Protein AF-A0A2I0ND14-F1 (afdb_monomer_lite)

Foldseek 3Di:
DVVCVVCVVVVCVVPVCPPVVVVVVVQVPDVVVVVVVVCVVCVVVVVVVCVVVFFPDKDALQPDKFKAKAFPDCPLVCVLLVVLVFHDPLVRVVLSVCLRVVLLDLPSVLVCLLDPVQVVLSVLSVGDPVSSVSSSPDDPVSSVSNSVCSVPGHMDMAMDRLQDPVCCVVRVVNRVVSSLVRCPLACLNDQAQFFPVDRVDGDMDTHGDPPDDLVSLLVVVVVVVVVVCVVCPPHPDDDADEFPSVLSNVLVVVLVVCLVPVLVVLLVVLLVVQCVVVVDPVSRCLLSVLLVQLLCVLVVVCVVVPHDQDSLNSCLSSVSSVLLSVLLNQLVVQLLVVVLLPDDNVVSNVVSCVPCVVVSVVVLVVQLVVLCVLCPPPPVNSNVSSNSSSVSSVSSSCCSNPVSSVVSSVDDRPPVSVVSNDPPVVVVVVVCPPVVVVVVVVVVCCVPVVVVVVVVVVVVVVVVVVVVVVDDDKDASLVVDPCPDSHNVSQVVSLVGHQGRDKDKDKDFQVDQLSLLQLVNLVVVVVVLVVVVPDPQFSHKDWLQQLQLSLQCNVVSNPPVSSHQDPFDADPVRHTDDDPDPVVSRVRSSVVSVVSLVSPVDCVSCVAAPPRSRMGIMMTRTSGSIPVSVVVD

Sequence (633 aa):
MRAVLQNRDTLAEYFGAGDALEKIVKLADSREKVSSLYHIYKRATDELKQWSKRVRKVNSAASVDYVFSEYSDTSLLGGFLSSKKIKSKESLDFANYLLEKSLITREAGQEFLRSGDMQRAALLFGMPQDEIARMQSFDNNALEQFFSLLQKSPKQIKVSNLLDAQRLATNPPLELFLFQERMKSWSFYEKTLYSPVNEKVTMISVEMVPQILIAEKELLIGYVQKAVEQIFSGSATKFHISGDPVITALMGQYMLRDLKFLFPIVVLVMALFLYAAFRHWRGIALPMLTVVITVVWTLGTVALLGYSITFVATILPVLMVAVGSAYGIHIIHHYYEDRALGMDKLDALKKTVHEIGGAVIMAGLTTIVGFGSLAANEVIPLKEFGIFTAVGISYALIVSLIFIPALLRTGKLPKKIAAMQVDKEEYFEEAHGLLGRILEKVGHWTVHKHKYFFALLAVVLGLSIWGTTLMKVEVNPIDMFKQSTPIQDADGFIRENFAGTSTFDLILDTGTQNGVVNPDFLQRVDKLQTRLEKDPVIGKIMSPVDFIKKMHQSMHYGDGAYYRIPEKVFDDQGNEQVFSDVSEKNRALSSIILGYISMFDRDDLRMVIDQNKQLIKMGIILKTGSTIATSEL

pLDDT: mean 82.55, std 13.83, range [36.88, 97.88]

Structure (mmCIF, N/CA/C/O backbone):
data_AF-A0A2I0ND14-F1
#
_entry.id   AF-A0A2I0ND14-F1
#
loop_
_atom_site.group_PDB
_atom_site.id
_atom_site.type_symbol
_atom_site.label_atom_id
_atom_site.label_alt_id
_atom_site.label_comp_id
_atom_site.label_asym_id
_atom_site.label_entity_id
_atom_site.label_seq_id
_atom_site.pdbx_PDB_ins_code
_atom_site.Cartn_x
_atom_site.Cartn_y
_atom_site.Cartn_z
_atom_site.occupancy
_atom_site.B_iso_or_equiv
_atom_site.auth_seq_id
_atom_site.auth_comp_id
_atom_site.auth_asym_id
_atom_site.auth_atom_id
_atom_site.pdbx_PDB_model_num
ATOM 1 N N . MET A 1 1 ? 38.324 5.485 15.980 1.00 36.88 1 MET A N 1
ATOM 2 C CA . MET A 1 1 ? 39.155 4.259 15.935 1.00 36.88 1 MET A CA 1
ATOM 3 C C . MET A 1 1 ? 39.062 3.446 17.230 1.00 36.88 1 MET A C 1
ATOM 5 O O . MET A 1 1 ? 38.456 2.389 17.168 1.00 36.88 1 MET A O 1
ATOM 9 N N . ARG A 1 2 ? 39.506 3.932 18.410 1.00 38.62 2 ARG A N 1
ATOM 10 C CA . ARG A 1 2 ? 39.337 3.206 19.702 1.00 38.62 2 ARG A CA 1
ATOM 11 C C . ARG A 1 2 ? 37.889 2.785 20.016 1.00 38.62 2 ARG A C 1
ATOM 13 O O . ARG A 1 2 ? 37.675 1.641 20.379 1.00 38.62 2 ARG A O 1
ATOM 20 N N . ALA A 1 3 ? 36.907 3.660 19.789 1.00 45.91 3 ALA A N 1
ATOM 21 C CA . ALA A 1 3 ? 35.488 3.352 20.033 1.00 45.91 3 ALA A CA 1
ATOM 22 C C . ALA A 1 3 ? 34.881 2.309 19.065 1.00 45.91 3 ALA A C 1
ATOM 24 O O . ALA A 1 3 ? 33.952 1.599 19.431 1.00 45.91 3 ALA A O 1
ATOM 25 N N . VAL A 1 4 ? 35.409 2.211 17.837 1.00 42.81 4 VAL A N 1
ATOM 26 C CA . VAL A 1 4 ? 34.991 1.209 16.834 1.00 42.81 4 VAL A CA 1
ATOM 27 C C . VAL A 1 4 ? 35.633 -0.143 17.153 1.00 42.81 4 VAL A C 1
ATOM 29 O O . VAL A 1 4 ? 34.977 -1.173 17.081 1.00 42.81 4 VAL A O 1
ATOM 32 N N . LEU A 1 5 ? 36.903 -0.130 17.576 1.00 46.34 5 LEU A N 1
ATOM 33 C CA . LEU A 1 5 ? 37.639 -1.325 17.993 1.00 46.34 5 LEU A CA 1
ATOM 34 C C . LEU A 1 5 ? 37.105 -1.926 19.304 1.00 46.34 5 LEU A C 1
ATOM 36 O O . LEU A 1 5 ? 37.144 -3.139 19.458 1.00 46.34 5 LEU A O 1
ATOM 40 N N . GLN A 1 6 ? 36.571 -1.106 20.217 1.00 48.81 6 GLN A N 1
ATOM 41 C CA . GLN A 1 6 ? 35.950 -1.571 21.467 1.00 48.81 6 GLN A CA 1
ATOM 42 C C . GLN A 1 6 ? 34.613 -2.304 21.276 1.00 48.81 6 GLN A C 1
ATOM 44 O O . GLN A 1 6 ? 34.219 -3.038 22.170 1.00 48.81 6 GLN A O 1
ATOM 49 N N . ASN A 1 7 ? 33.934 -2.135 20.136 1.00 47.31 7 ASN A N 1
ATOM 50 C CA . ASN A 1 7 ? 32.641 -2.774 19.843 1.00 47.31 7 ASN A CA 1
ATOM 51 C C . ASN A 1 7 ? 32.726 -3.724 18.636 1.00 47.31 7 ASN A C 1
ATOM 53 O O . ASN A 1 7 ? 31.744 -3.935 17.927 1.00 47.31 7 ASN A O 1
ATOM 57 N N . ARG A 1 8 ? 33.921 -4.262 18.360 1.00 44.91 8 ARG A N 1
ATOM 58 C CA . ARG A 1 8 ? 34.187 -5.136 17.208 1.00 44.91 8 ARG A CA 1
ATOM 59 C C . ARG A 1 8 ? 33.289 -6.375 17.199 1.00 44.91 8 ARG A C 1
ATOM 61 O O . ARG A 1 8 ? 32.790 -6.742 16.139 1.00 44.91 8 ARG A O 1
ATOM 68 N N . ASP A 1 9 ? 33.067 -6.971 18.363 1.00 46.25 9 ASP A N 1
ATOM 69 C CA . ASP A 1 9 ? 32.282 -8.199 18.498 1.00 46.25 9 ASP A CA 1
ATOM 70 C C . ASP A 1 9 ? 30.784 -7.921 18.307 1.00 46.25 9 ASP A C 1
ATOM 72 O O . ASP A 1 9 ? 30.112 -8.630 17.565 1.00 46.25 9 ASP A O 1
ATOM 76 N N . THR A 1 10 ? 30.295 -6.788 18.822 1.00 44.94 10 THR A N 1
ATOM 77 C CA . THR A 1 10 ? 28.933 -6.289 18.573 1.00 44.94 10 THR A CA 1
ATOM 78 C C . THR A 1 10 ? 28.713 -5.993 17.087 1.00 44.94 10 THR A C 1
ATOM 80 O O . THR A 1 10 ? 27.677 -6.300 16.512 1.00 44.94 10 THR A O 1
ATOM 83 N N . LEU A 1 11 ? 29.710 -5.421 16.413 1.00 43.84 11 LEU A N 1
ATOM 84 C CA . LEU A 1 11 ? 29.639 -5.136 14.981 1.00 43.84 11 LEU A CA 1
ATOM 85 C C . LEU A 1 11 ? 29.630 -6.410 14.116 1.00 43.84 11 LEU A C 1
ATOM 87 O O . LEU A 1 11 ? 28.959 -6.437 13.083 1.00 43.84 11 LEU A O 1
ATOM 91 N N . ALA A 1 12 ? 30.346 -7.460 14.527 1.00 47.12 12 ALA A N 1
ATOM 92 C CA . ALA A 1 12 ? 30.338 -8.756 13.851 1.00 47.12 12 ALA A CA 1
ATOM 93 C C . ALA A 1 12 ? 28.980 -9.470 13.991 1.00 47.12 12 ALA A C 1
ATOM 95 O O . ALA A 1 12 ? 28.497 -10.065 13.028 1.00 47.12 12 ALA A O 1
ATOM 96 N N . GLU A 1 13 ? 28.345 -9.338 15.156 1.00 44.47 13 GLU A N 1
ATOM 97 C CA . GLU A 1 13 ? 27.040 -9.922 15.479 1.00 44.47 13 GLU A CA 1
ATOM 98 C C . GLU A 1 13 ? 25.878 -9.238 14.728 1.00 44.47 13 GLU A C 1
ATOM 100 O O . GLU A 1 13 ? 24.963 -9.906 14.251 1.00 44.47 13 GLU A O 1
ATOM 105 N N . TYR A 1 14 ? 25.936 -7.913 14.530 1.00 41.53 14 TYR A N 1
ATOM 106 C CA . TYR A 1 14 ? 24.861 -7.151 13.872 1.00 41.53 14 TYR A CA 1
ATOM 107 C C . TYR A 1 14 ? 24.892 -7.180 12.335 1.00 41.53 14 TYR A C 1
ATOM 109 O O . TYR A 1 14 ? 23.830 -7.184 11.704 1.00 41.53 14 TYR A O 1
ATOM 117 N N . PHE A 1 15 ? 26.080 -7.172 11.719 1.00 43.69 15 PHE A N 1
ATOM 118 C CA . PHE A 1 15 ? 26.225 -7.079 10.258 1.00 43.69 15 PHE A CA 1
ATOM 119 C C . PHE A 1 15 ? 26.474 -8.422 9.559 1.00 43.69 15 PHE A C 1
ATOM 121 O O . PHE A 1 15 ? 26.437 -8.463 8.331 1.00 43.69 15 PHE A O 1
ATOM 128 N N . GLY A 1 16 ? 26.734 -9.510 10.297 1.00 42.41 16 GLY A N 1
ATOM 129 C CA . GLY A 1 16 ? 26.885 -10.858 9.729 1.00 42.41 16 GLY A CA 1
ATOM 130 C C . GLY A 1 16 ? 27.985 -11.001 8.664 1.00 42.41 16 GLY A C 1
ATOM 131 O O . GLY A 1 16 ? 27.965 -11.947 7.883 1.00 42.41 16 GLY A O 1
ATOM 132 N N . ALA A 1 17 ? 28.933 -10.061 8.593 1.00 46.84 17 ALA A N 1
ATOM 133 C CA . ALA A 1 17 ? 29.942 -9.995 7.539 1.00 46.84 17 ALA A CA 1
ATOM 134 C C . ALA A 1 17 ? 31.301 -9.578 8.120 1.00 46.84 17 ALA A C 1
ATOM 136 O O . ALA A 1 17 ? 31.672 -8.402 8.094 1.00 46.84 17 ALA A O 1
ATOM 137 N N . GLY A 1 18 ? 32.066 -10.552 8.628 1.00 47.28 18 GLY A N 1
ATOM 138 C CA . GLY A 1 18 ? 33.440 -10.335 9.108 1.00 47.28 18 GLY A CA 1
ATOM 139 C C . GLY A 1 18 ? 34.339 -9.636 8.074 1.00 47.28 18 GLY A C 1
ATOM 140 O O . GLY A 1 18 ? 35.131 -8.764 8.429 1.00 47.28 18 GLY A O 1
ATOM 141 N N . ASP A 1 19 ? 34.110 -9.906 6.787 1.00 47.44 19 ASP A N 1
ATOM 142 C CA . ASP A 1 19 ? 34.822 -9.308 5.648 1.00 47.44 19 ASP A CA 1
ATOM 143 C C . ASP A 1 19 ? 34.582 -7.797 5.473 1.00 47.44 19 ASP A C 1
ATOM 145 O O . ASP A 1 19 ? 35.465 -7.062 5.015 1.00 47.44 19 ASP A O 1
ATOM 149 N N . ALA A 1 20 ? 33.388 -7.304 5.819 1.00 45.31 20 ALA A N 1
ATOM 150 C CA . ALA A 1 20 ? 33.064 -5.883 5.713 1.00 45.31 20 ALA A CA 1
ATOM 151 C C . ALA A 1 20 ? 33.786 -5.084 6.803 1.00 45.31 20 ALA A C 1
ATOM 153 O O . ALA A 1 20 ? 34.339 -4.018 6.523 1.00 45.31 20 ALA A O 1
ATOM 154 N N . LEU A 1 21 ? 33.858 -5.631 8.023 1.00 50.12 21 LEU A N 1
ATOM 155 C CA . LEU A 1 21 ? 34.601 -5.020 9.123 1.00 50.12 21 LEU A CA 1
ATOM 156 C C . LEU A 1 21 ? 36.099 -4.965 8.837 1.00 50.12 21 LEU A C 1
ATOM 158 O O . LEU A 1 21 ? 36.737 -3.949 9.100 1.00 50.12 21 LEU A O 1
ATOM 162 N N . GLU A 1 22 ? 36.660 -6.029 8.267 1.00 52.78 22 GLU A N 1
ATOM 163 C CA . GLU A 1 22 ? 38.084 -6.087 7.950 1.00 52.78 22 GLU A CA 1
ATOM 164 C C . GLU A 1 22 ? 38.468 -5.076 6.854 1.00 52.78 22 GLU A C 1
ATOM 166 O O . GLU A 1 22 ? 39.501 -4.406 6.945 1.00 52.78 22 GLU A O 1
ATOM 171 N N . LYS A 1 23 ? 37.591 -4.872 5.859 1.00 51.31 23 LYS A N 1
ATOM 172 C CA . LYS A 1 23 ? 37.736 -3.810 4.849 1.00 51.31 23 LYS A CA 1
ATOM 173 C C . LYS A 1 23 ? 37.590 -2.406 5.441 1.00 51.31 23 LYS A C 1
ATOM 175 O O . LYS A 1 23 ? 38.353 -1.521 5.059 1.00 51.31 23 LYS A O 1
ATOM 180 N N . ILE A 1 24 ? 36.666 -2.193 6.381 1.00 50.59 24 ILE A N 1
ATOM 181 C CA . ILE A 1 24 ? 36.488 -0.910 7.089 1.00 50.59 24 ILE A CA 1
ATOM 182 C C . ILE A 1 24 ? 37.719 -0.579 7.944 1.00 50.59 24 ILE A C 1
ATOM 184 O O . ILE A 1 24 ? 38.163 0.568 7.957 1.00 50.59 24 ILE A O 1
ATOM 188 N N . VAL A 1 25 ? 38.311 -1.578 8.605 1.00 52.03 25 VAL A N 1
ATOM 189 C CA . VAL A 1 25 ? 39.553 -1.425 9.378 1.00 52.03 25 VAL A CA 1
ATOM 190 C C . VAL A 1 25 ? 40.739 -1.108 8.460 1.00 52.03 25 VAL A C 1
ATOM 192 O O . VAL A 1 25 ? 41.495 -0.192 8.766 1.00 52.03 25 VAL A O 1
ATOM 195 N N . LYS A 1 26 ? 40.858 -1.766 7.298 1.00 54.16 26 LYS A N 1
ATOM 196 C CA . LYS A 1 26 ? 41.887 -1.445 6.284 1.00 54.16 26 LYS A CA 1
ATOM 197 C C . LYS A 1 26 ? 41.708 -0.057 5.649 1.00 54.16 26 LYS A C 1
ATOM 199 O O . LYS A 1 26 ? 42.686 0.582 5.281 1.00 54.16 26 LYS A O 1
ATOM 204 N N . LEU A 1 27 ? 40.473 0.437 5.527 1.00 46.28 27 LEU A N 1
ATOM 205 C CA . LEU A 1 27 ? 40.169 1.781 5.009 1.00 46.28 27 LEU A CA 1
ATOM 206 C C . LEU A 1 27 ? 40.428 2.904 6.033 1.00 46.28 27 LEU A C 1
ATOM 208 O O . LEU A 1 27 ? 40.512 4.075 5.647 1.00 46.28 27 LEU A O 1
ATOM 212 N N . ALA A 1 28 ? 40.573 2.562 7.317 1.00 48.94 28 ALA A N 1
ATOM 213 C CA . ALA A 1 28 ? 40.763 3.506 8.416 1.00 48.94 28 ALA A CA 1
ATOM 214 C C . ALA A 1 28 ? 42.196 4.070 8.544 1.00 48.94 28 ALA A C 1
ATOM 216 O O . ALA A 1 28 ? 42.424 4.930 9.392 1.00 48.94 28 ALA A O 1
ATOM 217 N N . ASP A 1 29 ? 43.143 3.660 7.693 1.00 51.72 29 ASP A N 1
ATOM 218 C CA . ASP A 1 29 ? 44.523 4.182 7.706 1.00 51.72 29 ASP A CA 1
ATOM 219 C C . ASP A 1 29 ? 44.668 5.604 7.130 1.00 51.72 29 ASP A C 1
ATOM 221 O O . ASP A 1 29 ? 45.694 6.256 7.317 1.00 51.72 29 ASP A O 1
ATOM 225 N N . SER A 1 30 ? 43.635 6.150 6.476 1.00 53.66 30 SER A N 1
ATOM 226 C CA . SER A 1 30 ? 43.637 7.547 6.010 1.00 53.66 30 SER A CA 1
ATOM 227 C C . SER A 1 30 ? 42.753 8.437 6.895 1.00 53.66 30 SER A C 1
ATOM 229 O O . SER A 1 30 ? 41.536 8.248 6.964 1.00 53.66 30 SER A O 1
ATOM 231 N N . ARG A 1 31 ? 43.351 9.434 7.570 1.00 45.72 31 ARG A N 1
ATOM 232 C CA . ARG A 1 31 ? 42.664 10.338 8.524 1.00 45.72 31 ARG A CA 1
ATOM 233 C C . ARG A 1 31 ? 41.402 11.012 7.956 1.00 45.72 31 ARG A C 1
ATOM 235 O O . ARG A 1 31 ? 40.433 11.188 8.691 1.00 45.72 31 ARG A O 1
ATOM 242 N N . GLU A 1 32 ? 41.381 11.341 6.665 1.00 46.31 32 GLU A N 1
ATOM 243 C CA . GLU A 1 32 ? 40.236 11.972 5.983 1.00 46.31 32 GLU A CA 1
ATOM 244 C C . GLU A 1 32 ? 39.029 11.032 5.809 1.00 46.31 32 GLU A C 1
ATOM 246 O O . GLU A 1 32 ? 37.881 11.438 6.013 1.00 46.31 32 GLU A O 1
ATOM 251 N N . LYS A 1 33 ? 39.268 9.746 5.510 1.00 45.88 33 LYS A N 1
ATOM 252 C CA . LYS A 1 33 ? 38.192 8.744 5.389 1.00 45.88 33 LYS A CA 1
ATOM 253 C C . LYS A 1 33 ? 37.633 8.323 6.746 1.00 45.88 33 LYS A C 1
ATOM 255 O O . LYS A 1 33 ? 36.471 7.950 6.840 1.00 45.88 33 LYS A O 1
ATOM 260 N N . VAL A 1 34 ? 38.424 8.429 7.816 1.00 44.91 34 VAL A N 1
ATOM 261 C CA . VAL A 1 34 ? 37.979 8.126 9.187 1.00 44.91 34 VAL A CA 1
ATOM 262 C C . VAL A 1 34 ? 36.977 9.156 9.701 1.00 44.91 34 VAL A C 1
ATOM 264 O O . VAL A 1 34 ? 36.035 8.774 10.384 1.00 44.91 34 VAL A O 1
ATOM 267 N N . SER A 1 35 ? 37.143 10.438 9.363 1.00 40.97 35 SER A N 1
ATOM 268 C CA . SER A 1 35 ? 36.180 11.490 9.721 1.00 40.97 35 SER A CA 1
ATOM 269 C C . SER A 1 35 ? 34.831 11.270 9.032 1.00 40.97 35 SER A C 1
ATOM 271 O O . SER A 1 35 ? 33.790 11.249 9.686 1.00 40.97 35 SER A O 1
ATOM 273 N N . SER A 1 36 ? 34.846 11.001 7.725 1.00 44.06 36 SER A N 1
ATOM 274 C CA . SER A 1 36 ? 33.634 10.720 6.948 1.00 44.06 36 SER A CA 1
ATOM 275 C C . SER A 1 36 ? 32.964 9.412 7.377 1.00 44.06 36 SER A C 1
ATOM 277 O O . SER A 1 36 ? 31.756 9.405 7.598 1.00 44.06 36 SER A O 1
ATOM 279 N N . LEU A 1 37 ? 33.724 8.338 7.620 1.00 44.38 37 LEU A N 1
ATOM 280 C CA . LEU A 1 37 ? 33.196 7.093 8.194 1.00 44.38 37 LEU A CA 1
ATOM 281 C C . LEU A 1 37 ? 32.677 7.278 9.622 1.00 44.38 37 LEU A C 1
ATOM 283 O O . LEU A 1 37 ? 31.678 6.665 9.967 1.00 44.38 37 LEU A O 1
ATOM 287 N N . TYR A 1 38 ? 33.303 8.121 10.448 1.00 46.31 38 TYR A N 1
ATOM 288 C CA . TYR A 1 38 ? 32.818 8.441 11.792 1.00 46.31 38 TYR A CA 1
ATOM 289 C C . TYR A 1 38 ? 31.543 9.280 11.749 1.00 46.31 38 TYR A C 1
ATOM 291 O O . TYR A 1 38 ? 30.652 9.035 12.549 1.00 46.31 38 TYR A O 1
ATOM 299 N N . HIS A 1 39 ? 31.411 10.222 10.815 1.00 46.94 39 HIS A N 1
ATOM 300 C CA . HIS A 1 39 ? 30.175 10.977 10.619 1.00 46.94 39 HIS A CA 1
ATOM 301 C C . HIS A 1 39 ? 29.055 10.104 10.055 1.00 46.94 39 HIS A C 1
ATOM 303 O O . HIS A 1 39 ? 27.936 10.212 10.537 1.00 46.94 39 HIS A O 1
ATOM 309 N N . ILE A 1 40 ? 29.346 9.195 9.119 1.00 46.78 40 ILE A N 1
ATOM 310 C CA . ILE A 1 40 ? 28.386 8.193 8.628 1.00 46.78 40 ILE A CA 1
ATOM 311 C C . ILE A 1 40 ? 28.005 7.226 9.755 1.00 46.78 40 ILE A C 1
ATOM 313 O O . ILE A 1 40 ? 26.827 6.967 9.955 1.00 46.78 40 ILE A O 1
ATOM 317 N N . TYR A 1 41 ? 28.976 6.747 10.538 1.00 43.94 41 TYR A N 1
ATOM 318 C CA . TYR A 1 41 ? 28.760 5.875 11.696 1.00 43.94 41 TYR A CA 1
ATOM 319 C C . TYR A 1 41 ? 27.943 6.569 12.778 1.00 43.94 41 TYR A C 1
ATOM 321 O O . TYR A 1 41 ? 26.977 5.991 13.251 1.00 43.94 41 TYR A O 1
ATOM 329 N N . LYS A 1 42 ? 28.307 7.794 13.168 1.00 41.03 42 LYS A N 1
ATOM 330 C CA . LYS A 1 42 ? 27.622 8.586 14.193 1.00 41.03 42 LYS A CA 1
ATOM 331 C C . LYS A 1 42 ? 26.222 8.959 13.731 1.00 41.03 42 LYS A C 1
ATOM 333 O O . LYS A 1 42 ? 25.292 8.820 14.503 1.00 41.03 42 LYS A O 1
ATOM 338 N N . ARG A 1 43 ? 26.049 9.328 12.460 1.00 45.34 43 ARG A N 1
ATOM 339 C CA . ARG A 1 43 ? 24.733 9.556 11.860 1.00 45.34 43 ARG A CA 1
ATOM 340 C C . ARG A 1 43 ? 23.901 8.278 11.864 1.00 45.34 43 ARG A C 1
ATOM 342 O O . ARG A 1 43 ? 22.801 8.311 12.381 1.00 45.34 43 ARG A O 1
ATOM 349 N N . ALA A 1 44 ? 24.453 7.145 11.436 1.00 45.56 44 ALA A N 1
ATOM 350 C CA . ALA A 1 44 ? 23.764 5.859 11.474 1.00 45.56 44 ALA A CA 1
ATOM 351 C C . ALA A 1 44 ? 23.456 5.392 12.907 1.00 45.56 44 ALA A C 1
ATOM 353 O O . ALA A 1 44 ? 22.382 4.861 13.137 1.00 45.56 44 ALA A O 1
ATOM 354 N N . THR A 1 45 ? 24.348 5.598 13.885 1.00 42.56 45 THR A N 1
ATOM 355 C CA . THR A 1 45 ? 24.148 5.184 15.290 1.00 42.56 45 THR A CA 1
ATOM 356 C C . THR A 1 45 ? 23.230 6.121 16.074 1.00 42.56 45 THR A C 1
ATOM 358 O O . THR A 1 45 ? 22.420 5.644 16.868 1.00 42.56 45 THR A O 1
ATOM 361 N N . ASP A 1 46 ? 23.306 7.429 15.837 1.00 43.97 46 ASP A N 1
ATOM 362 C CA . ASP A 1 46 ? 22.382 8.413 16.407 1.00 43.97 46 ASP A CA 1
ATOM 363 C C . ASP A 1 46 ? 20.997 8.306 15.740 1.00 43.97 46 ASP A C 1
ATOM 365 O O . ASP A 1 46 ? 19.989 8.407 16.438 1.00 43.97 46 ASP A O 1
ATOM 369 N N . GLU A 1 47 ? 20.923 7.994 14.437 1.00 45.00 47 GLU A N 1
ATOM 370 C CA . GLU A 1 47 ? 19.678 7.602 13.761 1.00 45.00 47 GLU A CA 1
ATOM 371 C C . GLU A 1 47 ? 19.156 6.276 14.344 1.00 45.00 47 GLU A C 1
ATOM 373 O O . GLU A 1 47 ? 17.994 6.240 14.735 1.00 45.00 47 GLU A O 1
ATOM 378 N N . LEU A 1 48 ? 20.004 5.241 14.530 1.00 40.88 48 LEU A N 1
ATOM 379 C CA . LEU A 1 48 ? 19.708 3.941 15.191 1.00 40.88 48 LEU A CA 1
ATOM 380 C C . LEU A 1 48 ? 19.140 4.062 16.611 1.00 40.88 48 LEU A C 1
ATOM 382 O O . LEU A 1 48 ? 18.267 3.282 16.988 1.00 40.88 48 LEU A O 1
ATOM 386 N N . LYS A 1 49 ? 19.543 5.072 17.382 1.00 42.53 49 LYS A N 1
ATOM 387 C CA . LYS A 1 49 ? 18.963 5.344 18.707 1.00 42.53 49 LYS A CA 1
ATOM 388 C C . LYS A 1 49 ? 17.627 6.096 18.665 1.00 42.53 49 LYS A C 1
ATOM 390 O O . LYS A 1 49 ? 16.961 6.186 19.692 1.00 42.53 49 LYS A O 1
ATOM 395 N N . GLN A 1 50 ? 17.213 6.627 17.513 1.00 48.00 50 GLN A N 1
ATOM 396 C CA . GLN A 1 50 ? 15.988 7.421 17.352 1.00 48.00 50 GLN A CA 1
ATOM 397 C C . GLN A 1 50 ? 14.842 6.687 16.627 1.00 48.00 50 GLN A C 1
ATOM 399 O O . GLN A 1 50 ? 13.800 7.293 16.400 1.00 48.00 50 GLN A O 1
ATOM 404 N N . TRP A 1 51 ? 14.959 5.395 16.291 1.00 51.62 51 TRP A N 1
ATOM 405 C CA . TRP A 1 51 ? 13.937 4.679 15.494 1.00 51.62 51 TRP A CA 1
ATOM 406 C C . TRP A 1 51 ? 12.609 4.439 16.199 1.00 51.62 51 TRP A C 1
ATOM 408 O O . TRP A 1 51 ? 11.584 4.384 15.523 1.00 51.62 51 TRP A O 1
ATOM 418 N N . SER A 1 52 ? 12.585 4.385 17.534 1.00 48.88 52 SER A N 1
ATOM 419 C CA . SER A 1 52 ? 11.317 4.411 18.276 1.00 48.88 52 SER A CA 1
ATOM 420 C C . SER A 1 52 ? 10.498 5.665 17.961 1.00 48.88 52 SER A C 1
ATOM 422 O O . SER A 1 52 ? 9.281 5.619 18.037 1.00 48.88 52 SER A O 1
ATOM 424 N N . LYS A 1 53 ? 11.145 6.759 17.526 1.00 52.50 53 LYS A N 1
ATOM 425 C CA . LYS A 1 53 ? 10.478 7.987 17.071 1.00 52.50 53 LYS A CA 1
ATOM 426 C C . LYS A 1 53 ? 9.941 7.902 15.640 1.00 52.50 53 LYS A C 1
ATOM 428 O O . LYS A 1 53 ? 9.265 8.828 15.217 1.00 52.50 53 LYS A O 1
ATOM 433 N N . ARG A 1 54 ? 10.281 6.855 14.875 1.00 63.34 54 ARG A N 1
ATOM 434 C CA . ARG A 1 54 ? 9.831 6.625 13.484 1.00 63.34 54 ARG A CA 1
ATOM 435 C C . ARG A 1 54 ? 8.674 5.637 13.397 1.00 63.34 54 ARG A C 1
ATOM 437 O O . ARG A 1 54 ? 7.963 5.623 12.396 1.00 63.34 54 ARG A O 1
ATOM 444 N N . VAL A 1 55 ? 8.469 4.841 14.441 1.00 59.16 55 VAL A N 1
ATOM 445 C CA . VAL A 1 55 ? 7.192 4.175 14.690 1.00 59.16 55 VAL A CA 1
ATOM 446 C C . VAL A 1 55 ? 6.288 5.207 15.347 1.00 59.16 55 VAL A C 1
ATOM 448 O O . VAL A 1 55 ? 6.564 5.668 16.449 1.00 59.16 55 VAL A O 1
ATOM 451 N N . ARG A 1 56 ? 5.230 5.608 14.645 1.00 64.56 56 ARG A N 1
ATOM 452 C CA . ARG A 1 56 ? 4.230 6.525 15.189 1.00 64.56 56 ARG A CA 1
ATOM 453 C C . ARG A 1 56 ? 3.405 5.821 16.256 1.00 64.56 56 ARG A C 1
ATOM 455 O O . ARG A 1 56 ? 3.148 6.392 17.309 1.00 64.56 56 ARG A O 1
ATOM 462 N N . LYS A 1 57 ? 2.982 4.589 15.964 1.00 67.50 57 LYS A N 1
ATOM 463 C CA . LYS A 1 57 ? 2.099 3.821 16.837 1.00 67.50 57 LYS A CA 1
ATOM 464 C C . LYS A 1 57 ? 2.207 2.329 16.557 1.00 67.50 57 LYS A C 1
ATOM 466 O O . LYS A 1 57 ? 2.416 1.917 15.422 1.00 67.50 57 LYS A O 1
ATOM 471 N N . VAL A 1 58 ? 2.011 1.516 17.587 1.00 68.56 58 VAL A N 1
ATOM 472 C CA . VAL A 1 58 ? 1.747 0.083 17.436 1.00 68.56 58 VAL A CA 1
ATOM 473 C C . VAL A 1 58 ? 0.325 -0.152 17.918 1.00 68.56 58 VAL A C 1
ATOM 475 O O . VAL A 1 58 ? 0.042 0.013 19.099 1.00 68.56 58 VAL A O 1
ATOM 478 N N . ASN A 1 59 ? -0.566 -0.493 16.993 1.00 70.12 59 ASN A N 1
ATOM 479 C CA . ASN A 1 59 ? -1.932 -0.889 17.290 1.00 70.12 59 ASN A CA 1
ATOM 480 C C . ASN A 1 59 ? -1.965 -2.409 17.445 1.00 70.12 59 ASN A C 1
ATOM 482 O O . ASN A 1 59 ? -1.728 -3.160 16.498 1.00 70.12 59 ASN A O 1
ATOM 486 N N . SER A 1 60 ? -2.252 -2.852 18.658 1.00 72.44 60 SER A N 1
ATOM 487 C CA . SER A 1 60 ? -2.415 -4.252 19.022 1.00 72.44 60 SER A CA 1
ATOM 488 C C . SER A 1 60 ? -3.581 -4.387 19.989 1.00 72.44 60 SER A C 1
ATOM 490 O O . SER A 1 60 ? -4.012 -3.409 20.596 1.00 72.44 60 SER A O 1
ATOM 492 N N . ALA A 1 61 ? -4.031 -5.613 20.219 1.00 68.44 61 ALA A N 1
ATOM 493 C CA . ALA A 1 61 ? -5.002 -5.900 21.266 1.00 68.44 61 ALA A CA 1
ATOM 494 C C . ALA A 1 61 ? -4.612 -5.355 22.660 1.00 68.44 61 ALA A C 1
ATOM 496 O O . ALA A 1 61 ? -5.485 -5.030 23.456 1.00 68.44 61 ALA A O 1
ATOM 497 N N . ALA A 1 62 ? -3.316 -5.208 22.952 1.00 65.69 62 ALA A N 1
ATOM 498 C CA . ALA A 1 62 ? -2.834 -4.682 24.229 1.00 65.69 62 ALA A CA 1
ATOM 499 C C . ALA A 1 62 ? -2.874 -3.147 24.335 1.00 65.69 62 ALA A C 1
ATOM 501 O O . ALA A 1 62 ? -2.717 -2.600 25.424 1.00 65.69 62 ALA A O 1
ATOM 502 N N . SER A 1 63 ? -3.053 -2.445 23.214 1.00 67.25 63 SER A N 1
ATOM 503 C CA . SER A 1 63 ? -2.997 -0.982 23.139 1.00 67.25 63 SER A CA 1
ATOM 504 C C . SER A 1 63 ? -4.335 -0.341 22.773 1.00 67.25 63 SER A C 1
ATOM 506 O O . SER A 1 63 ? -4.381 0.872 22.594 1.00 67.25 63 SER A O 1
ATOM 508 N N . VAL A 1 64 ? -5.391 -1.140 22.611 1.00 76.44 64 VAL A N 1
ATOM 509 C CA . VAL A 1 64 ? -6.726 -0.678 22.216 1.00 76.44 64 VAL A CA 1
ATOM 510 C C . VAL A 1 64 ? -7.608 -0.544 23.449 1.00 76.44 64 VAL A C 1
ATOM 512 O O . VAL A 1 64 ? -7.574 -1.395 24.342 1.00 76.44 64 VAL A O 1
ATOM 515 N N . ASP A 1 65 ? -8.390 0.529 23.486 1.00 81.25 65 ASP A N 1
ATOM 516 C CA . ASP A 1 65 ? -9.326 0.782 24.572 1.00 81.25 65 ASP A CA 1
ATOM 517 C C . ASP A 1 65 ? -10.571 -0.100 24.474 1.00 81.25 65 ASP A C 1
ATOM 519 O O . ASP A 1 65 ? -11.055 -0.456 23.394 1.00 81.25 65 ASP A O 1
ATOM 523 N N . TYR A 1 66 ? -11.109 -0.405 25.645 1.00 86.69 66 TYR A N 1
ATOM 524 C CA . TYR A 1 66 ? -12.357 -1.099 25.861 1.00 86.69 66 TYR A CA 1
ATOM 525 C C . TYR A 1 66 ? -13.189 -0.337 26.891 1.00 86.69 66 TYR A C 1
ATOM 527 O O . TYR A 1 66 ? -12.681 0.111 27.922 1.00 86.69 66 TYR A O 1
ATOM 535 N N . VAL A 1 67 ? -14.477 -0.187 26.596 1.00 87.50 67 VAL A N 1
ATOM 536 C CA . VAL A 1 67 ? -15.429 0.539 27.438 1.00 87.50 67 VAL A CA 1
ATOM 537 C C . VAL A 1 67 ? -16.398 -0.455 28.047 1.00 87.50 67 VAL A C 1
ATOM 539 O O . VAL A 1 67 ? -17.077 -1.178 27.316 1.00 87.50 67 VAL A O 1
ATOM 542 N N . PHE A 1 68 ? -16.503 -0.447 29.370 1.00 87.38 68 PHE A N 1
ATOM 543 C CA . PHE A 1 68 ? -17.398 -1.322 30.116 1.00 87.38 68 PHE A CA 1
ATOM 544 C C . PHE A 1 68 ? -17.994 -0.621 31.331 1.00 87.38 68 PHE A C 1
ATOM 546 O O . PHE A 1 68 ? -17.534 0.435 31.768 1.00 87.38 68 PHE A O 1
ATOM 553 N N . SER A 1 69 ? -19.049 -1.223 31.865 1.00 89.44 69 SER A N 1
ATOM 554 C CA . SER A 1 69 ? -19.714 -0.776 33.081 1.00 89.44 69 SER A CA 1
ATOM 555 C C . SER A 1 69 ? -19.254 -1.614 34.271 1.00 89.44 69 SER A C 1
ATOM 557 O O . SER A 1 69 ? -19.096 -2.827 34.158 1.00 89.44 69 SER A O 1
ATOM 559 N N . GLU A 1 70 ? -19.096 -0.977 35.425 1.00 89.81 70 GLU A N 1
ATOM 560 C CA . GLU A 1 70 ? -18.840 -1.649 36.701 1.00 89.81 70 GLU A CA 1
ATOM 561 C C . GLU A 1 70 ? -19.648 -0.993 37.829 1.00 89.81 70 GLU A C 1
ATOM 563 O O . GLU A 1 70 ? -20.148 0.128 37.692 1.00 89.81 70 GLU A O 1
ATOM 568 N N . TYR A 1 71 ? -19.785 -1.689 38.955 1.00 90.81 71 TYR A N 1
ATOM 569 C CA . TYR A 1 71 ? -20.415 -1.134 40.146 1.00 90.81 71 TYR A CA 1
ATOM 570 C C . TYR A 1 71 ? -19.456 -0.181 40.863 1.00 90.81 71 TYR A C 1
ATOM 572 O O . TYR A 1 71 ? -18.346 -0.563 41.226 1.00 90.81 71 TYR A O 1
ATOM 580 N N . SER A 1 72 ? -19.896 1.058 41.093 1.00 90.06 72 SER A N 1
ATOM 581 C CA . SER A 1 72 ? -19.121 2.052 41.848 1.00 90.06 72 SER A CA 1
ATOM 582 C C . SER A 1 72 ? -19.244 1.845 43.358 1.00 90.06 72 SER A C 1
ATOM 584 O O . SER A 1 72 ? -18.335 2.197 44.105 1.00 90.06 72 SER A O 1
ATOM 586 N N . ASP A 1 73 ? -20.363 1.268 43.805 1.00 88.50 73 ASP A N 1
ATOM 587 C CA . ASP A 1 73 ? -20.572 0.835 45.184 1.00 88.50 73 ASP A CA 1
ATOM 588 C C . ASP A 1 73 ? -21.219 -0.556 45.217 1.00 88.50 73 ASP A C 1
ATOM 590 O O . ASP A 1 73 ? -22.341 -0.774 44.751 1.00 88.50 73 ASP A O 1
ATOM 594 N N . THR A 1 74 ? -20.494 -1.510 45.796 1.00 86.56 74 THR A N 1
ATOM 595 C CA . THR A 1 74 ? -20.911 -2.906 45.934 1.00 86.56 74 THR A CA 1
ATOM 596 C C . THR A 1 74 ? -21.547 -3.216 47.291 1.00 86.56 74 THR A C 1
ATOM 598 O O . THR A 1 74 ? -21.869 -4.374 47.548 1.00 86.56 74 THR A O 1
ATOM 601 N N . SER A 1 75 ? -21.744 -2.230 48.172 1.00 87.81 75 SER A N 1
ATOM 602 C CA . SER A 1 75 ? -22.266 -2.417 49.536 1.00 87.81 75 SER A CA 1
ATOM 603 C C . SER A 1 75 ? -23.631 -3.122 49.567 1.00 87.81 75 SER A C 1
ATOM 605 O O . SER A 1 75 ? -23.813 -4.102 50.294 1.00 87.81 75 SER A O 1
ATOM 607 N N . LEU A 1 76 ? -24.567 -2.686 48.716 1.00 86.62 76 LEU A N 1
ATOM 608 C CA . LEU A 1 76 ? -25.910 -3.263 48.588 1.00 86.62 76 LEU A CA 1
ATOM 609 C C . LEU A 1 76 ? -25.874 -4.727 48.122 1.00 86.62 76 LEU A C 1
ATOM 611 O O . LEU A 1 76 ? -26.543 -5.586 48.702 1.00 86.62 76 LEU A O 1
ATOM 615 N N . LEU A 1 77 ? -25.058 -5.020 47.104 1.00 87.88 77 LEU A N 1
ATOM 616 C CA . LEU A 1 77 ? -24.881 -6.376 46.576 1.00 87.88 77 LEU A CA 1
ATOM 617 C C . LEU A 1 77 ? -24.200 -7.280 47.605 1.00 87.88 77 LEU A C 1
ATOM 619 O O . LEU A 1 77 ? -24.665 -8.391 47.855 1.00 87.88 77 LEU A O 1
ATOM 623 N N . GLY A 1 78 ? -23.149 -6.783 48.257 1.00 87.94 78 GLY A N 1
ATOM 624 C CA . GLY A 1 78 ? -22.412 -7.503 49.291 1.00 87.94 78 GLY A CA 1
ATOM 625 C C . GLY A 1 78 ? -23.275 -7.847 50.501 1.00 87.94 78 GLY A C 1
ATOM 626 O O . GLY A 1 78 ? -23.175 -8.960 51.019 1.00 87.94 78 GLY A O 1
ATOM 627 N N . GLY A 1 79 ? -24.171 -6.944 50.912 1.00 89.00 79 GLY A N 1
ATOM 628 C CA . GLY A 1 79 ? -25.137 -7.199 51.981 1.00 89.00 79 GLY A CA 1
ATOM 629 C C . GLY A 1 79 ? -26.091 -8.351 51.649 1.00 89.00 79 GLY A C 1
ATOM 630 O O . GLY A 1 79 ? -26.265 -9.270 52.454 1.00 89.00 79 GLY A O 1
ATOM 631 N N . PHE A 1 80 ? -26.658 -8.353 50.438 1.00 90.94 80 PHE A N 1
ATOM 632 C CA . PHE A 1 80 ? -27.540 -9.429 49.984 1.00 90.94 80 PHE A CA 1
ATOM 633 C C . PHE A 1 80 ? -26.805 -10.764 49.839 1.00 90.94 80 PHE A C 1
ATOM 635 O O . PHE A 1 80 ? -27.259 -11.771 50.388 1.00 90.94 80 PHE A O 1
ATOM 642 N N . LEU A 1 81 ? -25.653 -10.784 49.164 1.00 89.75 81 LEU A N 1
ATOM 643 C CA . LEU A 1 81 ? -24.847 -11.996 49.002 1.00 89.75 81 LEU A CA 1
ATOM 644 C C . LEU A 1 81 ? -24.444 -12.570 50.368 1.00 89.75 81 LEU A C 1
ATOM 646 O O . LEU A 1 81 ? -24.638 -13.762 50.621 1.00 89.75 81 LEU A O 1
ATOM 650 N N . SER A 1 82 ? -24.039 -11.714 51.312 1.00 88.88 82 SER A N 1
ATOM 651 C CA . SER A 1 82 ? -23.718 -12.125 52.684 1.00 88.88 82 SER A CA 1
ATOM 652 C C . SER A 1 82 ? -24.909 -12.770 53.396 1.00 88.88 82 SER A C 1
ATOM 654 O O . SER A 1 82 ? -24.729 -13.771 54.097 1.00 88.88 82 SER A O 1
ATOM 656 N N . SER A 1 83 ? -26.131 -12.261 53.182 1.00 90.25 83 SER A N 1
ATOM 657 C CA . SER A 1 83 ? -27.366 -12.856 53.722 1.00 90.25 83 SER A CA 1
ATOM 658 C C . SER A 1 83 ? -27.634 -14.267 53.178 1.00 90.25 83 SER A C 1
ATOM 660 O O . SER A 1 83 ? -28.187 -15.116 53.877 1.00 90.25 83 SER A O 1
ATOM 662 N N . LYS A 1 84 ? -27.166 -14.553 51.957 1.00 90.56 84 LYS A N 1
ATOM 663 C CA . LYS A 1 84 ? -27.204 -15.874 51.311 1.00 90.56 84 LYS A CA 1
ATOM 664 C C . LYS A 1 84 ? -25.955 -16.717 51.589 1.00 90.56 84 LYS A C 1
ATOM 666 O O . LYS A 1 84 ? -25.781 -17.774 50.988 1.00 90.56 84 LYS A O 1
ATOM 671 N N . LYS A 1 85 ? -25.115 -16.293 52.543 1.00 89.00 85 LYS A N 1
ATOM 672 C CA . LYS A 1 85 ? -23.834 -16.924 52.898 1.00 89.00 85 LYS A CA 1
ATOM 673 C C . LYS A 1 85 ? -22.840 -16.964 51.725 1.00 89.00 85 LYS A C 1
ATOM 675 O O . LYS A 1 85 ? -22.091 -17.925 51.613 1.00 89.00 85 LYS A O 1
ATOM 680 N N . ILE A 1 86 ? -22.838 -15.950 50.868 1.00 88.31 86 ILE A N 1
ATOM 681 C CA . ILE A 1 86 ? -21.848 -15.738 49.806 1.00 88.31 86 ILE A CA 1
ATOM 682 C C . ILE A 1 86 ? -21.020 -14.519 50.229 1.00 88.31 86 ILE A C 1
ATOM 684 O O . ILE A 1 86 ? -21.561 -13.418 50.318 1.00 88.31 86 ILE A O 1
ATOM 688 N N . LYS A 1 87 ? -19.755 -14.716 50.611 1.00 82.50 87 LYS A N 1
ATOM 689 C CA . LYS A 1 87 ? -18.936 -13.685 51.283 1.00 82.50 87 LYS A CA 1
ATOM 690 C C . LYS A 1 87 ? -17.619 -13.385 50.568 1.00 82.50 87 LYS A C 1
ATOM 692 O O . LYS A 1 87 ? -16.904 -12.486 51.008 1.00 82.50 87 LYS A O 1
ATOM 697 N N . SER A 1 88 ? -17.282 -14.130 49.517 1.00 79.25 88 SER A N 1
ATOM 698 C CA . SER A 1 88 ? -16.033 -13.936 48.782 1.00 79.25 88 SER A CA 1
ATOM 699 C C . SER A 1 88 ? -16.016 -12.595 48.037 1.00 79.25 88 SER A C 1
ATOM 701 O O . SER A 1 88 ? -17.036 -12.133 47.516 1.00 79.25 88 SER A O 1
ATOM 703 N N . LYS A 1 89 ? -14.839 -11.961 47.977 1.00 85.88 89 LYS A N 1
ATOM 704 C CA . LYS A 1 89 ? -14.625 -10.759 47.155 1.00 85.88 89 LYS A CA 1
ATOM 705 C C . LYS A 1 89 ? -14.831 -11.098 45.674 1.00 85.88 89 LYS A C 1
ATOM 707 O O . LYS A 1 89 ? -15.411 -10.322 44.925 1.00 85.88 89 LYS A O 1
ATOM 712 N N . GLU A 1 90 ? -14.441 -12.307 45.307 1.00 88.06 90 GLU A N 1
ATOM 713 C CA . GLU A 1 90 ? -14.570 -12.935 44.000 1.00 88.06 90 GLU A CA 1
ATOM 714 C C . GLU A 1 90 ? -16.031 -12.953 43.515 1.00 88.06 90 GLU A C 1
ATOM 716 O O . GLU A 1 90 ? -16.291 -12.729 42.335 1.00 88.06 90 GLU A O 1
ATOM 721 N N . SER A 1 91 ? -17.004 -13.117 44.421 1.00 84.62 91 SER A N 1
ATOM 722 C CA . SER A 1 91 ? -18.435 -13.030 44.081 1.00 84.62 91 SER A CA 1
ATOM 723 C C . SER A 1 91 ? -18.890 -11.617 43.712 1.00 84.62 91 SER A C 1
ATOM 725 O O . SER A 1 91 ? -19.805 -11.451 42.905 1.00 84.62 91 SER A O 1
ATOM 727 N N . LEU A 1 92 ? -18.271 -10.588 44.297 1.00 84.75 92 LEU A N 1
ATOM 728 C CA . LEU A 1 92 ? -18.536 -9.194 43.934 1.00 84.75 92 LEU A CA 1
ATOM 729 C C . LEU A 1 92 ? -17.867 -8.838 42.605 1.00 84.75 92 LEU A C 1
ATOM 731 O O . LEU A 1 92 ? -18.490 -8.185 41.769 1.00 84.75 92 LEU A O 1
ATOM 735 N N . ASP A 1 93 ? -16.651 -9.330 42.367 1.00 87.75 93 ASP A N 1
ATOM 736 C CA . ASP A 1 93 ? -15.971 -9.177 41.077 1.00 87.75 93 ASP A CA 1
ATOM 737 C C . ASP A 1 93 ? -16.748 -9.890 39.951 1.00 87.75 93 ASP A C 1
ATOM 739 O O . ASP A 1 93 ? -16.885 -9.354 38.850 1.00 87.75 93 ASP A O 1
ATOM 743 N N . PHE A 1 94 ? -17.368 -11.038 40.243 1.00 90.00 94 PHE A N 1
ATOM 744 C CA . PHE A 1 94 ? -18.276 -11.719 39.318 1.00 90.00 94 PHE A CA 1
ATOM 745 C C . PHE A 1 94 ? -19.542 -10.900 39.001 1.00 90.00 94 PHE A C 1
ATOM 747 O O . PHE A 1 94 ? -20.040 -10.942 37.876 1.00 90.00 94 PHE A O 1
ATOM 754 N N . ALA A 1 95 ? -20.050 -10.093 39.939 1.00 88.94 95 ALA A N 1
ATOM 755 C CA . ALA A 1 95 ? -21.173 -9.195 39.659 1.00 88.94 95 ALA A CA 1
ATOM 756 C C . ALA A 1 95 ? -20.802 -8.111 38.628 1.00 88.94 95 ALA A C 1
ATOM 758 O O . ALA A 1 95 ? -21.627 -7.782 37.774 1.00 88.94 95 ALA A O 1
ATOM 759 N N . ASN A 1 96 ? -19.559 -7.608 38.642 1.00 90.06 96 ASN A N 1
ATOM 760 C CA . ASN A 1 96 ? -19.070 -6.705 37.593 1.00 90.06 96 ASN A CA 1
ATOM 761 C C . ASN A 1 96 ? -19.063 -7.387 36.219 1.00 90.06 96 ASN A C 1
ATOM 763 O O . ASN A 1 96 ? -19.441 -6.761 35.235 1.00 90.06 96 ASN A O 1
ATOM 767 N N . TYR A 1 97 ? -18.716 -8.675 36.147 1.00 90.50 97 TYR A N 1
ATOM 768 C CA . TYR A 1 97 ? -18.800 -9.439 34.899 1.00 90.50 97 TYR A CA 1
ATOM 769 C C . TYR A 1 97 ? -20.240 -9.573 34.382 1.00 90.50 97 TYR A C 1
ATOM 771 O O . TYR A 1 97 ? -20.478 -9.388 33.189 1.00 90.50 97 TYR A O 1
ATOM 779 N N . LEU A 1 98 ? -21.217 -9.823 35.265 1.00 89.88 98 LEU A N 1
ATOM 780 C CA . LEU A 1 98 ? -22.636 -9.842 34.880 1.00 89.88 98 LEU A CA 1
ATOM 781 C C . LEU A 1 98 ? -23.093 -8.489 34.320 1.00 89.88 98 LEU A C 1
ATOM 783 O O . LEU A 1 98 ? -23.822 -8.451 33.330 1.00 89.88 98 LEU A O 1
ATOM 787 N N . LEU A 1 99 ? -22.650 -7.385 34.930 1.00 89.88 99 LEU A N 1
ATOM 788 C CA . LEU A 1 99 ? -22.931 -6.032 34.452 1.00 89.88 99 LEU A CA 1
ATOM 789 C C . LEU A 1 99 ? -22.267 -5.750 33.099 1.00 89.88 99 LEU A C 1
ATOM 791 O O . LEU A 1 99 ? -22.936 -5.271 32.188 1.00 89.88 99 LEU A O 1
ATOM 795 N N . GLU A 1 100 ? -20.992 -6.105 32.940 1.00 88.94 100 GLU A N 1
ATOM 796 C CA . GLU A 1 100 ? -20.249 -5.968 31.683 1.00 88.94 100 GLU A CA 1
ATOM 797 C C . GLU A 1 100 ? -20.901 -6.763 30.536 1.00 88.94 100 GLU A C 1
ATOM 799 O O . GLU A 1 100 ? -20.892 -6.320 29.388 1.00 88.94 100 GLU A O 1
ATOM 804 N N . LYS A 1 101 ? -21.512 -7.915 30.841 1.00 87.94 101 LYS A N 1
ATOM 805 C CA . LYS A 1 101 ? -22.261 -8.747 29.886 1.00 87.94 101 LYS A CA 1
ATOM 806 C C . LYS A 1 101 ? -23.726 -8.351 29.701 1.00 87.94 101 LYS A C 1
ATOM 808 O O . LYS A 1 101 ? -24.439 -9.035 28.971 1.00 87.94 101 LYS A O 1
ATOM 813 N N . SER A 1 102 ? -24.186 -7.283 30.353 1.00 86.12 102 SER A N 1
ATOM 814 C CA . SER A 1 102 ? -25.592 -6.853 30.346 1.00 86.12 102 SER A CA 1
ATOM 815 C C . SER A 1 102 ? -26.573 -7.929 30.827 1.00 86.12 102 SER A C 1
ATOM 817 O O . SER A 1 102 ? -27.754 -7.916 30.487 1.00 86.12 102 SER A O 1
ATOM 819 N N . LEU A 1 103 ? -26.113 -8.836 31.691 1.00 86.81 103 LEU A N 1
ATOM 820 C CA . LEU A 1 103 ? -26.895 -9.926 32.285 1.00 86.81 103 LEU A CA 1
ATOM 821 C C . LEU A 1 103 ? -27.571 -9.501 33.597 1.00 86.81 103 LEU A C 1
ATOM 823 O O . LEU A 1 103 ? -27.756 -10.299 34.513 1.00 86.81 103 LEU A O 1
ATOM 827 N N . ILE A 1 104 ? -27.926 -8.219 33.703 1.00 85.12 104 ILE A N 1
ATOM 828 C CA . ILE A 1 104 ? -28.545 -7.616 34.894 1.00 85.12 104 ILE A CA 1
ATOM 829 C C . ILE A 1 104 ? -30.078 -7.632 34.843 1.00 85.12 104 ILE A C 1
ATOM 831 O O . ILE A 1 104 ? -30.740 -7.213 35.794 1.00 85.12 104 ILE A O 1
ATOM 835 N N . THR A 1 105 ? -30.662 -8.091 33.734 1.00 83.31 105 THR A N 1
ATOM 836 C CA . THR A 1 105 ? -32.100 -8.349 33.621 1.00 83.31 105 THR A CA 1
ATOM 837 C C . THR A 1 105 ? -32.415 -9.760 34.099 1.00 83.31 105 THR A C 1
ATOM 839 O O . THR A 1 105 ? -31.600 -10.676 33.983 1.00 83.31 105 THR A O 1
ATOM 842 N N . ARG A 1 106 ? -33.621 -9.950 34.644 1.00 82.25 106 ARG A N 1
ATOM 843 C CA . ARG A 1 106 ? -34.044 -11.247 35.181 1.00 82.25 106 ARG A CA 1
ATOM 844 C C . ARG A 1 106 ? -34.018 -12.340 34.115 1.00 82.25 106 ARG A C 1
ATOM 846 O O . ARG A 1 106 ? -33.559 -13.433 34.402 1.00 82.25 106 ARG A O 1
ATOM 853 N N . GLU A 1 107 ? -34.502 -12.058 32.914 1.00 83.44 107 GLU A N 1
ATOM 854 C CA . GLU A 1 107 ? -34.625 -13.051 31.840 1.00 83.44 107 GLU A CA 1
ATOM 855 C C . GLU A 1 107 ? -33.252 -13.568 31.393 1.00 83.44 107 GLU A C 1
ATOM 857 O O . GLU A 1 107 ? -32.963 -14.753 31.557 1.00 83.44 107 GLU A O 1
ATOM 862 N N . ALA A 1 108 ? -32.372 -12.670 30.939 1.00 81.62 108 ALA A N 1
ATOM 863 C CA . ALA A 1 108 ? -31.037 -13.035 30.464 1.00 81.62 108 ALA A CA 1
ATOM 864 C C . ALA A 1 108 ? -30.137 -13.549 31.599 1.00 81.62 108 ALA A C 1
ATOM 866 O O . ALA A 1 108 ? -29.400 -14.524 31.447 1.00 81.62 108 ALA A O 1
ATOM 867 N N . GLY A 1 109 ? -30.221 -12.921 32.773 1.00 83.88 109 GLY A N 1
ATOM 868 C CA . GLY A 1 109 ? -29.424 -13.308 33.925 1.00 83.88 109 GLY A CA 1
ATOM 869 C C . GLY A 1 109 ? -29.814 -14.674 34.491 1.00 83.88 109 GLY A C 1
ATOM 870 O O . GLY A 1 109 ? -28.933 -15.440 34.869 1.00 83.88 109 GLY A O 1
ATOM 871 N N . GLN A 1 110 ? -31.104 -15.028 34.546 1.00 85.25 110 GLN A N 1
ATOM 872 C CA . GLN A 1 110 ? -31.530 -16.346 35.039 1.00 85.25 110 GLN A CA 1
ATOM 873 C C . GLN A 1 110 ? -31.091 -17.486 34.122 1.00 85.25 110 GLN A C 1
ATOM 875 O O . GLN A 1 110 ? -30.684 -18.537 34.621 1.00 85.25 110 GLN A O 1
ATOM 880 N N . GLU A 1 111 ? -31.180 -17.289 32.807 1.00 86.62 111 GLU A N 1
ATOM 881 C CA . GLU A 1 111 ? -30.701 -18.261 31.824 1.00 86.62 111 GLU A CA 1
ATOM 882 C C . GLU A 1 111 ? -29.197 -18.496 31.993 1.00 86.62 111 GLU A C 1
ATOM 884 O O . GLU A 1 111 ? -28.759 -19.638 32.153 1.00 86.62 111 GLU A O 1
ATOM 889 N N . PHE A 1 112 ? -28.419 -17.415 32.091 1.00 88.25 112 PHE A N 1
ATOM 890 C CA . PHE A 1 112 ? -26.984 -17.510 32.317 1.00 88.25 112 PHE A CA 1
ATOM 891 C C . PHE A 1 112 ? -26.643 -18.167 33.657 1.00 88.25 112 PHE A C 1
ATOM 893 O O . PHE A 1 112 ? -25.828 -19.086 33.685 1.00 88.25 112 PHE A O 1
ATOM 900 N N . LEU A 1 113 ? -27.283 -17.769 34.762 1.00 86.31 113 LEU A N 1
ATOM 901 C CA . LEU A 1 113 ? -27.003 -18.330 36.090 1.00 86.31 113 LEU A CA 1
ATOM 902 C C . LEU A 1 113 ? -27.241 -19.845 36.168 1.00 86.31 113 LEU A C 1
ATOM 904 O O . LEU A 1 113 ? -26.627 -20.513 36.995 1.00 86.31 113 LEU A O 1
ATOM 908 N N . ARG A 1 114 ? -28.109 -20.393 35.311 1.00 85.50 114 ARG A N 1
ATOM 909 C CA . ARG A 1 114 ? -28.385 -21.836 35.218 1.00 85.50 114 ARG A CA 1
ATOM 910 C C . ARG A 1 114 ? -27.517 -22.564 34.183 1.00 85.50 114 ARG A C 1
ATOM 912 O O . ARG A 1 114 ? -27.588 -23.787 34.098 1.00 85.50 114 ARG A O 1
ATOM 919 N N . SER A 1 115 ? -26.716 -21.840 33.405 1.00 86.69 115 SER A N 1
ATOM 920 C CA . SER A 1 115 ? -25.854 -22.396 32.360 1.00 86.69 115 SER A CA 1
ATOM 921 C C . SER A 1 115 ? -24.548 -22.981 32.918 1.00 86.69 115 SER A C 1
ATOM 923 O O . SER A 1 115 ? -24.061 -22.586 33.981 1.00 86.69 115 SER A O 1
ATOM 925 N N . GLY A 1 116 ? -23.928 -23.893 32.160 1.00 84.81 116 GLY A N 1
ATOM 926 C CA . GLY A 1 116 ? -22.565 -24.360 32.445 1.00 84.81 116 GLY A CA 1
ATOM 927 C C . GLY A 1 116 ? -21.504 -23.261 32.285 1.00 84.81 116 GLY A C 1
ATOM 928 O O . GLY A 1 116 ? -20.447 -23.325 32.917 1.00 84.81 116 GLY A O 1
ATOM 929 N N . ASP A 1 117 ? -21.802 -22.221 31.503 1.00 85.19 117 ASP A N 1
ATOM 930 C CA . ASP A 1 117 ? -20.904 -21.087 31.280 1.00 85.19 117 ASP A CA 1
ATOM 931 C C . ASP A 1 117 ? -20.750 -20.224 32.534 1.00 85.19 117 ASP A C 1
ATOM 933 O O . ASP A 1 117 ? -19.645 -19.762 32.825 1.00 85.19 117 ASP A O 1
ATOM 937 N N . MET A 1 118 ? -21.807 -20.087 33.344 1.00 88.19 118 MET A N 1
ATOM 938 C CA . MET A 1 118 ? -21.716 -19.418 34.644 1.00 88.19 118 MET A CA 1
ATOM 939 C C . MET A 1 118 ? -20.747 -20.130 35.578 1.00 88.19 118 MET A C 1
ATOM 941 O O . MET A 1 118 ? -19.883 -19.481 36.165 1.00 88.19 118 MET A O 1
ATOM 945 N N . GLN A 1 119 ? -20.839 -21.458 35.685 1.00 89.88 119 GLN A N 1
ATOM 946 C CA . GLN A 1 119 ? -19.947 -22.223 36.553 1.00 89.88 119 GLN A CA 1
ATOM 947 C C . GLN A 1 119 ? -18.491 -22.079 36.099 1.00 89.88 119 GLN A C 1
ATOM 949 O O . GLN A 1 119 ? -17.601 -21.873 36.924 1.00 89.88 119 GLN A O 1
ATOM 954 N N . ARG A 1 120 ? -18.248 -22.130 34.784 1.00 89.31 120 ARG A N 1
ATOM 955 C CA . ARG A 1 120 ? -16.920 -21.915 34.205 1.00 89.31 120 ARG A CA 1
ATOM 956 C C . ARG A 1 120 ? -16.383 -20.516 34.511 1.00 89.31 120 ARG A C 1
ATOM 958 O O . ARG A 1 120 ? -15.242 -20.401 34.952 1.00 89.31 120 ARG A O 1
ATOM 965 N N . ALA A 1 121 ? -17.184 -19.474 34.295 1.00 89.06 121 ALA A N 1
ATOM 966 C CA . ALA A 1 121 ? -16.786 -18.096 34.561 1.00 89.06 121 ALA A CA 1
ATOM 967 C C . ALA A 1 121 ? -16.510 -17.881 36.057 1.00 89.06 121 ALA A C 1
ATOM 969 O O . ALA A 1 121 ? -15.424 -17.441 36.418 1.00 89.06 121 ALA A O 1
ATOM 970 N N . ALA A 1 122 ? -17.427 -18.280 36.938 1.00 89.56 122 ALA A N 1
ATOM 971 C CA . ALA A 1 122 ? -17.282 -18.128 38.384 1.00 89.56 122 ALA A CA 1
ATOM 972 C C . ALA A 1 122 ? -16.021 -18.825 38.936 1.00 89.56 122 ALA A C 1
ATOM 974 O O . ALA A 1 122 ? -15.314 -18.258 39.770 1.00 89.56 122 ALA A O 1
ATOM 975 N N . LEU A 1 123 ? -15.682 -20.014 38.421 1.00 91.00 123 LEU A N 1
ATOM 976 C CA . LEU A 1 123 ? -14.437 -20.707 38.772 1.00 91.00 123 LEU A CA 1
ATOM 977 C C . LEU A 1 123 ? -13.185 -19.925 38.349 1.00 91.00 123 LEU A C 1
ATOM 979 O O . LEU A 1 123 ? -12.214 -19.891 39.100 1.00 91.00 123 LEU A O 1
ATOM 983 N N . LEU A 1 124 ? -13.199 -19.274 37.182 1.00 90.56 124 LEU A N 1
ATOM 984 C CA . LEU A 1 124 ? -12.088 -18.426 36.727 1.00 90.56 124 LEU A CA 1
ATOM 985 C C . LEU A 1 124 ? -11.932 -17.166 37.588 1.00 90.56 124 LEU A C 1
ATOM 987 O O . LEU A 1 124 ? -10.807 -16.722 37.822 1.00 90.56 124 LEU A O 1
ATOM 991 N N . PHE A 1 125 ? -13.042 -16.628 38.101 1.00 90.62 125 PHE A N 1
ATOM 992 C CA . PHE A 1 125 ? -13.041 -15.558 39.103 1.00 90.62 125 PHE A CA 1
ATOM 993 C C . PHE A 1 125 ? -12.550 -16.022 40.484 1.00 90.62 125 PHE A C 1
ATOM 995 O O . PHE A 1 125 ? -12.322 -15.184 41.348 1.00 90.62 125 PHE A O 1
ATOM 1002 N N . GLY A 1 126 ? -12.344 -17.327 40.696 1.00 90.12 126 GLY A N 1
ATOM 1003 C CA . GLY A 1 126 ? -11.884 -17.884 41.969 1.00 90.12 126 GLY A CA 1
ATOM 1004 C C . GLY A 1 126 ? -12.999 -18.099 42.994 1.00 90.12 126 GLY A C 1
ATOM 1005 O O . GLY A 1 126 ? -12.705 -18.298 44.172 1.00 90.12 126 GLY A O 1
ATOM 1006 N N . MET A 1 127 ? -14.270 -18.074 42.577 1.00 91.94 127 MET A N 1
ATOM 1007 C CA . MET A 1 127 ? -15.390 -18.290 43.493 1.00 91.94 127 MET A CA 1
ATOM 1008 C C . MET A 1 127 ? -15.369 -19.714 44.085 1.00 91.94 127 MET A C 1
ATOM 1010 O O . MET A 1 127 ? -15.211 -20.690 43.339 1.00 91.94 127 MET A O 1
ATOM 1014 N N . PRO A 1 128 ? -15.587 -19.872 45.406 1.00 91.50 128 PRO A N 1
ATOM 1015 C CA . PRO A 1 128 ? -15.731 -21.182 46.035 1.00 91.50 128 PRO A CA 1
ATOM 1016 C C . PRO A 1 128 ? -16.897 -21.982 45.439 1.00 91.50 128 PRO A C 1
ATOM 1018 O O . PRO A 1 128 ? -17.980 -21.443 45.207 1.00 91.50 128 PRO A O 1
ATOM 1021 N N . GLN A 1 129 ? -16.716 -23.292 45.235 1.00 90.81 129 GLN A N 1
ATOM 1022 C CA . GLN A 1 129 ? -17.760 -24.130 44.626 1.00 90.81 129 GLN A CA 1
ATOM 1023 C C . GLN A 1 129 ? -19.069 -24.163 45.427 1.00 90.81 129 GLN A C 1
ATOM 1025 O O . GLN A 1 129 ? -20.142 -24.263 44.832 1.00 90.81 129 GLN A O 1
ATOM 1030 N N . ASP A 1 130 ? -19.013 -24.055 46.758 1.00 91.25 130 ASP A N 1
ATOM 1031 C CA . ASP A 1 130 ? -20.216 -24.008 47.589 1.00 91.25 130 ASP A CA 1
ATOM 1032 C C . ASP A 1 130 ? -20.989 -22.692 47.417 1.00 91.25 130 ASP A C 1
ATOM 1034 O O . ASP A 1 130 ? -22.220 -22.700 47.452 1.00 91.25 130 ASP A O 1
ATOM 1038 N N . GLU A 1 131 ? -20.297 -21.574 47.182 1.00 90.75 131 GLU A N 1
ATOM 1039 C CA . GLU A 1 131 ? -20.921 -20.287 46.859 1.00 90.75 131 GLU A CA 1
ATOM 1040 C C . GLU A 1 131 ? -21.542 -20.294 45.457 1.00 90.75 131 GLU A C 1
ATOM 1042 O O . GLU A 1 131 ? -22.675 -19.834 45.299 1.00 90.75 131 GLU A O 1
ATOM 1047 N N . ILE A 1 132 ? -20.871 -20.901 44.469 1.00 90.44 132 ILE A N 1
ATOM 1048 C CA . ILE A 1 132 ? -21.432 -21.112 43.123 1.00 90.44 132 ILE A CA 1
ATOM 1049 C C . ILE A 1 132 ? -22.735 -21.919 43.217 1.00 90.44 132 ILE A C 1
ATOM 1051 O O . ILE A 1 132 ? -23.767 -21.490 42.699 1.00 90.44 132 ILE A O 1
ATOM 1055 N N . ALA A 1 133 ? -22.727 -23.040 43.946 1.00 90.06 133 ALA A N 1
ATOM 1056 C CA . ALA A 1 133 ? -23.911 -23.879 44.133 1.00 90.06 133 ALA A CA 1
ATOM 1057 C C . ALA A 1 133 ? -25.056 -23.137 44.851 1.00 90.06 133 ALA A C 1
ATOM 1059 O O . ALA A 1 133 ? -26.230 -23.302 44.504 1.00 90.06 133 ALA A O 1
ATOM 1060 N N . ARG A 1 134 ? -24.744 -22.280 45.835 1.00 90.56 134 ARG A N 1
ATOM 1061 C CA . ARG A 1 134 ? -25.745 -21.420 46.496 1.00 90.56 134 ARG A CA 1
ATOM 1062 C C . ARG A 1 134 ? -26.356 -20.415 45.528 1.00 90.56 134 ARG A C 1
ATOM 1064 O O . ARG A 1 134 ? -27.564 -20.217 45.562 1.00 90.56 134 ARG A O 1
ATOM 1071 N N . MET A 1 135 ? -25.550 -19.817 44.656 1.00 87.81 135 MET A N 1
ATOM 1072 C CA . MET A 1 135 ? -26.028 -18.848 43.670 1.00 87.81 135 MET A CA 1
ATOM 1073 C C . MET A 1 135 ? -26.910 -19.511 42.600 1.00 87.81 135 MET A C 1
ATOM 1075 O O . MET A 1 135 ? -27.958 -18.976 42.247 1.00 87.81 135 MET A O 1
ATOM 1079 N N . GLN A 1 136 ? -26.549 -20.717 42.150 1.00 88.62 136 GLN A N 1
ATOM 1080 C CA . GLN A 1 136 ? -27.355 -21.513 41.213 1.00 88.62 136 GLN A CA 1
ATOM 1081 C C . GLN A 1 136 ? -28.675 -22.021 41.819 1.00 88.62 136 GLN A C 1
ATOM 1083 O O . GLN A 1 136 ? -29.640 -22.254 41.092 1.00 88.62 136 GLN A O 1
ATOM 1088 N N . SER A 1 137 ? -28.738 -22.175 43.145 1.00 89.50 137 SER A N 1
ATOM 1089 C CA . SER A 1 137 ? -29.935 -22.623 43.873 1.00 89.50 137 SER A CA 1
ATOM 1090 C C . SER A 1 137 ? -30.827 -21.481 44.372 1.00 89.50 137 SER A C 1
ATOM 1092 O O . SER A 1 137 ? -31.744 -21.725 45.158 1.00 89.50 137 SER A O 1
ATOM 1094 N N . PHE A 1 138 ? -30.606 -20.239 43.919 1.00 91.25 138 PHE A N 1
ATOM 1095 C CA . PHE A 1 138 ? -31.523 -19.139 44.216 1.00 91.25 138 PHE A CA 1
ATOM 1096 C C . PHE A 1 138 ? -32.943 -19.461 43.726 1.00 91.25 138 PHE A C 1
ATOM 1098 O O . PHE A 1 138 ? -33.172 -19.789 42.559 1.00 91.25 138 PHE A O 1
ATOM 1105 N N . ASP A 1 139 ? -33.910 -19.337 44.634 1.00 90.06 139 ASP A N 1
ATOM 1106 C CA . ASP A 1 139 ? -35.327 -19.424 44.303 1.00 90.06 139 ASP A CA 1
ATOM 1107 C C . ASP A 1 139 ? -35.791 -18.179 43.524 1.00 90.06 139 ASP A C 1
ATOM 1109 O O . ASP A 1 139 ? -35.072 -17.186 43.384 1.00 90.06 139 ASP A O 1
ATOM 1113 N N . ASN A 1 140 ? -37.014 -18.217 42.989 1.00 88.88 140 ASN A N 1
ATOM 1114 C CA . ASN A 1 140 ? -37.537 -17.121 42.167 1.00 88.88 140 ASN A CA 1
ATOM 1115 C C . ASN A 1 140 ? -37.553 -15.772 42.904 1.00 88.88 140 ASN A C 1
ATOM 1117 O O . ASN A 1 140 ? -37.316 -14.746 42.272 1.00 88.88 140 ASN A O 1
ATOM 1121 N N . ASN A 1 141 ? -37.792 -15.774 44.219 1.00 90.38 141 ASN A N 1
ATOM 1122 C CA . ASN A 1 141 ? -37.811 -14.562 45.037 1.00 90.38 141 ASN A CA 1
ATOM 1123 C C . ASN A 1 141 ? -36.392 -14.011 45.263 1.00 90.38 141 ASN A C 1
ATOM 1125 O O . ASN A 1 141 ? -36.151 -12.819 45.093 1.00 90.38 141 ASN A O 1
ATOM 1129 N N . ALA A 1 142 ? -35.422 -14.873 45.583 1.00 89.38 142 ALA A N 1
ATOM 1130 C CA . ALA A 1 142 ? -34.023 -14.480 45.708 1.00 89.38 142 ALA A CA 1
ATOM 1131 C C . ALA A 1 142 ? -33.461 -13.964 44.380 1.00 89.38 142 ALA A C 1
ATOM 1133 O O . ALA A 1 142 ? -32.740 -12.972 44.390 1.00 89.38 142 ALA A O 1
ATOM 1134 N N . LEU A 1 143 ? -33.816 -14.582 43.249 1.00 89.12 143 LEU A N 1
ATOM 1135 C CA . LEU A 1 143 ? -33.429 -14.091 41.925 1.00 89.12 143 LEU A CA 1
ATOM 1136 C C . LEU A 1 143 ? -34.030 -12.709 41.650 1.00 89.12 143 LEU A C 1
ATOM 1138 O O . LEU A 1 143 ? -33.325 -11.820 41.187 1.00 89.12 143 LEU A O 1
ATOM 1142 N N . GLU A 1 144 ? -35.309 -12.499 41.961 1.00 89.75 144 GLU A N 1
ATOM 1143 C CA . GLU A 1 144 ? -35.973 -11.207 41.767 1.00 89.75 144 GLU A CA 1
ATOM 1144 C C . GLU A 1 144 ? -35.334 -10.094 42.608 1.00 89.75 144 GLU A C 1
ATOM 1146 O O . GLU A 1 144 ? -35.029 -9.018 42.092 1.00 89.75 144 GLU A O 1
ATOM 1151 N N . GLN A 1 145 ? -35.034 -10.382 43.876 1.00 91.00 145 GLN A N 1
ATOM 1152 C CA . GLN A 1 145 ? -34.296 -9.465 44.743 1.00 91.00 145 GLN A CA 1
ATOM 1153 C C . GLN A 1 145 ? -32.880 -9.208 44.219 1.00 91.00 145 GLN A C 1
ATOM 1155 O O . GLN A 1 145 ? -32.452 -8.057 44.163 1.00 91.00 145 GLN A O 1
ATOM 1160 N N . PHE A 1 146 ? -32.168 -10.255 43.795 1.00 91.19 146 PHE A N 1
ATOM 1161 C CA . PHE A 1 146 ? -30.807 -10.148 43.279 1.00 91.19 146 PHE A CA 1
ATOM 1162 C C . PHE A 1 146 ? -30.739 -9.255 42.036 1.00 91.19 146 PHE A C 1
ATOM 1164 O O . PHE A 1 146 ? -29.973 -8.294 42.020 1.00 91.19 146 PHE A O 1
ATOM 1171 N N . PHE A 1 147 ? -31.587 -9.493 41.032 1.00 90.56 147 PHE A N 1
ATOM 1172 C CA . PHE A 1 147 ? -31.621 -8.665 39.823 1.00 90.56 147 PHE A CA 1
ATOM 1173 C C . PHE A 1 147 ? -32.135 -7.248 40.095 1.00 90.56 147 PHE A C 1
ATOM 1175 O O . PHE A 1 147 ? -31.591 -6.293 39.541 1.00 90.56 147 PHE A O 1
ATOM 1182 N N . SER A 1 148 ? -33.101 -7.068 41.006 1.00 90.31 148 SER A N 1
ATOM 1183 C CA . SER A 1 148 ? -33.500 -5.719 41.429 1.00 90.31 148 SER A CA 1
ATOM 1184 C C . SER A 1 148 ? -32.339 -4.955 42.068 1.00 90.31 148 SER A C 1
ATOM 1186 O O . SER A 1 148 ? -32.254 -3.740 41.883 1.00 90.31 148 SER A O 1
ATOM 1188 N N . LEU A 1 149 ? -31.472 -5.624 42.832 1.00 91.38 149 LEU A N 1
ATOM 1189 C CA . LEU A 1 149 ? -30.297 -4.997 43.434 1.00 91.38 149 LEU A CA 1
ATOM 1190 C C . LEU A 1 149 ? -29.229 -4.704 42.384 1.00 91.38 149 LEU A C 1
ATOM 1192 O O . LEU A 1 149 ? -28.746 -3.579 42.337 1.00 91.38 149 LEU A O 1
ATOM 1196 N N . LEU A 1 150 ? -28.938 -5.646 41.480 1.00 89.06 150 LEU A N 1
ATOM 1197 C CA . LEU A 1 150 ? -28.024 -5.416 40.354 1.00 89.06 150 LEU A CA 1
ATOM 1198 C C . LEU A 1 150 ? -28.432 -4.192 39.520 1.00 89.06 150 LEU A C 1
ATOM 1200 O O . LEU A 1 150 ? -27.572 -3.466 39.022 1.00 89.06 150 LEU A O 1
ATOM 1204 N N . GLN A 1 151 ? -29.732 -3.935 39.374 1.00 87.06 151 GLN A N 1
ATOM 1205 C CA . GLN A 1 151 ? -30.230 -2.767 38.653 1.00 87.06 151 GLN A CA 1
ATOM 1206 C C . GLN A 1 151 ? -30.104 -1.462 39.445 1.00 87.06 151 GLN A C 1
ATOM 1208 O O . GLN A 1 151 ? -29.705 -0.462 38.849 1.00 87.06 151 GLN A O 1
ATOM 1213 N N . LYS A 1 152 ? -30.420 -1.472 40.747 1.00 87.50 152 LYS A N 1
ATOM 1214 C CA . LYS A 1 152 ? -30.441 -0.278 41.616 1.00 87.50 152 LYS A CA 1
ATOM 1215 C C . LYS A 1 152 ? -29.075 0.119 42.168 1.00 87.50 152 LYS A C 1
ATOM 1217 O O . LYS A 1 152 ? -28.904 1.264 42.576 1.00 87.50 152 LYS A O 1
ATOM 1222 N N . SER A 1 153 ? -28.133 -0.818 42.234 1.00 89.62 153 SER A N 1
ATOM 1223 C CA . SER A 1 153 ? -26.792 -0.548 42.737 1.00 89.62 153 SER A CA 1
ATOM 1224 C C . SER A 1 153 ? -26.107 0.547 41.915 1.00 89.62 153 SER A C 1
ATOM 1226 O O . SER A 1 153 ? -26.241 0.533 40.689 1.00 89.62 153 SER A O 1
ATOM 1228 N N . PRO A 1 154 ? -25.371 1.475 42.558 1.00 88.81 154 PRO A N 1
ATOM 1229 C CA . PRO A 1 154 ? -24.627 2.523 41.865 1.00 88.81 154 PRO A CA 1
ATOM 1230 C C . PRO A 1 154 ? -23.601 1.951 40.879 1.00 88.81 154 PRO A C 1
ATOM 1232 O O . PRO A 1 154 ? -22.848 1.031 41.213 1.00 88.81 154 PRO A O 1
ATOM 1235 N N . LYS A 1 155 ? -23.573 2.499 39.661 1.00 90.62 155 LYS A N 1
ATOM 1236 C CA . LYS A 1 155 ? -22.733 2.041 38.543 1.00 90.62 155 LYS A CA 1
ATOM 1237 C C . LYS A 1 155 ? -21.944 3.202 37.963 1.00 90.62 155 LYS A C 1
ATOM 1239 O O . LYS A 1 155 ? -22.400 4.342 37.988 1.00 90.62 155 LYS A O 1
ATOM 1244 N N . GLN A 1 156 ? -20.814 2.883 37.353 1.00 88.81 156 GLN A N 1
ATOM 1245 C CA . GLN A 1 156 ? -19.994 3.820 36.599 1.00 88.81 156 GLN A CA 1
ATOM 1246 C C . GLN A 1 156 ? -19.495 3.191 35.299 1.00 88.81 156 GLN A C 1
ATOM 1248 O O . GLN A 1 156 ? -19.453 1.967 35.160 1.00 88.81 156 GLN A O 1
ATOM 1253 N N . ILE A 1 157 ? -19.115 4.041 34.346 1.00 89.50 157 ILE A N 1
ATOM 1254 C CA . ILE A 1 157 ? -18.458 3.622 33.106 1.00 89.50 157 ILE A CA 1
ATOM 1255 C C . ILE A 1 157 ? -16.957 3.775 33.274 1.00 89.50 157 ILE A C 1
ATOM 1257 O O . ILE A 1 157 ? -16.481 4.808 33.745 1.00 89.50 157 ILE A O 1
ATOM 1261 N N . LYS A 1 158 ? -16.217 2.748 32.866 1.00 87.12 158 LYS A N 1
ATOM 1262 C CA . LYS A 1 158 ? -14.764 2.784 32.781 1.00 87.12 158 LYS A CA 1
ATOM 1263 C C . LYS A 1 158 ? -14.300 2.547 31.356 1.00 87.12 158 LYS A C 1
ATOM 1265 O O . LYS A 1 158 ? -14.845 1.724 30.623 1.00 87.12 158 LYS A O 1
ATOM 1270 N N . VAL A 1 159 ? -13.237 3.261 31.011 1.00 86.31 159 VAL A N 1
ATOM 1271 C CA . VAL A 1 159 ? -12.435 3.030 29.816 1.00 86.31 159 VAL A CA 1
ATOM 1272 C C . VAL A 1 159 ? -11.091 2.490 30.289 1.00 86.31 159 VAL A C 1
ATOM 1274 O O . VAL A 1 159 ? -10.431 3.108 31.124 1.00 86.31 159 VAL A O 1
ATOM 1277 N N . SER A 1 160 ? -10.703 1.311 29.812 1.00 84.81 160 SER A N 1
ATOM 1278 C CA . SER A 1 160 ? -9.401 0.709 30.116 1.00 84.81 160 SER A CA 1
ATOM 1279 C C . SER A 1 160 ? -8.812 0.038 28.886 1.00 84.81 160 SER A C 1
ATOM 1281 O O . SER A 1 160 ? -9.473 -0.087 27.860 1.00 84.81 160 SER A O 1
ATOM 1283 N N . ASN A 1 161 ? -7.590 -0.481 29.007 1.00 84.62 161 ASN A N 1
ATOM 1284 C CA . ASN A 1 161 ? -7.063 -1.401 28.005 1.00 84.62 161 ASN A CA 1
ATOM 1285 C C . ASN A 1 161 ? -7.975 -2.619 27.849 1.00 84.62 161 ASN A C 1
ATOM 1287 O O . ASN A 1 161 ? -8.494 -3.144 28.839 1.00 84.62 161 ASN A O 1
ATOM 1291 N N . LEU A 1 162 ? -8.095 -3.089 26.610 1.00 86.31 162 LEU A N 1
ATOM 1292 C CA . LEU A 1 162 ? -8.756 -4.342 26.269 1.00 86.31 162 LEU A CA 1
ATOM 1293 C C . LEU A 1 162 ? -8.078 -5.549 26.942 1.00 86.31 162 LEU A C 1
ATOM 1295 O O . LEU A 1 162 ? -8.775 -6.453 27.400 1.00 86.31 162 LEU A O 1
ATOM 1299 N N . LEU A 1 163 ? -6.744 -5.515 27.048 1.00 87.38 163 LEU A N 1
ATOM 1300 C CA . LEU A 1 163 ? -5.924 -6.457 27.813 1.00 87.38 163 LEU A CA 1
ATOM 1301 C C . LEU A 1 163 ? -5.332 -5.767 29.052 1.00 87.38 163 LEU A C 1
ATOM 1303 O O . LEU A 1 163 ? -4.551 -4.818 28.942 1.00 87.38 163 LEU A O 1
ATOM 1307 N N . ASP A 1 164 ? -5.664 -6.263 30.237 1.00 87.44 164 ASP A N 1
ATOM 1308 C CA . ASP A 1 164 ? -5.133 -5.784 31.510 1.00 87.44 164 ASP A CA 1
ATOM 1309 C C . ASP A 1 164 ? -3.796 -6.476 31.823 1.00 87.44 164 ASP A C 1
ATOM 1311 O O . ASP A 1 164 ? -3.743 -7.643 32.212 1.00 87.44 164 ASP A O 1
ATOM 1315 N N . ALA A 1 165 ? -2.688 -5.747 31.668 1.00 85.88 165 ALA A N 1
ATOM 1316 C CA . ALA A 1 165 ? -1.345 -6.283 31.893 1.00 85.88 165 ALA A CA 1
ATOM 1317 C C . ALA A 1 165 ? -1.104 -6.738 33.346 1.00 85.88 165 ALA A C 1
ATOM 1319 O O . ALA A 1 165 ? -0.357 -7.690 33.579 1.00 85.88 165 ALA A O 1
ATOM 1320 N N . GLN A 1 166 ? -1.733 -6.083 34.327 1.00 87.88 166 GLN A N 1
ATOM 1321 C CA . GLN A 1 166 ? -1.580 -6.446 35.733 1.00 87.88 166 GLN A CA 1
ATOM 1322 C C . GLN A 1 166 ? -2.368 -7.721 36.044 1.00 87.88 166 GLN A C 1
ATOM 1324 O O . GLN A 1 166 ? -1.848 -8.616 36.722 1.00 87.88 166 GLN A O 1
ATOM 1329 N N . ARG A 1 167 ? -3.593 -7.844 35.515 1.00 89.12 167 ARG A N 1
ATOM 1330 C CA . ARG A 1 167 ? -4.374 -9.081 35.641 1.00 89.12 167 ARG A CA 1
ATOM 1331 C C . ARG A 1 167 ? -3.722 -10.231 34.879 1.00 89.12 167 ARG A C 1
ATOM 1333 O O . ARG A 1 167 ? -3.653 -11.329 35.417 1.00 89.12 167 ARG A O 1
ATOM 1340 N N . LEU A 1 168 ? -3.145 -9.980 33.704 1.00 90.25 168 LEU A N 1
ATOM 1341 C CA . LEU A 1 168 ? -2.412 -10.993 32.943 1.00 90.25 168 LEU A CA 1
ATOM 1342 C C . LEU A 1 168 ? -1.232 -11.569 33.738 1.00 90.25 168 LEU A C 1
ATOM 1344 O O . LEU A 1 168 ? -0.981 -12.767 33.670 1.00 90.25 168 LEU A O 1
ATOM 1348 N N . ALA A 1 169 ? -0.528 -10.736 34.509 1.00 90.38 169 ALA A N 1
ATOM 1349 C CA . ALA A 1 169 ? 0.588 -11.177 35.344 1.00 90.38 169 ALA A CA 1
ATOM 1350 C C . ALA A 1 169 ? 0.150 -11.945 36.606 1.00 90.38 169 ALA A C 1
ATOM 1352 O O . ALA A 1 169 ? 0.903 -12.779 37.104 1.00 90.38 169 ALA A O 1
ATOM 1353 N N . THR A 1 170 ? -1.040 -11.658 37.143 1.00 91.12 170 THR A N 1
ATOM 1354 C CA . THR A 1 170 ? -1.502 -12.184 38.443 1.00 91.12 170 THR A CA 1
ATOM 1355 C C . THR A 1 170 ? -2.488 -13.346 38.320 1.00 91.12 170 THR A C 1
ATOM 1357 O O . THR A 1 170 ? -2.402 -14.299 39.090 1.00 91.12 170 THR A O 1
ATOM 1360 N N . ASN A 1 171 ? -3.396 -13.307 37.343 1.00 89.94 171 ASN A N 1
ATOM 1361 C CA . ASN A 1 171 ? -4.353 -14.366 37.024 1.00 89.94 171 ASN A CA 1
ATOM 1362 C C . ASN A 1 171 ? -4.521 -14.504 35.492 1.00 89.94 171 ASN A C 1
ATOM 1364 O O . ASN A 1 171 ? -5.538 -14.076 34.931 1.00 89.94 171 ASN A O 1
ATOM 1368 N N . PRO A 1 172 ? -3.531 -15.106 34.799 1.00 92.31 172 PRO A N 1
ATOM 1369 C CA . PRO A 1 172 ? -3.561 -15.250 33.346 1.00 92.31 172 PRO A CA 1
ATOM 1370 C C . PRO A 1 172 ? -4.807 -15.970 32.801 1.00 92.31 172 PRO A C 1
ATOM 1372 O O . PRO A 1 172 ? -5.361 -15.489 31.815 1.00 92.31 172 PRO A O 1
ATOM 1375 N N . PRO A 1 173 ? -5.297 -17.084 33.393 1.00 93.38 173 PRO A N 1
ATOM 1376 C CA . PRO A 1 173 ? -6.487 -17.769 32.882 1.00 93.38 173 PRO A CA 1
ATOM 1377 C C . PRO A 1 173 ? -7.739 -16.885 32.853 1.00 93.38 173 PRO A C 1
ATOM 1379 O O . PRO A 1 173 ? -8.467 -16.900 31.861 1.00 93.38 173 PRO A O 1
ATOM 1382 N N . LEU A 1 174 ? -7.974 -16.102 33.913 1.00 90.62 174 LEU A N 1
ATOM 1383 C CA . LEU A 1 174 ? -9.100 -15.170 33.972 1.00 90.62 174 LEU A CA 1
ATOM 1384 C C . LEU A 1 174 ? -8.938 -14.039 32.958 1.00 90.62 174 LEU A C 1
ATOM 1386 O O . LEU A 1 174 ? -9.885 -13.729 32.240 1.00 90.62 174 LEU A O 1
ATOM 1390 N N . GLU A 1 175 ? -7.749 -13.438 32.879 1.00 92.44 175 GLU A N 1
ATOM 1391 C CA . GLU A 1 175 ? -7.523 -12.335 31.945 1.00 92.44 175 GLU A CA 1
ATOM 1392 C C . GLU A 1 175 ? -7.661 -12.782 30.491 1.00 92.44 175 GLU A C 1
ATOM 1394 O O . GLU A 1 175 ? -8.298 -12.092 29.708 1.00 92.44 175 GLU A O 1
ATOM 1399 N N . LEU A 1 176 ? -7.144 -13.958 30.125 1.00 90.31 176 LEU A N 1
ATOM 1400 C CA . LEU A 1 176 ? -7.299 -14.494 28.770 1.00 90.31 176 LEU A CA 1
ATOM 1401 C C . LEU A 1 176 ? -8.765 -14.790 28.430 1.00 90.31 176 LEU A C 1
ATOM 1403 O O . LEU A 1 176 ? -9.183 -14.550 27.298 1.00 90.31 176 LEU A O 1
ATOM 1407 N N . PHE A 1 177 ? -9.549 -15.275 29.398 1.00 90.69 177 PHE A N 1
ATOM 1408 C CA . PHE A 1 177 ? -10.989 -15.464 29.230 1.00 90.69 177 PHE A CA 1
ATOM 1409 C C . PHE A 1 177 ? -11.710 -14.128 29.014 1.00 90.69 177 PHE A C 1
ATOM 1411 O O . PHE A 1 177 ? -12.408 -13.967 28.016 1.00 90.69 177 PHE A O 1
ATOM 1418 N N . LEU A 1 178 ? -11.498 -13.146 29.897 1.00 90.06 178 LEU A N 1
ATOM 1419 C CA . LEU A 1 178 ? -12.104 -11.818 29.767 1.00 90.06 178 LEU A CA 1
ATOM 1420 C C . LEU A 1 178 ? -11.684 -11.136 28.466 1.00 90.06 178 LEU A C 1
ATOM 1422 O O . LEU A 1 178 ? -12.521 -10.584 27.762 1.00 90.06 178 LEU A O 1
ATOM 1426 N N . PHE A 1 179 ? -10.409 -11.226 28.102 1.00 89.94 179 PHE A N 1
ATOM 1427 C CA . PHE A 1 179 ? -9.886 -10.685 26.859 1.00 89.94 179 PHE A CA 1
ATOM 1428 C C . PHE A 1 179 ? -10.603 -11.267 25.630 1.00 89.94 179 PHE A C 1
ATOM 1430 O O . PHE A 1 179 ? -11.050 -10.509 24.770 1.00 89.94 179 PHE A O 1
ATOM 1437 N N . GLN A 1 180 ? -10.789 -12.591 25.561 1.00 88.31 180 GLN A N 1
ATOM 1438 C CA . GLN A 1 180 ? -11.556 -13.228 24.480 1.00 88.31 180 GLN A CA 1
ATOM 1439 C C . GLN A 1 180 ? -13.012 -12.749 24.451 1.00 88.31 180 GLN A C 1
ATOM 1441 O O . GLN A 1 180 ? -13.534 -12.408 23.389 1.00 88.31 180 GLN A O 1
ATOM 1446 N N . GLU A 1 181 ? -13.650 -12.672 25.616 1.00 88.44 181 GLU A N 1
ATOM 1447 C CA . GLU A 1 181 ? -15.032 -12.216 25.753 1.00 88.44 181 GLU A CA 1
ATOM 1448 C C . GLU A 1 181 ? -15.221 -10.750 25.330 1.00 88.44 181 GLU A C 1
ATOM 1450 O O . GLU A 1 181 ? -16.253 -10.405 24.749 1.00 88.44 181 GLU A O 1
ATOM 1455 N N . ARG A 1 182 ? -14.232 -9.891 25.593 1.00 89.88 182 ARG A N 1
ATOM 1456 C CA . ARG A 1 182 ? -14.227 -8.468 25.217 1.00 89.88 182 ARG A CA 1
ATOM 1457 C C . ARG A 1 182 ? -13.909 -8.257 23.743 1.00 89.88 182 ARG A C 1
ATOM 1459 O O . ARG A 1 182 ? -14.550 -7.448 23.084 1.00 89.88 182 ARG A O 1
ATOM 1466 N N . MET A 1 183 ? -12.977 -9.033 23.194 1.00 87.62 183 MET A N 1
ATOM 1467 C CA . MET A 1 183 ? -12.672 -9.039 21.759 1.00 87.62 183 MET A CA 1
ATOM 1468 C C . MET A 1 183 ? -13.909 -9.368 20.912 1.00 87.62 183 MET A C 1
ATOM 1470 O O . MET A 1 183 ? -14.088 -8.807 19.833 1.00 87.62 183 MET A O 1
ATOM 1474 N N . LYS A 1 184 ? -14.787 -10.246 21.412 1.00 88.12 184 LYS A N 1
ATOM 1475 C CA . LYS A 1 184 ? -16.036 -10.634 20.740 1.00 88.12 184 LYS A CA 1
ATOM 1476 C C . LYS A 1 184 ? -17.220 -9.707 21.040 1.00 88.12 184 LYS A C 1
ATOM 1478 O O . LYS A 1 184 ? -18.227 -9.783 20.344 1.00 88.12 184 LYS A O 1
ATOM 1483 N N . SER A 1 185 ? -17.129 -8.826 22.041 1.00 86.88 185 SER A N 1
ATOM 1484 C CA . SER A 1 185 ? -18.265 -7.994 22.475 1.00 86.88 185 SER A CA 1
ATOM 1485 C C . SER A 1 185 ? -18.518 -6.766 21.597 1.00 86.88 185 SER A C 1
ATOM 1487 O O . SER A 1 185 ? -19.527 -6.073 21.767 1.00 86.88 185 SER A O 1
ATOM 1489 N N . TRP A 1 186 ? -17.614 -6.468 20.661 1.00 88.31 186 TRP A N 1
ATOM 1490 C CA . TRP A 1 186 ? -17.766 -5.352 19.739 1.00 88.31 186 TRP A CA 1
ATOM 1491 C C . TRP A 1 186 ? -17.247 -5.709 18.345 1.00 88.31 186 TRP A C 1
ATOM 1493 O O . TRP A 1 186 ? -16.068 -6.015 18.158 1.00 88.31 186 TRP A O 1
ATOM 1503 N N . SER A 1 187 ? -18.126 -5.607 17.342 1.00 86.50 187 SER A N 1
ATOM 1504 C CA . SER A 1 187 ? -17.803 -5.883 15.934 1.00 86.50 187 SER A CA 1
ATOM 1505 C C . SER A 1 187 ? -16.661 -5.018 15.399 1.00 86.50 187 SER A C 1
ATOM 1507 O O . SER A 1 187 ? -16.009 -5.390 14.428 1.00 86.50 187 SER A O 1
ATOM 1509 N N . PHE A 1 188 ? -16.339 -3.895 16.048 1.00 86.44 188 PHE A N 1
ATOM 1510 C CA . PHE A 1 188 ? -15.196 -3.043 15.719 1.00 86.44 188 PHE A CA 1
ATOM 1511 C C . PHE A 1 188 ? -13.838 -3.769 15.772 1.00 86.44 188 PHE A C 1
ATOM 1513 O O . PHE A 1 188 ? -12.944 -3.434 14.991 1.00 86.44 188 PHE A O 1
ATOM 1520 N N . TYR A 1 189 ? -13.689 -4.813 16.591 1.00 87.38 189 TYR A N 1
ATOM 1521 C CA . TYR A 1 189 ? -12.459 -5.618 16.662 1.00 87.38 189 TYR A CA 1
ATOM 1522 C C . TYR A 1 189 ? -12.406 -6.760 15.632 1.00 87.38 189 TYR A C 1
ATOM 1524 O O . TYR A 1 189 ? -11.335 -7.291 15.325 1.00 87.38 189 TYR A O 1
ATOM 1532 N N . GLU A 1 190 ? -13.557 -7.144 15.080 1.00 88.38 190 GLU A N 1
ATOM 1533 C CA . GLU A 1 190 ? -13.670 -8.222 14.098 1.00 88.38 190 GLU A CA 1
ATOM 1534 C C . GLU A 1 190 ? -12.963 -7.844 12.790 1.00 88.38 190 GLU A C 1
ATOM 1536 O O . GLU A 1 190 ? -13.121 -6.732 12.291 1.00 88.38 190 GLU A O 1
ATOM 1541 N N . LYS A 1 191 ? -12.162 -8.744 12.214 1.00 87.94 191 LYS A N 1
ATOM 1542 C CA . LYS A 1 191 ? -11.363 -8.508 10.996 1.00 87.94 191 LYS A CA 1
ATOM 1543 C C . LYS A 1 191 ? -10.331 -7.372 11.101 1.00 87.94 191 LYS A C 1
ATOM 1545 O O . LYS A 1 191 ? -9.701 -7.042 10.098 1.00 87.94 191 LYS A O 1
ATOM 1550 N N . THR A 1 192 ? -10.112 -6.803 12.287 1.00 85.62 192 THR A N 1
ATOM 1551 C CA . THR A 1 192 ? -9.073 -5.789 12.559 1.00 85.62 192 THR A CA 1
ATOM 1552 C C . THR A 1 192 ? -8.074 -6.267 13.603 1.00 85.62 192 THR A C 1
ATOM 1554 O O . THR A 1 192 ? -6.876 -6.115 13.406 1.00 85.62 192 THR A O 1
ATOM 1557 N N . LEU A 1 193 ? -8.542 -6.882 14.690 1.00 86.00 193 LEU A N 1
ATOM 1558 C CA . LEU A 1 193 ? -7.682 -7.474 15.719 1.00 86.00 193 LEU A CA 1
ATOM 1559 C C . LEU A 1 193 ? -7.696 -9.005 15.677 1.00 86.00 193 LEU A C 1
ATOM 1561 O O . LEU A 1 193 ? -6.691 -9.631 16.020 1.00 86.00 193 LEU A O 1
ATOM 1565 N N . TYR A 1 194 ? -8.802 -9.612 15.235 1.00 88.75 194 TYR A N 1
ATOM 1566 C CA . TYR A 1 194 ? -8.942 -11.065 15.099 1.00 88.75 194 TYR A CA 1
ATOM 1567 C C . TYR A 1 194 ? -9.735 -11.466 13.8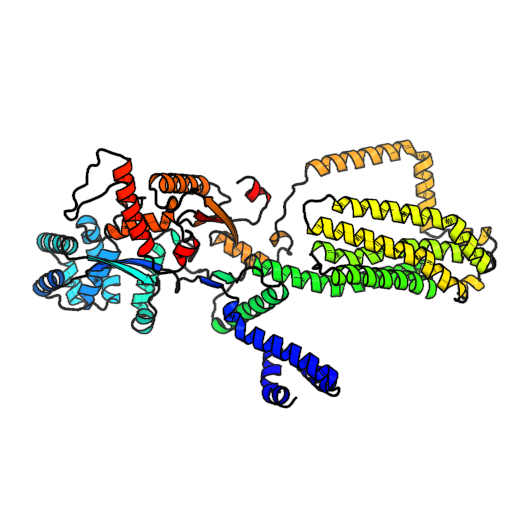54 1.00 88.75 194 TYR A C 1
ATOM 1569 O O . TYR A 1 194 ? -10.544 -10.689 13.345 1.00 88.75 194 TYR A O 1
ATOM 1577 N N . SER A 1 195 ? -9.514 -12.694 13.389 1.00 89.69 195 SER A N 1
ATOM 1578 C CA . SER A 1 195 ? -10.281 -13.291 12.294 1.00 89.69 195 SER A CA 1
ATOM 1579 C C . SER A 1 195 ? -11.497 -14.055 12.836 1.00 89.69 195 SER A C 1
ATOM 1581 O O . SER A 1 195 ? -11.314 -14.957 13.656 1.00 89.69 195 SER A O 1
ATOM 1583 N N . PRO A 1 196 ? -12.728 -13.769 12.366 1.00 83.56 196 PRO A N 1
ATOM 1584 C CA . PRO A 1 196 ? -13.904 -14.574 12.706 1.00 83.56 196 PRO A CA 1
ATOM 1585 C C . PRO A 1 196 ? -13.881 -15.952 12.023 1.00 83.56 196 PRO A C 1
ATOM 1587 O O . PRO A 1 196 ? -14.532 -16.882 12.484 1.00 83.56 196 PRO A O 1
ATOM 1590 N N . VAL A 1 197 ? -13.123 -16.099 10.927 1.00 81.44 197 VAL A N 1
ATOM 1591 C CA . VAL A 1 197 ? -12.966 -17.368 10.195 1.00 81.44 197 VAL A CA 1
ATOM 1592 C C . VAL A 1 197 ? -12.075 -18.327 10.981 1.00 81.44 197 VAL A C 1
ATOM 1594 O O . VAL A 1 197 ? -12.309 -19.533 11.016 1.00 81.44 197 VAL A O 1
ATOM 1597 N N . ASN A 1 198 ? -11.037 -17.783 11.617 1.00 73.19 198 ASN A N 1
ATOM 1598 C CA . ASN A 1 198 ? -10.063 -18.543 12.374 1.00 73.19 198 ASN A CA 1
ATOM 1599 C C . ASN A 1 198 ? -9.678 -17.770 13.638 1.00 73.19 198 ASN A C 1
ATOM 1601 O O . ASN A 1 198 ? -8.755 -16.955 13.624 1.00 73.19 198 ASN A O 1
ATOM 1605 N N . GLU A 1 199 ? -10.344 -18.082 14.754 1.00 76.50 199 GLU A N 1
ATOM 1606 C CA . GLU A 1 199 ? -10.128 -17.443 16.067 1.00 76.50 199 GLU A CA 1
ATOM 1607 C C . GLU A 1 199 ? -8.706 -17.645 16.644 1.00 76.50 199 GLU A C 1
ATOM 1609 O O . GLU A 1 199 ? -8.415 -17.237 17.766 1.00 76.50 199 GLU A O 1
ATOM 1614 N N . LYS A 1 200 ? -7.800 -18.286 15.895 1.00 84.38 200 LYS A N 1
ATOM 1615 C CA . LYS A 1 200 ? -6.387 -18.493 16.245 1.00 84.38 200 LYS A CA 1
ATOM 1616 C C . LYS A 1 200 ? -5.444 -17.478 15.596 1.00 84.38 200 LYS A C 1
ATOM 1618 O O . LYS A 1 200 ? -4.232 -17.603 15.754 1.00 84.38 200 LYS A O 1
ATOM 1623 N N . VAL A 1 201 ? -5.969 -16.514 14.841 1.00 88.44 201 VAL A N 1
ATOM 1624 C CA . VAL A 1 201 ? -5.170 -15.530 14.100 1.00 88.44 201 VAL A CA 1
ATOM 1625 C C . VAL A 1 201 ? -5.457 -14.126 14.623 1.00 88.44 201 VAL A C 1
ATOM 1627 O O . VAL A 1 201 ? -6.612 -13.739 14.805 1.00 88.44 201 VAL A O 1
ATOM 1630 N N . THR A 1 202 ? -4.395 -13.349 14.832 1.00 87.62 202 THR A N 1
ATOM 1631 C CA . THR A 1 202 ? -4.460 -11.947 15.260 1.00 87.62 202 THR A CA 1
ATOM 1632 C C . THR A 1 202 ? -3.590 -11.070 14.365 1.00 87.62 202 THR A C 1
ATOM 1634 O O . THR A 1 202 ? -2.643 -11.560 13.746 1.00 87.62 202 THR A O 1
ATOM 1637 N N . MET A 1 203 ? -3.926 -9.783 14.283 1.00 85.56 203 MET A N 1
ATOM 1638 C CA . MET A 1 203 ? -3.181 -8.790 13.517 1.00 85.56 203 MET A CA 1
ATOM 1639 C C . MET A 1 203 ? -2.621 -7.714 14.447 1.00 85.56 203 MET A C 1
ATOM 1641 O O . MET A 1 203 ? -3.309 -7.206 15.332 1.00 85.56 203 MET A O 1
ATOM 1645 N N . ILE A 1 204 ? -1.358 -7.357 14.216 1.00 84.75 204 ILE A N 1
ATOM 1646 C CA . ILE A 1 204 ? -0.693 -6.215 14.844 1.00 84.75 204 ILE A CA 1
ATOM 1647 C C . ILE A 1 204 ? -0.394 -5.217 13.732 1.00 84.75 204 ILE A C 1
ATOM 1649 O O . ILE A 1 204 ? 0.306 -5.544 12.776 1.00 84.75 204 ILE A O 1
ATOM 1653 N N . SER A 1 205 ? -0.915 -4.001 13.859 1.00 81.12 205 SER A N 1
ATOM 1654 C CA . SER A 1 205 ? -0.678 -2.930 12.895 1.00 81.12 205 SER A CA 1
ATOM 1655 C C . SER A 1 205 ? 0.394 -1.991 13.432 1.00 81.12 205 SER A C 1
ATOM 1657 O O . SER A 1 205 ? 0.219 -1.368 14.478 1.00 81.12 205 SER A O 1
ATOM 1659 N N . VAL A 1 206 ? 1.494 -1.846 12.699 1.00 79.75 206 VAL A N 1
ATOM 1660 C CA . VAL A 1 206 ? 2.567 -0.904 13.029 1.00 79.75 206 VAL A CA 1
ATOM 1661 C C . VAL A 1 206 ? 2.454 0.298 12.111 1.00 79.75 206 VAL A C 1
ATOM 1663 O O . VAL A 1 206 ? 2.639 0.199 10.901 1.00 79.75 206 VAL A O 1
ATOM 1666 N N . GLU A 1 207 ? 2.156 1.446 12.697 1.00 76.69 207 GLU A N 1
ATOM 1667 C CA . GLU A 1 207 ? 2.059 2.696 11.976 1.00 76.69 207 GLU A CA 1
ATOM 1668 C C . GLU A 1 207 ? 3.377 3.455 12.043 1.00 76.69 207 GLU A C 1
ATOM 1670 O O . GLU A 1 207 ? 3.937 3.703 13.114 1.00 76.69 207 GLU A O 1
ATOM 1675 N N . MET A 1 208 ? 3.872 3.849 10.878 1.00 74.56 208 MET A N 1
ATOM 1676 C CA . MET A 1 208 ? 5.106 4.609 10.753 1.00 74.56 208 MET A CA 1
ATOM 1677 C C . MET A 1 208 ? 4.815 6.107 10.712 1.00 74.56 208 MET A C 1
ATOM 1679 O O . MET A 1 208 ? 3.740 6.545 10.302 1.00 74.56 208 MET A O 1
ATOM 1683 N N . VAL A 1 209 ? 5.807 6.906 11.088 1.00 72.50 209 VAL A N 1
ATOM 1684 C CA . VAL A 1 209 ? 5.773 8.350 10.856 1.00 72.50 209 VAL A CA 1
ATOM 1685 C C . VAL A 1 209 ? 5.710 8.610 9.343 1.00 72.50 209 VAL A C 1
ATOM 1687 O O . VAL A 1 209 ? 6.395 7.927 8.571 1.00 72.50 209 VAL A O 1
ATOM 1690 N N . PRO A 1 210 ? 4.882 9.568 8.892 1.00 68.31 210 PRO A N 1
ATOM 1691 C CA . PRO A 1 210 ? 4.795 9.910 7.479 1.00 68.31 210 PRO A CA 1
ATOM 1692 C C . PRO A 1 210 ? 6.143 10.401 6.925 1.00 68.31 210 PRO A C 1
ATOM 1694 O O . PRO A 1 210 ? 6.978 10.926 7.655 1.00 68.31 210 PRO A O 1
ATOM 1697 N N . GLN A 1 211 ? 6.330 10.259 5.608 1.00 67.38 211 GLN A N 1
ATOM 1698 C CA . GLN A 1 211 ? 7.463 10.822 4.849 1.00 67.38 211 GLN A CA 1
ATOM 1699 C C . GLN A 1 211 ? 8.868 10.295 5.210 1.00 67.38 211 GLN A C 1
ATOM 1701 O O . GLN A 1 211 ? 9.864 10.955 4.927 1.00 67.38 211 GLN A O 1
ATOM 1706 N N . ILE A 1 212 ? 8.983 9.089 5.770 1.00 70.38 212 ILE A N 1
ATOM 1707 C CA . ILE A 1 212 ? 10.294 8.436 5.918 1.00 70.38 212 ILE A CA 1
ATOM 1708 C C . ILE A 1 212 ? 10.857 7.964 4.567 1.00 70.38 212 ILE A C 1
ATOM 1710 O O . ILE A 1 212 ? 10.112 7.535 3.676 1.00 70.38 212 ILE A O 1
ATOM 1714 N N . LEU A 1 213 ? 12.183 8.020 4.420 1.00 69.94 213 LEU A N 1
ATOM 1715 C CA . LEU A 1 213 ? 12.882 7.633 3.190 1.00 69.94 213 LEU A CA 1
ATOM 1716 C C . LEU A 1 213 ? 12.751 6.123 2.929 1.00 69.94 213 LEU A C 1
ATOM 1718 O O . LEU A 1 213 ? 12.617 5.325 3.854 1.00 69.94 213 LEU A O 1
ATOM 1722 N N . ILE A 1 214 ? 12.857 5.695 1.666 1.00 70.00 214 ILE A N 1
ATOM 1723 C CA . ILE A 1 214 ? 12.760 4.267 1.290 1.00 70.00 214 ILE A CA 1
ATOM 1724 C C . ILE A 1 214 ? 13.817 3.421 2.014 1.00 70.00 214 ILE A C 1
ATOM 1726 O O . ILE A 1 214 ? 13.486 2.383 2.580 1.00 70.00 214 ILE A O 1
ATOM 1730 N N . ALA A 1 215 ? 15.064 3.898 2.061 1.00 67.75 215 ALA A N 1
ATOM 1731 C CA . ALA A 1 215 ? 16.142 3.229 2.791 1.00 67.75 215 ALA A CA 1
ATOM 1732 C C . ALA A 1 215 ? 15.826 3.092 4.289 1.00 67.75 215 ALA A C 1
ATOM 1734 O O . ALA A 1 215 ? 16.250 2.143 4.943 1.00 67.75 215 ALA A O 1
ATOM 1735 N N . GLU A 1 216 ? 15.054 4.032 4.837 1.00 72.38 216 GLU A N 1
ATOM 1736 C CA . GLU A 1 216 ? 14.653 3.977 6.232 1.00 72.38 216 GLU A CA 1
ATOM 1737 C C . GLU A 1 216 ? 13.531 2.967 6.456 1.00 72.38 216 GLU A C 1
ATOM 1739 O O . GLU A 1 216 ? 13.591 2.193 7.409 1.00 72.38 216 GLU A O 1
ATOM 1744 N N . LYS A 1 217 ? 12.551 2.914 5.546 1.00 75.19 217 LYS A N 1
ATOM 1745 C CA . LYS A 1 217 ? 11.512 1.874 5.545 1.00 75.19 217 LYS A CA 1
ATOM 1746 C C . LYS A 1 217 ? 12.146 0.486 5.543 1.00 75.19 217 LYS A C 1
ATOM 1748 O O . LYS A 1 217 ? 11.807 -0.334 6.387 1.00 75.19 217 LYS A O 1
ATOM 1753 N N . GLU A 1 218 ? 13.099 0.253 4.643 1.00 77.12 218 GLU A N 1
ATOM 1754 C CA . GLU A 1 218 ? 13.816 -1.019 4.514 1.00 77.12 218 GLU A CA 1
ATOM 1755 C C . GLU A 1 218 ? 14.477 -1.461 5.829 1.00 77.12 218 GLU A C 1
ATOM 1757 O O . GLU A 1 218 ? 14.290 -2.597 6.270 1.00 77.12 218 GLU A O 1
ATOM 1762 N N . LEU A 1 219 ? 15.200 -0.553 6.491 1.00 74.62 219 LEU A N 1
ATOM 1763 C CA . LEU A 1 219 ? 15.835 -0.836 7.779 1.00 74.62 219 LEU A CA 1
ATOM 1764 C C . LEU A 1 219 ? 14.810 -1.134 8.878 1.00 74.62 219 LEU A C 1
ATOM 1766 O O . LEU A 1 219 ? 14.997 -2.083 9.642 1.00 74.62 219 LEU A O 1
ATOM 1770 N N . LEU A 1 220 ? 13.728 -0.352 8.952 1.00 76.75 220 LEU A N 1
ATOM 1771 C CA . LEU A 1 220 ? 12.675 -0.559 9.943 1.00 76.75 220 LEU A CA 1
ATOM 1772 C C . LEU A 1 220 ? 11.999 -1.919 9.757 1.00 76.75 220 LEU A C 1
ATOM 1774 O O . LEU A 1 220 ? 11.814 -2.644 10.729 1.00 76.75 220 LEU A O 1
ATOM 1778 N N . ILE A 1 221 ? 11.668 -2.285 8.519 1.00 82.31 221 ILE A N 1
ATOM 1779 C CA . ILE A 1 221 ? 11.031 -3.567 8.203 1.00 82.31 221 ILE A CA 1
ATOM 1780 C C . ILE A 1 221 ? 11.960 -4.724 8.551 1.00 82.31 221 ILE A C 1
ATOM 1782 O O . ILE A 1 221 ? 11.524 -5.669 9.201 1.00 82.31 221 ILE A O 1
ATOM 1786 N N . GLY A 1 222 ? 13.245 -4.631 8.196 1.00 80.62 222 GLY A N 1
ATOM 1787 C CA . GLY A 1 222 ? 14.232 -5.643 8.573 1.00 80.62 222 GLY A CA 1
ATOM 1788 C C . GLY A 1 222 ? 14.366 -5.797 10.091 1.00 80.62 222 GLY A C 1
ATOM 1789 O O . GLY A 1 222 ? 14.517 -6.913 10.586 1.00 80.62 222 GLY A O 1
ATOM 1790 N N . TYR A 1 223 ? 14.267 -4.700 10.847 1.00 77.75 223 TYR A N 1
ATOM 1791 C CA . TYR A 1 223 ? 14.264 -4.743 12.309 1.00 77.75 223 TYR A CA 1
ATOM 1792 C C . TYR A 1 223 ? 12.993 -5.387 12.868 1.00 77.75 223 TYR A C 1
ATOM 1794 O O . TYR A 1 223 ? 13.090 -6.273 13.712 1.00 77.75 223 TYR A O 1
ATOM 1802 N N . VAL A 1 224 ? 11.814 -4.979 12.385 1.00 81.25 224 VAL A N 1
ATOM 1803 C CA . VAL A 1 224 ? 10.528 -5.564 12.795 1.00 81.25 224 VAL A CA 1
ATOM 1804 C C . VAL A 1 224 ? 10.516 -7.059 12.501 1.00 81.25 224 VAL A C 1
ATOM 1806 O O . VAL A 1 224 ? 10.174 -7.843 13.379 1.00 81.25 224 VAL A O 1
ATOM 1809 N N . GLN A 1 225 ? 10.961 -7.467 11.313 1.00 83.50 225 GLN A N 1
ATOM 1810 C CA . GLN A 1 225 ? 11.055 -8.872 10.942 1.00 83.50 225 GLN A CA 1
ATOM 1811 C C . GLN A 1 225 ? 11.974 -9.646 11.896 1.00 83.50 225 GLN A C 1
ATOM 1813 O O . GLN A 1 225 ? 11.545 -10.651 12.454 1.00 83.50 225 GLN A O 1
ATOM 1818 N N . LYS A 1 226 ? 13.190 -9.152 12.163 1.00 82.62 226 LYS A N 1
ATOM 1819 C CA . LYS A 1 226 ? 14.114 -9.788 13.118 1.00 82.62 226 LYS A CA 1
ATOM 1820 C C . LYS A 1 226 ? 13.547 -9.853 14.537 1.00 82.62 226 LYS A C 1
ATOM 1822 O O . LYS A 1 226 ? 13.710 -10.864 15.211 1.00 82.62 226 LYS A O 1
ATOM 1827 N N . ALA A 1 227 ? 12.890 -8.791 15.000 1.00 83.12 227 ALA A N 1
ATOM 1828 C CA . ALA A 1 227 ? 12.283 -8.750 16.326 1.00 83.12 227 ALA A CA 1
ATOM 1829 C C . ALA A 1 227 ? 11.151 -9.780 16.448 1.00 83.12 227 ALA A C 1
ATOM 1831 O O . ALA A 1 227 ? 11.090 -10.509 17.435 1.00 83.12 227 ALA A O 1
ATOM 1832 N N . VAL A 1 228 ? 10.293 -9.888 15.429 1.00 84.62 228 VAL A N 1
ATOM 1833 C CA . VAL A 1 228 ? 9.227 -10.898 15.365 1.00 84.62 228 VAL A CA 1
ATOM 1834 C C . VAL A 1 228 ? 9.827 -12.307 15.319 1.00 84.62 228 VAL A C 1
ATOM 1836 O O . VAL A 1 228 ? 9.431 -13.157 16.113 1.00 84.62 228 VAL A O 1
ATOM 1839 N N . GLU A 1 229 ? 10.832 -12.548 14.475 1.00 85.19 229 GLU A N 1
ATOM 1840 C CA . GLU A 1 229 ? 11.550 -13.829 14.408 1.00 85.19 229 GLU A CA 1
ATOM 1841 C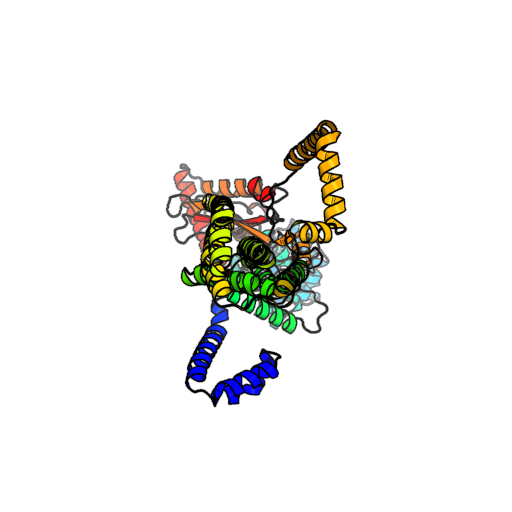 C . GLU A 1 229 ? 12.163 -14.217 15.759 1.00 85.19 229 GLU A C 1
ATOM 1843 O O . GLU A 1 229 ? 12.078 -15.375 16.161 1.00 85.19 229 GLU A O 1
ATOM 1848 N N . GLN A 1 230 ? 12.736 -13.257 16.489 1.00 86.19 230 GLN A N 1
ATOM 1849 C CA . GLN A 1 230 ? 13.330 -13.488 17.802 1.00 86.19 230 GLN A CA 1
ATOM 1850 C C . GLN A 1 230 ? 12.272 -13.793 18.871 1.00 86.19 230 GLN A C 1
ATOM 1852 O O . GLN A 1 230 ? 12.431 -14.756 19.620 1.00 86.19 230 GLN A O 1
ATOM 1857 N N . ILE A 1 231 ? 11.189 -13.010 18.931 1.00 84.88 231 ILE A N 1
ATOM 1858 C CA . ILE A 1 231 ? 10.098 -13.191 19.904 1.00 84.88 231 ILE A CA 1
ATOM 1859 C C . ILE A 1 231 ? 9.420 -14.551 19.720 1.00 84.88 231 ILE A C 1
ATOM 1861 O O . ILE A 1 231 ? 9.111 -15.223 20.701 1.00 84.88 231 ILE A O 1
ATOM 1865 N N . PHE A 1 232 ? 9.207 -14.967 18.472 1.00 83.19 232 PHE A N 1
ATOM 1866 C CA . PHE A 1 232 ? 8.519 -16.216 18.144 1.00 83.19 232 PHE A CA 1
ATOM 1867 C C . PHE A 1 232 ? 9.475 -17.376 17.833 1.00 83.19 232 PHE A C 1
ATOM 1869 O O . PHE A 1 232 ? 9.023 -18.439 17.392 1.00 83.19 232 PHE A O 1
ATOM 1876 N N . SER A 1 233 ? 10.775 -17.207 18.097 1.00 80.75 233 SER A N 1
ATOM 1877 C CA . SER A 1 233 ? 11.775 -18.259 17.908 1.00 80.75 233 SER A CA 1
ATOM 1878 C C . SER A 1 233 ? 11.441 -19.485 18.769 1.00 80.75 233 SER A C 1
ATOM 1880 O O . SER A 1 233 ? 11.206 -19.390 19.971 1.00 80.75 233 SER A O 1
ATOM 1882 N N . GLY A 1 234 ? 11.352 -20.659 18.137 1.00 80.06 234 GLY A N 1
ATOM 1883 C CA . GLY A 1 234 ? 10.971 -21.910 18.809 1.00 80.06 234 GLY A CA 1
ATOM 1884 C C . GLY A 1 234 ? 9.464 -22.118 19.015 1.00 80.06 234 GLY A C 1
ATOM 1885 O O . GLY A 1 234 ? 9.069 -23.163 19.528 1.00 80.06 234 GLY A O 1
ATOM 1886 N N . SER A 1 235 ? 8.613 -21.179 18.588 1.00 83.50 235 SER A N 1
ATOM 1887 C CA . SER A 1 235 ? 7.161 -21.382 18.547 1.00 83.50 235 SER A CA 1
ATOM 1888 C C . SER A 1 235 ? 6.715 -21.983 17.207 1.00 83.50 235 SER A C 1
ATOM 1890 O O . SER A 1 235 ? 7.353 -21.787 16.175 1.00 83.50 235 SER A O 1
ATOM 1892 N N . ALA A 1 236 ? 5.581 -22.690 17.200 1.00 82.94 236 ALA A N 1
ATOM 1893 C CA . ALA A 1 236 ? 4.928 -23.132 15.963 1.00 82.94 236 ALA A CA 1
ATOM 1894 C C . ALA A 1 236 ? 4.148 -21.998 15.255 1.00 82.94 236 ALA A C 1
ATOM 1896 O O . ALA A 1 236 ? 3.463 -22.243 14.259 1.00 82.94 236 ALA A O 1
ATOM 1897 N N . THR A 1 237 ? 4.211 -20.769 15.780 1.00 85.88 237 THR A N 1
ATOM 1898 C CA . THR A 1 237 ? 3.449 -19.620 15.291 1.00 85.88 237 THR A CA 1
ATOM 1899 C C . THR A 1 237 ? 4.061 -19.097 13.999 1.00 85.88 237 THR A C 1
ATOM 1901 O O . THR A 1 237 ? 5.210 -18.663 13.964 1.00 85.88 237 THR A O 1
ATOM 1904 N N . LYS A 1 238 ? 3.272 -19.111 12.923 1.00 86.12 238 LYS A N 1
ATOM 1905 C CA . LYS A 1 238 ? 3.635 -18.465 11.659 1.00 86.12 238 LYS A CA 1
ATOM 1906 C C . LYS A 1 238 ? 3.259 -16.989 11.721 1.00 86.12 238 LYS A C 1
ATOM 1908 O O . LYS A 1 238 ? 2.199 -16.649 12.239 1.00 86.12 238 LYS A O 1
ATOM 1913 N N . PHE A 1 239 ? 4.103 -16.131 11.164 1.00 87.94 239 PHE A N 1
ATOM 1914 C CA . PHE A 1 239 ? 3.830 -14.706 11.034 1.00 87.94 239 PHE A CA 1
ATOM 1915 C C . PHE A 1 239 ? 3.907 -14.291 9.564 1.00 87.94 239 PHE A C 1
ATOM 1917 O O . PHE A 1 239 ? 4.670 -14.853 8.779 1.00 87.94 239 PHE A O 1
ATOM 1924 N N . HIS A 1 240 ? 3.104 -13.294 9.211 1.00 88.62 240 HIS A N 1
ATOM 1925 C CA . HIS A 1 240 ? 3.036 -12.704 7.882 1.00 88.62 240 HIS A CA 1
ATOM 1926 C C . HIS A 1 240 ? 3.199 -11.191 8.037 1.00 88.62 240 HIS A C 1
ATOM 1928 O O . HIS A 1 240 ? 2.566 -10.593 8.905 1.00 88.62 240 HIS A O 1
ATOM 1934 N N . ILE A 1 241 ? 4.065 -10.576 7.229 1.00 87.69 241 ILE A N 1
ATOM 1935 C CA . ILE A 1 241 ? 4.343 -9.135 7.270 1.00 87.69 241 ILE A CA 1
ATOM 1936 C C . ILE A 1 241 ? 3.968 -8.550 5.909 1.00 87.69 241 ILE A C 1
ATOM 1938 O O . ILE A 1 241 ? 4.477 -9.000 4.884 1.00 87.69 241 ILE A O 1
ATOM 1942 N N . SER A 1 242 ? 3.072 -7.564 5.902 1.00 87.88 242 SER A N 1
ATOM 1943 C CA . SER A 1 242 ? 2.584 -6.900 4.689 1.00 87.88 242 SER A CA 1
ATOM 1944 C C . SER A 1 242 ? 2.219 -5.434 4.969 1.00 87.88 242 SER A C 1
ATOM 1946 O O . SER A 1 242 ? 2.484 -4.916 6.056 1.00 87.88 242 SER A O 1
ATOM 1948 N N . GLY A 1 243 ? 1.633 -4.770 3.975 1.00 83.31 243 GLY A N 1
ATOM 1949 C CA . GLY A 1 243 ? 1.228 -3.366 3.981 1.00 83.31 243 GLY A CA 1
ATOM 1950 C C . GLY A 1 243 ? 2.111 -2.497 3.085 1.00 83.31 243 GLY A C 1
ATOM 1951 O O . GLY A 1 243 ? 3.243 -2.860 2.750 1.00 83.31 243 GLY A O 1
ATOM 1952 N N . ASP A 1 244 ? 1.610 -1.316 2.723 1.00 81.56 244 ASP A N 1
ATOM 1953 C CA . ASP A 1 244 ? 2.267 -0.399 1.779 1.00 81.56 244 ASP A CA 1
ATOM 1954 C C . ASP A 1 244 ? 3.745 -0.105 2.087 1.00 81.56 244 ASP A C 1
ATOM 1956 O O . ASP A 1 244 ? 4.560 -0.087 1.156 1.00 81.56 244 ASP A O 1
ATOM 1960 N N . PRO A 1 245 ? 4.159 0.093 3.357 1.00 82.75 245 PRO A N 1
ATOM 1961 C CA . PRO A 1 245 ? 5.568 0.265 3.699 1.00 82.75 245 PRO A CA 1
ATOM 1962 C C . PRO A 1 245 ? 6.455 -0.889 3.251 1.00 82.75 245 PRO A C 1
ATOM 1964 O O . PRO A 1 245 ? 7.533 -0.663 2.695 1.00 82.75 245 PRO A O 1
ATOM 1967 N N . VAL A 1 246 ? 5.979 -2.110 3.500 1.00 86.88 246 VAL A N 1
ATOM 1968 C CA . VAL A 1 246 ? 6.673 -3.368 3.226 1.00 86.88 246 VAL A CA 1
ATOM 1969 C C . VAL A 1 246 ? 6.789 -3.559 1.728 1.00 86.88 246 VAL A C 1
ATOM 1971 O O . VAL A 1 246 ? 7.890 -3.757 1.219 1.00 86.88 246 VAL A O 1
ATOM 1974 N N . ILE A 1 247 ? 5.672 -3.387 1.020 1.00 86.75 247 ILE A N 1
ATOM 1975 C CA . ILE A 1 247 ? 5.604 -3.456 -0.440 1.00 86.75 247 ILE A CA 1
ATOM 1976 C C . ILE A 1 247 ? 6.586 -2.453 -1.059 1.00 86.75 247 ILE A C 1
ATOM 1978 O O . ILE A 1 247 ? 7.442 -2.840 -1.851 1.00 86.75 247 ILE A O 1
ATOM 1982 N N . THR A 1 248 ? 6.540 -1.185 -0.640 1.00 84.00 248 THR A N 1
ATOM 1983 C CA . THR A 1 248 ? 7.410 -0.124 -1.179 1.00 84.00 248 THR A CA 1
ATOM 1984 C C . THR A 1 248 ? 8.896 -0.426 -0.957 1.00 84.00 248 THR A C 1
ATOM 1986 O O . THR A 1 248 ? 9.713 -0.221 -1.856 1.00 84.00 248 THR A O 1
ATOM 1989 N N . ALA A 1 249 ? 9.269 -0.913 0.230 1.00 84.25 249 ALA A N 1
ATOM 1990 C CA . ALA A 1 249 ? 10.656 -1.256 0.533 1.00 84.25 249 ALA A CA 1
ATOM 1991 C C . ALA A 1 249 ? 11.140 -2.472 -0.271 1.00 84.25 249 ALA A C 1
ATOM 1993 O O . ALA A 1 249 ? 12.225 -2.427 -0.851 1.00 84.25 249 ALA A O 1
ATOM 1994 N N . LEU A 1 250 ? 10.324 -3.529 -0.366 1.00 86.69 250 LEU A N 1
ATOM 1995 C CA . LEU A 1 250 ? 10.641 -4.722 -1.156 1.00 86.69 250 LEU A CA 1
ATOM 1996 C C . LEU A 1 250 ? 10.758 -4.401 -2.651 1.00 86.69 250 LEU A C 1
ATOM 1998 O O . LEU A 1 250 ? 11.681 -4.889 -3.304 1.00 86.69 250 LEU A O 1
ATOM 2002 N N . MET A 1 251 ? 9.884 -3.540 -3.187 1.00 85.81 251 MET A N 1
ATOM 2003 C CA . MET A 1 251 ? 10.013 -3.036 -4.559 1.00 85.81 251 MET A CA 1
ATOM 2004 C C . MET A 1 251 ? 11.361 -2.336 -4.750 1.00 85.81 251 MET A C 1
ATOM 2006 O O . MET A 1 251 ? 12.088 -2.667 -5.684 1.00 85.81 251 MET A O 1
ATOM 2010 N N . GLY A 1 252 ? 11.742 -1.434 -3.838 1.00 83.44 252 GLY A N 1
ATOM 2011 C CA . GLY A 1 252 ? 13.039 -0.752 -3.878 1.00 83.44 252 GLY A CA 1
ATOM 2012 C C . GLY A 1 252 ? 14.234 -1.715 -3.851 1.00 83.44 252 GLY A C 1
ATOM 2013 O O . GLY A 1 252 ? 15.165 -1.577 -4.649 1.00 83.44 252 GLY A O 1
ATOM 2014 N N . GLN A 1 253 ? 14.192 -2.739 -2.994 1.00 84.00 253 GLN A N 1
ATOM 2015 C CA . GLN A 1 253 ? 15.223 -3.779 -2.936 1.00 84.00 253 GLN A CA 1
ATOM 2016 C C . GLN A 1 253 ? 15.331 -4.566 -4.245 1.00 84.00 253 GLN A C 1
ATOM 2018 O O . GLN A 1 253 ? 16.436 -4.782 -4.753 1.00 84.00 253 GLN A O 1
ATOM 2023 N N . TYR A 1 254 ? 14.199 -5.004 -4.801 1.00 86.06 254 TYR A N 1
ATOM 2024 C CA . TYR A 1 254 ? 14.174 -5.764 -6.049 1.00 86.06 254 TYR A CA 1
ATOM 2025 C C . TYR A 1 254 ? 14.613 -4.917 -7.237 1.00 86.06 254 TYR A C 1
ATOM 2027 O O . TYR A 1 254 ? 15.413 -5.391 -8.033 1.00 86.06 254 TYR A O 1
ATOM 2035 N N . MET A 1 255 ? 14.231 -3.643 -7.286 1.00 86.19 255 MET A N 1
ATOM 2036 C CA . MET A 1 255 ? 14.736 -2.682 -8.266 1.00 86.19 255 MET A CA 1
ATOM 2037 C C . MET A 1 255 ? 16.265 -2.559 -8.225 1.00 86.19 255 MET A C 1
ATOM 2039 O O . MET A 1 255 ? 16.929 -2.653 -9.257 1.00 86.19 255 MET A O 1
ATOM 2043 N N . LEU A 1 256 ? 16.855 -2.378 -7.036 1.00 83.88 256 LEU A N 1
ATOM 2044 C CA . LEU A 1 256 ? 18.313 -2.290 -6.889 1.00 83.88 256 LEU A CA 1
ATOM 2045 C C . LEU A 1 256 ? 19.010 -3.601 -7.255 1.00 83.88 256 LEU A C 1
ATOM 2047 O O . LEU A 1 256 ? 20.104 -3.582 -7.825 1.00 83.88 256 LEU A O 1
ATOM 2051 N N . ARG A 1 257 ? 18.398 -4.742 -6.924 1.00 87.50 257 ARG A N 1
ATOM 2052 C CA . ARG A 1 257 ? 18.886 -6.061 -7.329 1.00 87.50 257 ARG A CA 1
ATOM 2053 C C . ARG A 1 257 ? 18.874 -6.185 -8.851 1.00 87.50 257 ARG A C 1
ATOM 2055 O O . ARG A 1 257 ? 19.902 -6.514 -9.434 1.00 87.50 257 ARG A O 1
ATOM 2062 N N . ASP A 1 258 ? 17.761 -5.863 -9.489 1.00 86.56 258 ASP A N 1
ATOM 2063 C CA . ASP A 1 258 ? 17.593 -5.973 -10.933 1.00 86.56 258 ASP A CA 1
ATOM 2064 C C . ASP A 1 258 ? 18.559 -5.043 -11.670 1.00 86.56 258 ASP A C 1
ATOM 2066 O O . ASP A 1 258 ? 19.210 -5.478 -12.613 1.00 86.56 258 ASP A O 1
ATOM 2070 N N . LEU A 1 259 ? 18.792 -3.822 -11.181 1.00 86.31 259 LEU A N 1
ATOM 2071 C CA . LEU A 1 259 ? 19.847 -2.949 -11.707 1.00 86.31 259 LEU A CA 1
ATOM 2072 C C . LEU A 1 259 ? 21.243 -3.581 -11.598 1.00 86.31 259 LEU A C 1
ATOM 2074 O O . LEU A 1 259 ? 22.014 -3.528 -12.553 1.00 86.31 259 LEU A O 1
ATOM 2078 N N . LYS A 1 260 ? 21.582 -4.208 -10.464 1.00 88.62 260 LYS A N 1
ATOM 2079 C CA . LYS A 1 260 ? 22.891 -4.858 -10.268 1.00 88.62 260 LYS A CA 1
ATOM 2080 C C . LYS A 1 260 ? 23.098 -6.077 -11.167 1.00 88.62 260 LYS A C 1
ATOM 2082 O O . LYS A 1 260 ? 24.237 -6.339 -11.541 1.00 88.62 260 LYS A O 1
ATOM 2087 N N . PHE A 1 261 ? 22.040 -6.816 -11.501 1.00 89.75 261 PHE A N 1
ATOM 2088 C CA . PHE A 1 261 ? 22.138 -8.040 -12.303 1.00 89.75 261 PHE A CA 1
ATOM 2089 C C . PHE A 1 261 ? 21.848 -7.813 -13.791 1.00 89.75 261 PHE A C 1
ATOM 2091 O O . PHE A 1 261 ? 22.644 -8.225 -14.633 1.00 89.75 261 PHE A O 1
ATOM 2098 N N . LEU A 1 262 ? 20.748 -7.143 -14.141 1.00 89.62 262 LEU A N 1
ATOM 2099 C CA . LEU A 1 262 ? 20.326 -6.950 -15.531 1.00 89.62 262 LEU A CA 1
ATOM 2100 C C . LEU A 1 262 ? 21.237 -5.987 -16.287 1.00 89.62 262 LEU A C 1
ATOM 2102 O O . LEU A 1 262 ? 21.554 -6.256 -17.442 1.00 89.62 262 LEU A O 1
ATOM 2106 N N . PHE A 1 263 ? 21.698 -4.896 -15.666 1.00 88.62 263 PHE A N 1
ATOM 2107 C CA . PHE A 1 263 ? 22.532 -3.922 -16.376 1.00 88.62 263 PHE A CA 1
ATOM 2108 C C . PHE A 1 263 ? 23.853 -4.535 -16.885 1.00 88.62 263 PHE A C 1
ATOM 2110 O O . PHE A 1 263 ? 24.116 -4.421 -18.086 1.00 88.62 263 PHE A O 1
ATOM 2117 N N . PRO A 1 264 ? 24.652 -5.263 -16.071 1.00 91.19 264 PRO A N 1
ATOM 2118 C CA . PRO A 1 264 ? 25.832 -5.967 -16.577 1.00 91.19 264 PRO A CA 1
ATOM 2119 C C . PRO A 1 264 ? 25.513 -7.025 -17.636 1.00 91.19 264 PRO A C 1
ATOM 2121 O O . PRO A 1 264 ? 26.281 -7.176 -18.584 1.00 91.19 264 PRO A O 1
ATOM 2124 N N . ILE A 1 265 ? 24.388 -7.739 -17.508 1.00 93.62 265 ILE A N 1
ATOM 2125 C CA . ILE A 1 265 ? 23.959 -8.732 -18.504 1.00 93.62 265 ILE A CA 1
ATOM 2126 C C . ILE A 1 265 ? 23.678 -8.052 -19.845 1.00 93.62 265 ILE A C 1
ATOM 2128 O O . ILE A 1 265 ? 24.176 -8.506 -20.870 1.00 93.62 265 ILE A O 1
ATOM 2132 N N . VAL A 1 266 ? 22.937 -6.943 -19.858 1.00 91.81 266 VAL A N 1
ATOM 2133 C CA . VAL A 1 266 ? 22.623 -6.199 -21.088 1.00 91.81 266 VAL A CA 1
ATOM 2134 C C . VAL A 1 266 ? 23.893 -5.633 -21.720 1.00 91.81 266 VAL A C 1
ATOM 2136 O O . VAL A 1 266 ? 24.085 -5.755 -22.927 1.00 91.81 266 VAL A O 1
ATOM 2139 N N . VAL A 1 267 ? 24.794 -5.073 -20.911 1.00 90.88 267 VAL A N 1
ATOM 2140 C CA . VAL A 1 267 ? 26.124 -4.617 -21.342 1.00 90.88 267 VAL A CA 1
ATOM 2141 C C . VAL A 1 267 ? 26.921 -5.761 -21.976 1.00 90.88 267 VAL A C 1
ATOM 2143 O O . VAL A 1 267 ? 27.518 -5.572 -23.034 1.00 90.88 267 VAL A O 1
ATOM 2146 N N . LEU A 1 268 ? 26.907 -6.952 -21.372 1.00 92.38 268 LEU A N 1
ATOM 2147 C CA . LEU A 1 268 ? 27.590 -8.136 -21.893 1.00 92.38 268 LEU A CA 1
ATOM 2148 C C . LEU A 1 268 ? 26.970 -8.616 -23.209 1.00 92.38 268 LEU A C 1
ATOM 2150 O O . LEU A 1 268 ? 27.695 -8.842 -24.173 1.00 92.38 268 LEU A O 1
ATOM 2154 N N . VAL A 1 269 ? 25.644 -8.744 -23.271 1.00 92.56 269 VAL A N 1
ATOM 2155 C CA . VAL A 1 269 ? 24.919 -9.158 -24.482 1.00 92.56 269 VAL A CA 1
ATOM 2156 C C . VAL A 1 269 ? 25.173 -8.170 -25.620 1.00 92.56 269 VAL A C 1
ATOM 2158 O O . VAL A 1 269 ? 25.493 -8.591 -26.730 1.00 92.56 269 VAL A O 1
ATOM 2161 N N . MET A 1 270 ? 25.121 -6.865 -25.341 1.00 90.81 270 MET A N 1
ATOM 2162 C CA . MET A 1 270 ? 25.445 -5.828 -26.320 1.00 90.81 270 MET A CA 1
ATOM 2163 C C . MET A 1 270 ? 26.907 -5.921 -26.773 1.00 90.81 270 MET A C 1
ATOM 2165 O O . MET A 1 270 ? 27.187 -5.876 -27.967 1.00 90.81 270 MET A O 1
ATOM 2169 N N . ALA A 1 271 ? 27.853 -6.121 -25.852 1.00 90.38 271 ALA A N 1
ATOM 2170 C CA . ALA A 1 271 ? 29.261 -6.292 -26.201 1.00 90.38 271 ALA A CA 1
ATOM 2171 C C . ALA A 1 271 ? 29.502 -7.534 -27.076 1.00 90.38 271 ALA A C 1
ATOM 2173 O O . ALA A 1 271 ? 30.284 -7.463 -28.024 1.00 90.38 271 ALA A O 1
ATOM 2174 N N . LEU A 1 272 ? 28.819 -8.650 -26.798 1.00 91.19 272 LEU A N 1
ATOM 2175 C CA . LEU A 1 272 ? 28.871 -9.868 -27.612 1.00 91.19 272 LEU A CA 1
ATOM 2176 C C . LEU A 1 272 ? 28.265 -9.646 -29.001 1.00 91.19 272 LEU A C 1
ATOM 2178 O O . LEU A 1 272 ? 28.855 -10.070 -29.994 1.00 91.19 272 LEU A O 1
ATOM 2182 N N . PHE A 1 273 ? 27.135 -8.942 -29.086 1.00 88.44 273 PHE A N 1
ATOM 2183 C CA . PHE A 1 273 ? 26.519 -8.564 -30.356 1.00 88.44 273 PHE A CA 1
ATOM 2184 C C . PHE A 1 273 ? 27.452 -7.676 -31.193 1.00 88.44 273 PHE A C 1
ATOM 2186 O O . PHE A 1 273 ? 27.727 -7.980 -32.352 1.00 88.44 273 PHE A O 1
ATOM 2193 N N . LEU A 1 274 ? 28.029 -6.633 -30.589 1.00 87.12 274 LEU A N 1
ATOM 2194 C CA . LEU A 1 274 ? 29.014 -5.767 -31.240 1.00 87.12 274 LEU A CA 1
ATOM 2195 C C . LEU A 1 274 ? 30.279 -6.533 -31.642 1.00 87.12 274 LEU A C 1
ATOM 2197 O O . LEU A 1 274 ? 30.850 -6.268 -32.700 1.00 87.12 274 LEU A O 1
ATOM 2201 N N . TYR A 1 275 ? 30.719 -7.500 -30.831 1.00 86.50 275 TYR A N 1
ATOM 2202 C CA . TYR A 1 275 ? 31.839 -8.367 -31.185 1.00 86.50 275 TYR A CA 1
ATOM 2203 C C . TYR A 1 275 ? 31.500 -9.220 -32.404 1.00 86.50 275 TYR A C 1
ATOM 2205 O O . TYR A 1 275 ? 32.324 -9.333 -33.309 1.00 86.50 275 TYR A O 1
ATOM 2213 N N . ALA A 1 276 ? 30.296 -9.788 -32.462 1.00 83.31 276 ALA A N 1
ATOM 2214 C CA . ALA A 1 276 ? 29.843 -10.566 -33.607 1.00 83.31 276 ALA A CA 1
ATOM 2215 C C . ALA A 1 276 ? 29.745 -9.710 -34.883 1.00 83.31 276 ALA A C 1
ATOM 2217 O O . ALA A 1 276 ? 30.147 -10.182 -35.947 1.00 83.31 276 ALA A O 1
ATOM 2218 N N . ALA A 1 277 ? 29.285 -8.459 -34.761 1.00 78.62 277 ALA A N 1
ATOM 2219 C CA . ALA A 1 277 ? 29.144 -7.517 -35.870 1.00 78.62 277 ALA A CA 1
ATOM 2220 C C . ALA A 1 277 ? 30.497 -7.003 -36.396 1.00 78.62 277 ALA A C 1
ATOM 2222 O O . ALA A 1 277 ? 30.780 -7.112 -37.584 1.00 78.62 277 ALA A O 1
ATOM 2223 N N . PHE A 1 278 ? 31.363 -6.479 -35.521 1.00 76.75 278 PHE A N 1
ATOM 2224 C CA . PHE A 1 278 ? 32.617 -5.825 -35.927 1.00 76.75 278 PHE A CA 1
ATOM 2225 C C . PHE A 1 278 ? 33.844 -6.748 -35.902 1.00 76.75 278 PHE A C 1
ATOM 2227 O O . PHE A 1 278 ? 34.861 -6.455 -36.527 1.00 76.75 278 PHE A O 1
ATOM 2234 N N . ARG A 1 279 ? 33.805 -7.859 -35.152 1.00 80.31 279 ARG A N 1
ATOM 2235 C CA . ARG A 1 279 ? 34.888 -8.862 -35.024 1.00 80.31 279 ARG A CA 1
ATOM 2236 C C . ARG A 1 279 ? 36.261 -8.301 -34.615 1.00 80.31 279 ARG A C 1
ATOM 2238 O O . ARG A 1 279 ? 37.294 -8.944 -34.840 1.00 80.31 279 ARG A O 1
ATOM 2245 N N . HIS A 1 280 ? 36.294 -7.115 -33.999 1.00 79.25 280 HIS A N 1
ATOM 2246 C CA . HIS A 1 280 ? 37.495 -6.484 -33.451 1.00 79.25 280 HIS A CA 1
ATOM 2247 C C . HIS A 1 280 ? 37.185 -5.584 -32.239 1.00 79.25 280 HIS A C 1
ATOM 2249 O O . HIS A 1 280 ? 36.173 -4.888 -32.193 1.00 79.25 280 HIS A O 1
ATOM 2255 N N . TRP A 1 281 ? 38.115 -5.507 -31.278 1.00 79.50 281 TRP A N 1
A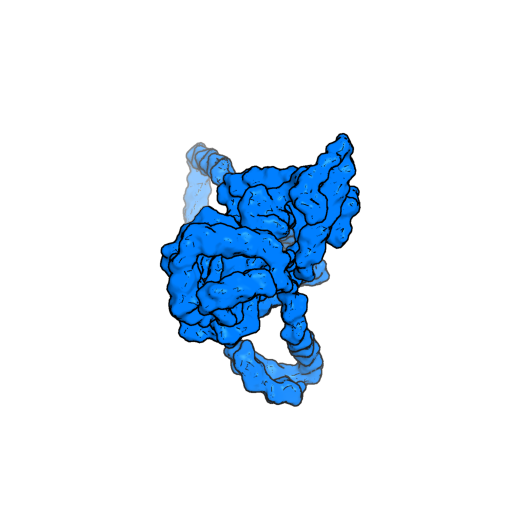TOM 2256 C CA . TRP A 1 281 ? 37.886 -4.841 -29.983 1.00 79.50 281 TRP A CA 1
ATOM 2257 C C . TRP A 1 281 ? 37.485 -3.360 -30.083 1.00 79.50 281 TRP A C 1
ATOM 2259 O O . TRP A 1 281 ? 36.644 -2.889 -29.326 1.00 79.50 281 TRP A O 1
ATOM 2269 N N . ARG A 1 282 ? 38.024 -2.615 -31.058 1.00 77.56 282 ARG A N 1
ATOM 2270 C CA . ARG A 1 282 ? 37.689 -1.188 -31.243 1.00 77.56 282 ARG A CA 1
ATOM 2271 C C . ARG A 1 282 ? 36.240 -0.923 -31.663 1.00 77.56 282 ARG A C 1
ATOM 2273 O O . ARG A 1 282 ? 35.710 0.117 -31.296 1.00 77.56 282 ARG A O 1
ATOM 2280 N N . GLY A 1 283 ? 35.608 -1.861 -32.370 1.00 76.38 283 GLY A N 1
ATOM 2281 C CA . GLY A 1 283 ? 34.216 -1.746 -32.816 1.00 76.38 283 GLY A CA 1
ATOM 2282 C C . GLY A 1 283 ? 33.228 -2.016 -31.685 1.00 76.38 283 GLY A C 1
ATOM 2283 O O . GLY A 1 283 ? 32.052 -1.717 -31.807 1.00 76.38 283 GLY A O 1
ATOM 2284 N N . ILE A 1 284 ? 33.727 -2.526 -30.557 1.00 85.06 284 ILE A N 1
ATOM 2285 C CA . ILE A 1 284 ? 32.969 -2.743 -29.324 1.00 85.06 284 ILE A CA 1
ATOM 2286 C C . ILE A 1 284 ? 33.265 -1.617 -28.344 1.00 85.06 284 ILE A C 1
ATOM 2288 O O . ILE A 1 284 ? 32.357 -1.002 -27.801 1.00 85.06 284 ILE A O 1
ATOM 2292 N N . ALA A 1 285 ? 34.549 -1.322 -28.132 1.00 87.31 285 ALA A N 1
ATOM 2293 C CA . ALA A 1 285 ? 34.982 -0.375 -27.117 1.00 87.31 285 ALA A CA 1
ATOM 2294 C C . ALA A 1 285 ? 34.431 1.036 -27.363 1.00 87.31 285 ALA A C 1
ATOM 2296 O O . ALA A 1 285 ? 34.055 1.696 -26.403 1.00 87.31 285 ALA A O 1
ATOM 2297 N N . LEU A 1 286 ? 34.357 1.491 -28.621 1.00 87.94 286 LEU A N 1
ATOM 2298 C CA . LEU A 1 286 ? 33.871 2.837 -28.931 1.00 87.94 286 LEU A CA 1
ATOM 2299 C C . LEU A 1 286 ? 32.361 2.996 -28.659 1.00 87.94 286 LEU A C 1
ATOM 2301 O O . LEU A 1 286 ? 32.037 3.863 -27.846 1.00 87.94 286 LEU A O 1
ATOM 2305 N N . PRO A 1 287 ? 31.441 2.166 -29.205 1.00 87.44 287 PRO A N 1
ATOM 2306 C CA . PRO A 1 287 ? 30.024 2.259 -28.844 1.00 87.44 287 PRO A CA 1
ATOM 2307 C C . PRO A 1 287 ? 29.778 2.028 -27.349 1.00 87.44 287 PRO A C 1
ATOM 2309 O O . PRO A 1 287 ? 29.019 2.765 -26.725 1.00 87.44 287 PRO A O 1
ATOM 2312 N N . MET A 1 288 ? 30.462 1.062 -26.729 1.00 89.94 288 MET A N 1
ATOM 2313 C CA . MET A 1 288 ? 30.283 0.789 -25.298 1.00 89.94 288 MET A CA 1
ATOM 2314 C C . MET A 1 288 ? 30.739 1.960 -24.424 1.00 89.94 288 MET A C 1
ATOM 2316 O O . MET A 1 288 ? 30.069 2.294 -23.450 1.00 89.94 288 MET A O 1
ATOM 2320 N N . LEU A 1 289 ? 31.839 2.628 -24.781 1.00 89.88 289 LEU A N 1
ATOM 2321 C CA . LEU A 1 289 ? 32.290 3.826 -24.076 1.00 89.88 289 LEU A CA 1
ATOM 2322 C C . LEU A 1 289 ? 31.265 4.957 -24.201 1.00 89.88 289 LEU A C 1
ATOM 2324 O O . LEU A 1 289 ? 30.995 5.630 -23.209 1.00 89.88 289 LEU A O 1
ATOM 2328 N N . THR A 1 290 ? 30.654 5.132 -25.380 1.00 88.19 290 THR A N 1
ATOM 2329 C CA . THR A 1 290 ? 29.597 6.141 -25.548 1.00 88.19 290 THR A CA 1
ATOM 2330 C C . THR A 1 290 ? 28.398 5.873 -24.652 1.00 88.19 290 THR A C 1
ATOM 2332 O O . THR A 1 290 ? 27.957 6.774 -23.947 1.00 88.19 290 THR A O 1
ATOM 2335 N N . VAL A 1 291 ? 27.954 4.618 -24.580 1.00 90.44 291 VAL A N 1
ATOM 2336 C CA . VAL A 1 291 ? 26.868 4.195 -23.694 1.00 90.44 291 VAL A CA 1
ATOM 2337 C C . VAL A 1 291 ? 27.200 4.480 -22.233 1.00 90.44 291 VAL A C 1
ATOM 2339 O O . VAL A 1 291 ? 26.374 5.049 -21.524 1.00 90.44 291 VAL A O 1
ATOM 2342 N N . VAL A 1 292 ? 28.402 4.121 -21.770 1.00 91.12 292 VAL A N 1
ATOM 2343 C CA . VAL A 1 292 ? 28.807 4.358 -20.376 1.00 91.12 292 VAL A CA 1
ATOM 2344 C C . VAL A 1 292 ? 28.804 5.852 -20.055 1.00 91.12 292 VAL A C 1
ATOM 2346 O O . VAL A 1 292 ? 28.250 6.241 -19.029 1.00 91.12 292 VAL A O 1
ATOM 2349 N N . ILE A 1 293 ? 29.362 6.692 -20.934 1.00 92.94 293 ILE A N 1
ATOM 2350 C CA . ILE A 1 293 ? 29.358 8.152 -20.756 1.00 92.94 293 ILE A CA 1
ATOM 2351 C C . ILE A 1 293 ? 27.920 8.668 -20.674 1.00 92.94 293 ILE A C 1
ATOM 2353 O O . ILE A 1 293 ? 27.582 9.380 -19.732 1.00 92.94 293 ILE A O 1
ATOM 2357 N N . THR A 1 294 ? 27.057 8.262 -21.606 1.00 93.00 294 THR A N 1
ATOM 2358 C CA . THR A 1 294 ? 25.651 8.669 -21.631 1.00 93.00 294 THR A CA 1
ATOM 2359 C C . THR A 1 294 ? 24.903 8.248 -20.372 1.00 93.00 294 THR A C 1
ATOM 2361 O O . THR A 1 294 ? 24.196 9.066 -19.787 1.00 93.00 294 THR A O 1
ATOM 2364 N N . VAL A 1 295 ? 25.051 7.000 -19.924 1.00 92.56 295 VAL A N 1
ATOM 2365 C CA . VAL A 1 295 ? 24.389 6.502 -18.709 1.00 92.56 295 VAL A CA 1
ATOM 2366 C C . VAL A 1 295 ? 24.861 7.287 -17.489 1.00 92.56 295 VAL A C 1
ATOM 2368 O O . VAL A 1 295 ? 24.031 7.747 -16.707 1.00 92.56 295 VAL A O 1
ATOM 2371 N N . VAL A 1 296 ? 26.175 7.496 -17.347 1.00 94.31 296 VAL A N 1
ATOM 2372 C CA . VAL A 1 296 ? 26.750 8.260 -16.230 1.00 94.31 296 VAL A CA 1
ATOM 2373 C C . VAL A 1 296 ? 26.262 9.704 -16.244 1.00 94.31 296 VAL A C 1
ATOM 2375 O O . VAL A 1 296 ? 25.876 10.213 -15.198 1.00 94.31 296 VAL A O 1
ATOM 2378 N N . TRP A 1 297 ? 26.232 10.363 -17.404 1.00 96.00 297 TRP A N 1
ATOM 2379 C CA . TRP A 1 297 ? 25.731 11.734 -17.512 1.00 96.00 297 TRP A CA 1
ATOM 2380 C C . TRP A 1 297 ? 24.238 11.815 -17.222 1.00 96.00 297 TRP A C 1
ATOM 2382 O O . TRP A 1 297 ? 23.813 12.711 -16.508 1.00 96.00 297 TRP A O 1
ATOM 2392 N N . THR A 1 298 ? 23.441 10.859 -17.695 1.00 94.50 298 THR A N 1
ATOM 2393 C CA . THR A 1 298 ? 21.990 10.874 -17.472 1.00 94.50 298 THR A CA 1
ATOM 2394 C C . THR A 1 298 ? 21.650 10.645 -16.002 1.00 94.50 298 THR A C 1
ATOM 2396 O O . THR A 1 298 ? 20.927 11.442 -15.410 1.00 94.50 298 THR A O 1
ATOM 2399 N N . LEU A 1 299 ? 22.214 9.602 -15.382 1.00 91.75 299 LEU A N 1
ATOM 2400 C CA . LEU A 1 299 ? 22.026 9.338 -13.952 1.00 91.75 299 LEU A CA 1
ATOM 2401 C C . LEU A 1 299 ? 22.645 10.441 -13.085 1.00 91.75 299 LEU A C 1
ATOM 2403 O O . LEU A 1 299 ? 22.088 10.797 -12.049 1.00 91.75 299 LEU A O 1
ATOM 2407 N N . GLY A 1 300 ? 23.766 11.012 -13.528 1.00 94.00 300 GLY A N 1
ATOM 2408 C CA . GLY A 1 300 ? 24.378 12.187 -12.922 1.00 94.00 300 GLY A CA 1
ATOM 2409 C C . GLY A 1 300 ? 23.432 13.383 -12.935 1.00 94.00 300 GLY A C 1
ATOM 2410 O O . GLY A 1 300 ? 23.256 14.007 -11.900 1.00 94.00 300 GLY A O 1
ATOM 2411 N N . THR A 1 301 ? 22.758 13.661 -14.053 1.00 95.12 301 THR A N 1
ATOM 2412 C CA . THR A 1 301 ? 21.762 14.738 -14.156 1.00 95.12 301 THR A CA 1
ATOM 2413 C C . THR A 1 301 ? 20.560 14.498 -13.245 1.00 95.12 301 THR A C 1
ATOM 2415 O O . THR A 1 301 ? 20.133 15.429 -12.565 1.00 95.12 301 THR A O 1
ATOM 2418 N N . VAL A 1 302 ? 20.054 13.261 -13.161 1.00 91.94 302 VAL A N 1
ATOM 2419 C CA . VAL A 1 302 ? 18.986 12.895 -12.206 1.00 91.94 302 VAL A CA 1
ATOM 2420 C C . VAL A 1 302 ? 19.414 13.226 -10.772 1.00 91.94 302 VAL A C 1
ATOM 2422 O O . VAL A 1 302 ? 18.696 13.921 -10.054 1.00 91.94 302 VAL A O 1
ATOM 2425 N N . ALA A 1 303 ? 20.613 12.786 -10.377 1.00 90.06 303 ALA A N 1
ATOM 2426 C CA . ALA A 1 303 ? 21.147 13.014 -9.037 1.00 90.06 303 ALA A CA 1
ATOM 2427 C C . ALA A 1 303 ? 21.451 14.498 -8.756 1.00 90.06 303 ALA A C 1
ATOM 2429 O O . ALA A 1 303 ? 21.149 14.988 -7.670 1.00 90.06 303 ALA A O 1
ATOM 2430 N N . LEU A 1 304 ? 22.018 15.226 -9.726 1.00 93.81 304 LEU A N 1
ATOM 2431 C CA . LEU A 1 304 ? 22.353 16.652 -9.613 1.00 93.81 304 LEU A CA 1
ATOM 2432 C C . LEU A 1 304 ? 21.112 17.525 -9.423 1.00 93.81 304 LEU A C 1
ATOM 2434 O O . LEU A 1 304 ? 21.169 18.516 -8.701 1.00 93.81 304 LEU A O 1
ATOM 2438 N N . LEU A 1 305 ? 19.996 17.155 -10.051 1.00 92.75 305 LEU A N 1
ATOM 2439 C CA . LEU A 1 305 ? 18.722 17.855 -9.911 1.00 92.75 305 LEU A CA 1
ATOM 2440 C C . LEU A 1 305 ? 17.929 17.423 -8.663 1.00 92.75 305 LEU A C 1
ATOM 2442 O O . LEU A 1 305 ? 16.844 17.946 -8.427 1.00 92.75 305 LEU A O 1
ATOM 2446 N N . GLY A 1 306 ? 18.456 16.490 -7.862 1.00 86.06 306 GLY A N 1
ATOM 2447 C CA . GLY A 1 306 ? 17.830 16.032 -6.620 1.00 86.06 306 GLY A CA 1
ATOM 2448 C C . GLY A 1 306 ? 16.619 15.117 -6.816 1.00 86.06 306 GLY A C 1
ATOM 2449 O O . GLY A 1 306 ? 15.855 14.917 -5.872 1.00 86.06 306 GLY A O 1
ATOM 2450 N N . TYR A 1 307 ? 16.430 14.553 -8.012 1.00 86.00 307 TYR A N 1
ATOM 2451 C CA . TYR A 1 307 ? 15.335 13.622 -8.274 1.00 86.00 307 TYR A CA 1
ATOM 2452 C C . TYR A 1 307 ? 15.661 12.229 -7.734 1.00 86.00 307 TYR A C 1
ATOM 2454 O O . TYR A 1 307 ? 16.793 11.746 -7.812 1.00 86.00 307 TYR A O 1
ATOM 2462 N N . SER A 1 308 ? 14.643 11.559 -7.197 1.00 79.06 308 SER A N 1
ATOM 2463 C CA . SER A 1 308 ? 14.753 10.161 -6.777 1.00 79.06 308 SER A CA 1
ATOM 2464 C C . SER A 1 308 ? 14.521 9.233 -7.967 1.00 79.06 308 SER A C 1
ATOM 2466 O O . SER A 1 308 ? 13.658 9.488 -8.802 1.00 79.06 308 SER A O 1
ATOM 2468 N N . ILE A 1 309 ? 15.265 8.128 -8.047 1.00 79.19 309 ILE A N 1
ATOM 2469 C CA . ILE A 1 309 ? 15.031 7.118 -9.087 1.00 79.19 309 ILE A CA 1
ATOM 2470 C C . ILE A 1 309 ? 13.718 6.395 -8.775 1.00 79.19 309 ILE A C 1
ATOM 2472 O O . ILE A 1 309 ? 13.625 5.639 -7.808 1.00 79.19 309 ILE A O 1
ATOM 2476 N N . THR A 1 310 ? 12.707 6.625 -9.609 1.00 84.12 310 THR A N 1
ATOM 2477 C CA . THR A 1 310 ? 11.430 5.908 -9.553 1.00 84.12 310 THR A CA 1
ATOM 2478 C C . THR A 1 310 ? 11.573 4.484 -10.095 1.00 84.12 310 THR A C 1
ATOM 2480 O O . THR A 1 310 ? 12.541 4.160 -10.786 1.00 84.12 310 THR A O 1
ATOM 2483 N N . PHE A 1 311 ? 10.589 3.617 -9.831 1.00 80.75 311 PHE A N 1
ATOM 2484 C CA . PHE A 1 311 ? 10.591 2.251 -10.370 1.00 80.75 311 PHE A CA 1
ATOM 2485 C C . PHE A 1 311 ? 10.618 2.223 -11.902 1.00 80.75 311 PHE A C 1
ATOM 2487 O O . PHE A 1 311 ? 11.338 1.414 -12.478 1.00 80.75 311 PHE A O 1
ATOM 2494 N N . VAL A 1 312 ? 9.935 3.157 -12.569 1.00 86.38 312 VAL A N 1
ATOM 2495 C CA . VAL A 1 312 ? 9.973 3.297 -14.035 1.00 86.38 312 VAL A CA 1
ATOM 2496 C C . VAL A 1 312 ? 11.376 3.695 -14.506 1.00 86.38 312 VAL A C 1
ATOM 2498 O O . VAL A 1 312 ? 11.912 3.115 -15.452 1.00 86.38 312 VAL A O 1
ATOM 2501 N N . ALA A 1 313 ? 12.019 4.636 -13.807 1.00 86.50 313 ALA A N 1
ATOM 2502 C CA . ALA A 1 313 ? 13.353 5.121 -14.151 1.00 86.50 313 ALA A CA 1
ATOM 2503 C C . ALA A 1 313 ? 14.458 4.053 -14.028 1.00 86.50 313 ALA A C 1
ATOM 2505 O O . ALA A 1 313 ? 15.539 4.234 -14.585 1.00 86.50 313 ALA A O 1
ATOM 2506 N N . THR A 1 314 ? 14.202 2.911 -13.381 1.00 86.62 314 THR A N 1
ATOM 2507 C CA . THR A 1 314 ? 15.169 1.796 -13.318 1.00 86.62 314 THR A CA 1
ATOM 2508 C C . THR A 1 314 ? 15.469 1.166 -14.673 1.00 86.62 314 THR A C 1
ATOM 2510 O O . THR A 1 314 ? 16.538 0.591 -14.857 1.00 86.62 314 THR A O 1
ATOM 2513 N N . ILE A 1 315 ? 14.570 1.308 -15.647 1.00 88.94 315 ILE A N 1
ATOM 2514 C CA . ILE A 1 315 ? 14.772 0.792 -17.005 1.00 88.94 315 ILE A CA 1
ATOM 2515 C C . ILE A 1 315 ? 15.751 1.684 -17.785 1.00 88.94 315 ILE A C 1
ATOM 2517 O O . ILE A 1 315 ? 16.384 1.225 -18.738 1.00 88.94 315 ILE A O 1
ATOM 2521 N N . LEU A 1 316 ? 15.934 2.942 -17.366 1.00 90.81 316 LEU A N 1
ATOM 2522 C CA . LEU A 1 316 ? 16.695 3.951 -18.100 1.00 90.81 316 LEU A CA 1
ATOM 2523 C C . LEU A 1 316 ? 18.121 3.491 -18.463 1.00 90.81 316 LEU A C 1
ATOM 2525 O O . LEU A 1 316 ? 18.466 3.590 -19.640 1.00 90.81 316 LEU A O 1
ATOM 2529 N N . PRO A 1 317 ? 18.952 2.930 -17.558 1.00 89.44 317 PRO A N 1
ATOM 2530 C CA . PRO A 1 317 ? 20.300 2.488 -17.922 1.00 89.44 317 PRO A CA 1
ATOM 2531 C C . PRO A 1 317 ? 20.308 1.392 -18.992 1.00 89.44 317 PRO A C 1
ATOM 2533 O O . PRO A 1 317 ? 21.119 1.436 -19.913 1.00 89.44 317 PRO A O 1
ATOM 2536 N N . VAL A 1 318 ? 19.387 0.430 -18.898 1.00 90.56 318 VAL A N 1
ATOM 2537 C CA . VAL A 1 318 ? 19.242 -0.666 -19.870 1.00 90.56 318 VAL A CA 1
ATOM 2538 C C . VAL A 1 318 ? 18.794 -0.123 -21.229 1.00 90.56 318 VAL A C 1
ATOM 2540 O O . VAL A 1 318 ? 19.378 -0.467 -22.257 1.00 90.56 318 VAL A O 1
ATOM 2543 N N . LEU A 1 319 ? 17.815 0.783 -21.232 1.00 91.62 319 LEU A N 1
ATOM 2544 C CA . LEU A 1 319 ? 17.337 1.456 -22.437 1.00 91.62 319 LEU A CA 1
ATOM 2545 C C . LEU A 1 319 ? 18.445 2.277 -23.114 1.00 91.62 319 LEU A C 1
ATOM 2547 O O . LEU A 1 319 ? 18.594 2.221 -24.334 1.00 91.62 319 LEU A O 1
ATOM 2551 N N . MET A 1 320 ? 19.256 2.998 -22.334 1.00 91.69 320 MET A N 1
ATOM 2552 C CA . MET A 1 320 ? 20.384 3.781 -22.849 1.00 91.69 320 MET A CA 1
ATOM 2553 C C . MET A 1 320 ? 21.457 2.905 -23.506 1.00 91.69 320 MET A C 1
ATOM 2555 O O . MET A 1 320 ? 22.071 3.341 -24.476 1.00 91.69 320 MET A O 1
ATOM 2559 N N . VAL A 1 321 ? 21.672 1.670 -23.037 1.00 90.75 321 VAL A N 1
ATOM 2560 C CA . VAL A 1 321 ? 22.586 0.729 -23.709 1.00 90.75 321 VAL A CA 1
ATOM 2561 C C . VAL A 1 321 ? 22.064 0.361 -25.096 1.00 90.75 321 VAL A C 1
ATOM 2563 O O . VAL A 1 321 ? 22.828 0.370 -26.062 1.00 90.75 321 VAL A O 1
ATOM 2566 N N . ALA A 1 322 ? 20.766 0.080 -25.214 1.00 87.06 322 ALA A N 1
ATOM 2567 C CA . ALA A 1 322 ? 20.146 -0.291 -26.483 1.00 87.06 322 ALA A CA 1
ATOM 2568 C C . ALA A 1 322 ? 20.102 0.884 -27.475 1.00 87.06 322 ALA A C 1
ATOM 2570 O O . ALA A 1 322 ? 20.624 0.778 -28.581 1.00 87.06 322 ALA A O 1
ATOM 2571 N N . VAL A 1 323 ? 19.525 2.019 -27.073 1.00 86.50 323 VAL A N 1
ATOM 2572 C CA . VAL A 1 323 ? 19.318 3.174 -27.964 1.00 86.50 323 VAL A CA 1
ATOM 2573 C C . VAL A 1 323 ? 20.613 3.957 -28.174 1.00 86.50 323 VAL A C 1
ATOM 2575 O O . VAL A 1 323 ? 20.923 4.363 -29.291 1.00 86.50 323 VAL A O 1
ATOM 2578 N N . GLY A 1 324 ? 21.401 4.158 -27.115 1.00 83.06 324 GLY A N 1
ATOM 2579 C CA . GLY A 1 324 ? 22.607 4.983 -27.167 1.00 83.06 324 GLY A CA 1
ATOM 2580 C C . GLY A 1 324 ? 23.745 4.365 -27.979 1.00 83.06 324 GLY A C 1
ATOM 2581 O O . GLY A 1 324 ? 24.533 5.101 -28.569 1.00 83.06 324 GLY A O 1
ATOM 2582 N N . SER A 1 325 ? 23.815 3.032 -28.069 1.00 87.00 325 SER A N 1
ATOM 2583 C CA . SER A 1 325 ? 24.818 2.357 -28.904 1.00 87.00 325 SER A CA 1
ATOM 2584 C C . SER A 1 325 ? 24.511 2.461 -30.401 1.00 87.00 325 SER A C 1
ATOM 2586 O O . SER A 1 325 ? 25.447 2.547 -31.195 1.00 87.00 325 SER A O 1
ATOM 2588 N N . ALA A 1 326 ? 23.233 2.512 -30.796 1.00 87.69 326 ALA A N 1
ATOM 2589 C CA . ALA A 1 326 ? 22.810 2.493 -32.198 1.00 87.69 326 ALA A CA 1
ATOM 2590 C C . ALA A 1 326 ? 23.423 3.634 -33.027 1.00 87.69 326 ALA A C 1
ATOM 2592 O O . ALA A 1 326 ? 23.969 3.395 -34.105 1.00 87.69 326 ALA A O 1
ATOM 2593 N N . TYR A 1 327 ? 23.414 4.865 -32.505 1.00 89.75 327 TYR A N 1
ATOM 2594 C CA . TYR A 1 327 ? 23.971 6.026 -33.210 1.00 89.75 327 TYR A CA 1
ATOM 2595 C C . TYR A 1 327 ? 25.470 5.871 -33.478 1.00 89.75 327 TYR A C 1
ATOM 2597 O O . TYR A 1 327 ? 25.942 6.121 -34.588 1.00 89.75 327 TYR A O 1
ATOM 2605 N N . GLY A 1 328 ? 26.217 5.404 -32.475 1.00 87.94 328 GLY A N 1
ATOM 2606 C CA . GLY A 1 328 ? 27.643 5.153 -32.615 1.00 87.94 328 GLY A CA 1
ATOM 2607 C C . GLY A 1 328 ? 27.956 4.026 -33.594 1.00 87.94 328 GLY A C 1
ATOM 2608 O O . GLY A 1 328 ? 28.906 4.147 -34.364 1.00 87.94 328 GLY A O 1
ATOM 2609 N N . ILE A 1 329 ? 27.139 2.968 -33.617 1.00 89.62 329 ILE A N 1
ATOM 2610 C CA . ILE A 1 329 ? 27.277 1.850 -34.562 1.00 89.62 329 ILE A CA 1
ATOM 2611 C C . ILE A 1 329 ? 27.195 2.350 -36.007 1.00 89.62 329 ILE A C 1
ATOM 2613 O O . ILE A 1 329 ? 28.073 2.006 -36.792 1.00 89.62 329 ILE A O 1
ATOM 2617 N N . HIS A 1 330 ? 26.213 3.191 -36.351 1.00 89.31 330 HIS A N 1
ATOM 2618 C CA . HIS A 1 330 ? 26.070 3.720 -37.714 1.00 89.31 330 HIS A CA 1
ATOM 2619 C C . HIS A 1 330 ? 27.279 4.555 -38.154 1.00 89.31 330 HIS A C 1
ATOM 2621 O O . HIS A 1 330 ? 27.814 4.337 -39.241 1.00 89.31 330 HIS A O 1
ATOM 2627 N N . ILE A 1 331 ? 27.754 5.462 -37.294 1.00 90.50 331 ILE A N 1
ATOM 2628 C CA . ILE A 1 331 ? 28.938 6.286 -37.582 1.00 90.50 331 ILE A CA 1
ATOM 2629 C C . ILE A 1 331 ? 30.189 5.412 -37.736 1.00 90.50 331 ILE A C 1
ATOM 2631 O O . ILE A 1 331 ? 30.979 5.597 -38.658 1.00 90.50 331 ILE A O 1
ATOM 2635 N N . ILE A 1 332 ? 30.382 4.438 -36.847 1.00 89.50 332 ILE A N 1
ATOM 2636 C CA . ILE A 1 332 ? 31.569 3.576 -36.856 1.00 89.50 332 ILE A CA 1
ATOM 2637 C C . ILE A 1 332 ? 31.563 2.629 -38.054 1.00 89.50 332 ILE A C 1
ATOM 2639 O O . ILE A 1 332 ? 32.612 2.431 -38.665 1.00 89.50 332 ILE A O 1
ATOM 2643 N N . HIS A 1 333 ? 30.408 2.051 -38.383 1.00 87.31 333 HIS A N 1
ATOM 2644 C CA . HIS A 1 333 ? 30.256 1.135 -39.506 1.00 87.31 333 HIS A CA 1
ATOM 2645 C C . HIS A 1 333 ? 30.631 1.813 -40.822 1.00 87.31 333 HIS A C 1
ATOM 2647 O O . HIS A 1 333 ? 31.529 1.333 -41.506 1.00 87.31 333 HIS A O 1
ATOM 2653 N N . HIS A 1 334 ? 30.027 2.961 -41.130 1.00 87.94 334 HIS A N 1
ATOM 2654 C CA . HIS A 1 334 ? 30.316 3.677 -42.373 1.00 87.94 334 HIS A CA 1
ATOM 2655 C C . HIS A 1 334 ? 31.746 4.207 -42.445 1.00 87.94 334 HIS A C 1
ATOM 2657 O O . HIS A 1 334 ? 32.390 4.100 -43.486 1.00 87.94 334 HIS A O 1
ATOM 2663 N N . TYR A 1 335 ? 32.300 4.679 -41.324 1.00 89.06 335 TYR A N 1
ATOM 2664 C CA . TYR A 1 335 ? 33.714 5.037 -41.289 1.00 89.06 335 TYR A CA 1
ATOM 2665 C C . TYR A 1 335 ? 34.605 3.833 -41.619 1.00 89.06 335 TYR A C 1
ATOM 2667 O O . TYR A 1 335 ? 35.574 3.966 -42.362 1.00 89.06 335 TYR A O 1
ATOM 2675 N N . TYR A 1 336 ? 34.316 2.650 -41.071 1.00 86.69 336 TYR A N 1
ATOM 2676 C CA . TYR A 1 336 ? 35.109 1.458 -41.363 1.00 86.69 336 TYR A CA 1
ATOM 2677 C C . TYR A 1 336 ? 34.902 0.914 -42.774 1.00 86.69 336 TYR A C 1
ATOM 2679 O O . TYR A 1 336 ? 35.871 0.421 -43.343 1.00 86.69 336 TYR A O 1
ATOM 2687 N N . GLU A 1 337 ? 33.705 1.046 -43.337 1.00 84.62 337 GLU A N 1
ATOM 2688 C CA . GLU A 1 337 ? 33.400 0.727 -44.733 1.00 84.62 337 GLU A CA 1
ATOM 2689 C C . GLU A 1 337 ? 34.247 1.587 -45.683 1.00 84.62 337 GLU A C 1
ATOM 2691 O O . GLU A 1 337 ? 35.028 1.058 -46.473 1.00 84.62 337 GLU A O 1
ATOM 2696 N N . ASP A 1 338 ? 34.217 2.913 -45.522 1.00 86.12 338 ASP A N 1
ATOM 2697 C CA . ASP A 1 338 ? 35.028 3.835 -46.326 1.00 86.12 338 ASP A CA 1
ATOM 2698 C C . ASP A 1 338 ? 36.535 3.553 -46.177 1.00 86.12 338 ASP A C 1
ATOM 2700 O O . ASP A 1 338 ? 37.303 3.611 -47.140 1.00 86.12 338 ASP A O 1
ATOM 2704 N N . ARG A 1 339 ? 36.976 3.208 -44.962 1.00 86.12 339 ARG A N 1
ATOM 2705 C CA . ARG A 1 339 ? 38.373 2.853 -44.683 1.00 86.12 339 ARG A CA 1
ATOM 2706 C C . ARG A 1 339 ? 38.791 1.501 -45.257 1.00 86.12 339 ARG A C 1
ATOM 2708 O O . ARG A 1 339 ? 39.977 1.354 -45.552 1.00 86.12 339 ARG A O 1
ATOM 2715 N N . ALA A 1 340 ? 37.879 0.536 -45.370 1.00 81.00 340 ALA A N 1
ATOM 2716 C CA . ALA A 1 340 ? 38.132 -0.746 -46.027 1.00 81.00 340 ALA A CA 1
ATOM 2717 C C . ALA A 1 340 ? 38.339 -0.542 -47.535 1.00 81.00 340 ALA A C 1
ATOM 2719 O O . ALA A 1 340 ? 39.274 -1.089 -48.106 1.00 81.00 340 ALA A O 1
ATOM 2720 N N . LEU A 1 341 ? 37.571 0.373 -48.136 1.00 81.81 341 LEU A N 1
ATOM 2721 C CA . LEU A 1 341 ? 37.693 0.790 -49.539 1.00 81.81 341 LEU A CA 1
ATOM 2722 C C . LEU A 1 341 ? 38.914 1.692 -49.827 1.00 81.81 341 LEU A C 1
ATOM 2724 O O . LEU A 1 341 ? 39.018 2.286 -50.898 1.00 81.81 341 LEU A O 1
ATOM 2728 N N . GLY A 1 342 ? 39.844 1.829 -48.876 1.00 81.69 342 GLY A N 1
ATOM 2729 C CA . GLY A 1 342 ? 41.128 2.502 -49.082 1.00 81.69 342 GLY A CA 1
ATOM 2730 C C . GLY A 1 342 ? 41.145 4.024 -48.892 1.00 81.69 342 GLY A C 1
ATOM 2731 O O . GLY A 1 342 ? 42.201 4.625 -49.090 1.00 81.69 342 GLY A O 1
ATOM 2732 N N . MET A 1 343 ? 40.048 4.671 -48.469 1.00 85.94 343 MET A N 1
ATOM 2733 C CA . MET A 1 343 ? 40.041 6.130 -48.251 1.00 85.94 343 MET A CA 1
ATOM 2734 C C . MET A 1 343 ? 40.975 6.579 -47.121 1.00 85.94 343 MET A C 1
ATOM 2736 O O . MET A 1 343 ? 41.118 5.908 -46.090 1.00 85.94 343 MET A O 1
ATOM 2740 N N . ASP A 1 344 ? 41.558 7.778 -47.264 1.00 88.88 344 ASP A N 1
ATOM 2741 C CA . ASP A 1 344 ? 42.307 8.418 -46.180 1.00 88.88 344 ASP A CA 1
ATOM 2742 C C . ASP A 1 344 ? 41.416 8.697 -44.955 1.00 88.88 344 ASP A C 1
ATOM 2744 O O . ASP A 1 344 ? 40.190 8.747 -45.021 1.00 88.88 344 ASP A O 1
ATOM 2748 N N . LYS A 1 345 ? 42.040 8.800 -43.779 1.00 86.88 345 LYS A N 1
ATOM 2749 C CA . LYS A 1 345 ? 41.357 8.786 -42.490 1.00 86.88 345 LYS A CA 1
ATOM 2750 C C . LYS A 1 345 ? 40.480 10.012 -42.346 1.00 86.88 345 LYS A C 1
ATOM 2752 O O . LYS A 1 345 ? 39.358 9.913 -41.853 1.00 86.88 345 LYS A O 1
ATOM 2757 N N . LEU A 1 346 ? 41.033 11.165 -42.710 1.00 88.38 346 LEU A N 1
ATOM 2758 C CA . LEU A 1 346 ? 40.340 12.429 -42.550 1.00 88.38 346 LEU A CA 1
ATOM 2759 C C . LEU A 1 346 ? 39.176 12.529 -43.537 1.00 88.38 346 LEU A C 1
ATOM 2761 O O . LEU A 1 346 ? 38.111 13.019 -43.165 1.00 88.38 346 LEU A O 1
ATOM 2765 N N . ASP A 1 347 ? 39.366 12.021 -44.750 1.00 90.06 347 ASP A N 1
ATOM 2766 C CA . ASP A 1 347 ? 38.352 12.064 -45.798 1.00 90.06 347 ASP A CA 1
ATOM 2767 C C . ASP A 1 347 ? 37.213 11.078 -45.525 1.00 90.06 347 ASP A C 1
ATOM 2769 O O . ASP A 1 347 ? 36.054 11.479 -45.603 1.00 90.06 347 ASP A O 1
ATOM 2773 N N . ALA A 1 348 ? 37.513 9.860 -45.054 1.00 89.44 348 ALA A N 1
ATOM 2774 C CA . ALA A 1 348 ? 36.499 8.910 -44.586 1.00 89.44 348 ALA A CA 1
ATOM 2775 C C . ALA A 1 348 ? 35.650 9.494 -43.441 1.00 89.44 348 ALA A C 1
ATOM 2777 O O . ALA A 1 348 ? 34.428 9.395 -43.456 1.00 89.44 348 ALA A O 1
ATOM 2778 N N . LEU A 1 349 ? 36.270 10.172 -42.462 1.00 90.19 349 LEU A N 1
ATOM 2779 C CA . LEU A 1 349 ? 35.528 10.827 -41.375 1.00 90.19 349 LEU A CA 1
ATOM 2780 C C . LEU A 1 349 ? 34.618 11.951 -41.878 1.00 90.19 349 LEU A C 1
ATOM 2782 O O . LEU A 1 349 ? 33.461 12.026 -41.466 1.00 90.19 349 LEU A O 1
ATOM 2786 N N . LYS A 1 350 ? 35.130 12.828 -42.752 1.00 91.00 350 LYS A N 1
ATOM 2787 C CA . LYS A 1 350 ? 34.332 13.914 -43.342 1.00 91.00 350 LYS A CA 1
ATOM 2788 C C . LYS A 1 350 ? 33.147 13.355 -44.120 1.00 91.00 350 LYS A C 1
ATOM 2790 O O . LYS A 1 350 ? 32.034 13.843 -43.942 1.00 91.00 350 LYS A O 1
ATOM 2795 N N . LYS A 1 351 ? 33.387 12.325 -44.934 1.00 91.50 351 LYS A N 1
ATOM 2796 C CA . LYS A 1 351 ? 32.363 11.662 -45.738 1.00 91.50 351 LYS A CA 1
ATOM 2797 C C . LYS A 1 351 ? 31.293 11.014 -44.859 1.00 91.50 351 LYS A C 1
ATOM 2799 O O . LYS A 1 351 ? 30.123 11.340 -45.012 1.00 91.50 351 LYS A O 1
ATOM 2804 N N . THR A 1 352 ? 31.685 10.223 -43.859 1.00 91.94 352 THR A N 1
ATOM 2805 C CA . THR A 1 352 ? 30.751 9.594 -42.909 1.00 91.94 352 THR A CA 1
ATOM 2806 C C . THR A 1 352 ? 29.857 10.622 -42.202 1.00 91.94 352 THR A C 1
ATOM 2808 O O . THR A 1 352 ? 28.643 10.439 -42.114 1.00 91.94 352 THR A O 1
ATOM 2811 N N . VAL A 1 353 ? 30.433 11.722 -41.699 1.00 90.88 353 VAL A N 1
ATOM 2812 C CA . VAL A 1 353 ? 29.654 12.776 -41.023 1.00 90.88 353 VAL A CA 1
ATOM 2813 C C . VAL A 1 353 ? 28.716 13.484 -42.002 1.00 90.88 353 VAL A C 1
ATOM 2815 O O . VAL A 1 353 ? 27.586 13.797 -41.632 1.00 90.88 353 VAL A O 1
ATOM 2818 N N . HIS A 1 354 ? 29.154 13.716 -43.241 1.00 91.44 354 HIS A N 1
ATOM 2819 C CA . HIS A 1 354 ? 28.338 14.359 -44.268 1.00 91.44 354 HIS A CA 1
ATOM 2820 C C . HIS A 1 354 ? 27.160 13.484 -44.721 1.00 91.44 354 HIS A C 1
ATOM 2822 O O . HIS A 1 354 ? 26.044 13.982 -44.832 1.00 91.44 354 HIS A O 1
ATOM 2828 N N . GLU A 1 355 ? 27.389 12.188 -44.938 1.00 90.00 355 GLU A N 1
ATOM 2829 C CA . GLU A 1 355 ? 26.380 11.270 -45.480 1.00 90.00 355 GLU A CA 1
ATOM 2830 C C . GLU A 1 355 ? 25.394 10.770 -44.413 1.00 90.00 355 GLU A C 1
ATOM 2832 O O . GLU A 1 355 ? 24.190 10.729 -44.659 1.00 90.00 355 GLU A O 1
ATOM 2837 N N . ILE A 1 356 ? 25.870 10.422 -43.210 1.00 91.88 356 ILE A N 1
ATOM 2838 C CA . ILE A 1 356 ? 25.041 9.767 -42.178 1.00 91.88 356 ILE A CA 1
ATOM 2839 C C . ILE A 1 356 ? 24.738 10.669 -40.984 1.00 91.88 356 ILE A C 1
ATOM 2841 O O . ILE A 1 356 ? 23.762 10.429 -40.271 1.00 91.88 356 ILE A O 1
ATOM 2845 N N . GLY A 1 357 ? 25.507 11.742 -40.768 1.00 90.69 357 GLY A N 1
ATOM 2846 C CA . GLY A 1 357 ? 25.301 12.644 -39.632 1.00 90.69 357 GLY A CA 1
ATOM 2847 C C . GLY A 1 357 ? 23.878 13.206 -39.575 1.00 90.69 357 GLY A C 1
ATOM 2848 O O . GLY A 1 357 ? 23.248 13.166 -38.520 1.00 90.69 357 GLY A O 1
ATOM 2849 N N . GLY A 1 358 ? 23.331 13.640 -40.716 1.00 92.81 358 GLY A N 1
ATOM 2850 C CA . GLY A 1 358 ? 21.948 14.123 -40.808 1.00 92.81 358 GLY A CA 1
ATOM 2851 C C . GLY A 1 358 ? 20.909 13.052 -40.456 1.00 92.81 358 GLY A C 1
ATOM 2852 O O . GLY A 1 358 ? 19.993 13.317 -39.678 1.00 92.81 358 GLY A O 1
ATOM 2853 N N . ALA A 1 359 ? 21.083 11.824 -40.955 1.00 93.19 359 ALA A N 1
ATOM 2854 C CA . ALA A 1 359 ? 20.197 10.701 -40.642 1.00 93.19 359 ALA A CA 1
ATOM 2855 C C . ALA A 1 359 ? 20.224 10.349 -39.144 1.00 93.19 359 ALA A C 1
ATOM 2857 O O . ALA A 1 359 ? 19.173 10.148 -38.534 1.00 93.19 359 ALA A O 1
ATOM 2858 N N . VAL A 1 360 ? 21.411 10.346 -38.527 1.00 94.06 360 VAL A N 1
ATOM 2859 C CA . VAL A 1 360 ? 21.587 10.084 -37.090 1.00 94.06 360 VAL A CA 1
ATOM 2860 C C . VAL A 1 360 ? 20.972 11.195 -36.235 1.00 94.06 360 VAL A C 1
ATOM 2862 O O . VAL A 1 360 ? 20.303 10.894 -35.248 1.00 94.06 360 VAL A O 1
ATOM 2865 N N . ILE A 1 361 ? 21.122 12.468 -36.624 1.00 95.62 361 ILE A N 1
ATOM 2866 C CA . ILE A 1 361 ? 20.465 13.599 -35.946 1.00 95.62 361 ILE A CA 1
ATOM 2867 C C . ILE A 1 361 ? 18.947 13.459 -36.010 1.00 95.62 361 ILE A C 1
ATOM 2869 O O . ILE A 1 361 ? 18.286 13.590 -34.983 1.00 95.62 361 ILE A O 1
ATOM 2873 N N . MET A 1 362 ? 18.386 13.153 -37.180 1.00 95.50 362 MET A N 1
ATOM 2874 C CA . MET A 1 362 ? 16.939 12.983 -37.335 1.00 95.50 362 MET A CA 1
ATOM 2875 C C . MET A 1 362 ? 16.404 11.801 -36.519 1.00 95.50 362 MET A C 1
ATOM 2877 O O . MET A 1 362 ? 15.382 11.933 -35.842 1.00 95.50 362 MET A O 1
ATOM 2881 N N . ALA A 1 363 ? 17.112 10.670 -36.510 1.00 93.69 363 ALA A N 1
ATOM 2882 C CA . ALA A 1 363 ? 16.775 9.530 -35.658 1.00 93.69 363 ALA A CA 1
ATOM 2883 C C . ALA A 1 363 ? 16.833 9.899 -34.161 1.00 93.69 363 ALA A C 1
ATOM 2885 O O . ALA A 1 363 ? 15.922 9.580 -33.397 1.00 93.69 363 ALA A O 1
ATOM 2886 N N . GLY A 1 364 ? 17.859 10.645 -33.744 1.00 94.69 364 GLY A N 1
ATOM 2887 C CA . GLY A 1 364 ? 17.981 11.161 -32.382 1.00 94.69 364 GLY A CA 1
ATOM 2888 C C . GLY A 1 364 ? 16.833 12.094 -31.998 1.00 94.69 364 GLY A C 1
ATOM 2889 O O . GLY A 1 364 ? 16.180 11.874 -30.982 1.00 94.69 364 GLY A O 1
ATOM 2890 N N . LEU A 1 365 ? 16.545 13.101 -32.825 1.00 96.81 365 LEU A N 1
ATOM 2891 C CA . LEU A 1 365 ? 15.495 14.094 -32.579 1.00 96.81 365 LEU A CA 1
ATOM 2892 C C . LEU A 1 365 ? 14.103 13.468 -32.511 1.00 96.81 365 LEU A C 1
ATOM 2894 O O . LEU A 1 365 ? 13.337 13.787 -31.607 1.00 96.81 365 LEU A O 1
ATOM 2898 N N . THR A 1 366 ? 13.780 12.553 -33.424 1.00 96.38 366 THR A N 1
ATOM 2899 C CA . THR A 1 366 ? 12.493 11.839 -33.390 1.00 96.38 366 THR A CA 1
ATOM 2900 C C . THR A 1 366 ? 12.341 11.023 -32.106 1.00 96.38 366 THR A C 1
ATOM 2902 O O . THR A 1 366 ? 11.279 11.054 -31.486 1.00 96.38 366 THR A O 1
ATOM 2905 N N . THR A 1 367 ? 13.415 10.384 -31.637 1.00 95.25 367 THR A N 1
ATOM 2906 C CA . THR A 1 367 ? 13.416 9.637 -30.370 1.00 95.25 367 THR A CA 1
ATOM 2907 C C . THR A 1 367 ? 13.315 10.570 -29.151 1.00 95.25 367 THR A C 1
ATOM 2909 O O . THR A 1 367 ? 12.574 10.276 -28.213 1.00 95.25 367 THR A O 1
ATOM 2912 N N . ILE A 1 368 ? 13.996 11.725 -29.173 1.00 97.50 368 ILE A N 1
ATOM 2913 C CA . ILE A 1 368 ? 13.901 12.775 -28.140 1.00 97.50 368 ILE A CA 1
ATOM 2914 C C . ILE A 1 368 ? 12.470 13.296 -28.037 1.00 97.50 368 ILE A C 1
ATOM 2916 O O . ILE A 1 368 ? 11.946 13.386 -26.933 1.00 97.50 368 ILE A O 1
ATOM 2920 N N . VAL A 1 369 ? 11.820 13.608 -29.161 1.00 97.81 369 VAL A N 1
ATOM 2921 C CA . VAL A 1 369 ? 10.420 14.061 -29.181 1.00 97.81 369 VAL A CA 1
ATOM 2922 C C . VAL A 1 369 ? 9.484 12.945 -28.715 1.00 97.81 369 VAL A C 1
ATOM 2924 O O . VAL A 1 369 ? 8.578 13.206 -27.928 1.00 97.81 369 VAL A O 1
ATOM 2927 N N . GLY A 1 370 ? 9.733 11.698 -29.127 1.00 96.81 370 GLY A N 1
ATOM 2928 C CA . GLY A 1 370 ? 8.965 10.528 -28.703 1.00 96.81 370 GLY A CA 1
ATOM 2929 C C . GLY A 1 370 ? 8.944 10.355 -27.183 1.00 96.81 370 GLY A C 1
ATOM 2930 O O . GLY A 1 370 ? 7.872 10.383 -26.582 1.00 96.81 370 GLY A O 1
ATOM 2931 N N . PHE A 1 371 ? 10.110 10.257 -26.536 1.00 95.69 371 PHE A N 1
ATOM 2932 C CA . PHE A 1 371 ? 10.174 10.166 -25.069 1.00 95.69 371 PHE A CA 1
ATOM 2933 C C . PHE A 1 371 ? 9.813 11.478 -24.375 1.00 95.69 371 PHE A C 1
ATOM 2935 O O . PHE A 1 371 ? 9.163 11.460 -23.335 1.00 95.69 371 PHE A O 1
ATOM 2942 N N . GLY A 1 372 ? 10.182 12.617 -24.960 1.00 96.69 372 GLY A N 1
ATOM 2943 C CA . GLY A 1 372 ? 9.852 13.943 -24.449 1.00 96.69 372 GLY A CA 1
ATOM 2944 C C . GLY A 1 372 ? 8.347 14.200 -24.397 1.00 96.69 372 GLY A C 1
ATOM 2945 O O . GLY A 1 372 ? 7.893 14.920 -23.515 1.00 96.69 372 GLY A O 1
ATOM 2946 N N . SER A 1 373 ? 7.552 13.558 -25.260 1.00 97.38 373 SER A N 1
ATOM 2947 C CA . SER A 1 373 ? 6.086 13.646 -25.216 1.00 97.38 373 SER A CA 1
ATOM 2948 C C . SER A 1 373 ? 5.488 13.135 -23.897 1.00 97.38 373 SER A C 1
ATOM 2950 O O . SER A 1 373 ? 4.464 13.651 -23.450 1.00 97.38 373 SER A O 1
ATOM 2952 N N . LEU A 1 374 ? 6.165 12.208 -23.202 1.00 95.81 374 LEU A N 1
ATOM 2953 C CA . LEU A 1 374 ? 5.758 11.743 -21.871 1.00 95.81 374 LEU A CA 1
ATOM 2954 C C . LEU A 1 374 ? 5.831 12.854 -20.813 1.00 95.81 374 LEU A C 1
ATOM 2956 O O . LEU A 1 374 ? 5.209 12.724 -19.763 1.00 95.81 374 LEU A O 1
ATOM 2960 N N . ALA A 1 375 ? 6.516 13.971 -21.085 1.00 94.44 375 ALA A N 1
ATOM 2961 C CA . ALA A 1 375 ? 6.500 15.145 -20.216 1.00 94.44 375 ALA A CA 1
ATOM 2962 C C . ALA A 1 375 ? 5.097 15.771 -20.073 1.00 94.44 375 ALA A C 1
ATOM 2964 O O . ALA A 1 375 ? 4.881 16.552 -19.149 1.00 94.44 375 ALA A O 1
ATOM 2965 N N . ALA A 1 376 ? 4.145 15.440 -20.952 1.00 95.38 376 ALA A N 1
ATOM 2966 C CA . ALA A 1 376 ? 2.746 15.848 -20.829 1.00 95.38 376 ALA A CA 1
ATOM 2967 C C . ALA A 1 376 ? 1.918 14.938 -19.895 1.00 95.38 376 ALA A C 1
ATOM 2969 O O . ALA A 1 376 ? 0.757 15.236 -19.635 1.00 95.38 376 ALA A O 1
ATOM 2970 N N . ASN A 1 377 ? 2.485 13.834 -19.395 1.00 93.81 377 ASN A N 1
ATOM 2971 C CA . ASN A 1 377 ? 1.778 12.886 -18.536 1.00 93.81 377 ASN A CA 1
ATOM 2972 C C . ASN A 1 377 ? 1.614 13.431 -17.100 1.00 93.81 377 ASN A C 1
ATOM 2974 O O . ASN A 1 377 ? 2.533 14.042 -16.547 1.00 93.81 377 ASN A O 1
ATOM 2978 N N . GLU A 1 378 ? 0.453 13.186 -16.487 1.00 91.69 378 GLU A N 1
ATOM 2979 C CA . GLU A 1 378 ? 0.149 13.571 -15.099 1.00 91.69 378 GLU A CA 1
ATOM 2980 C C . GLU A 1 378 ? 0.806 12.637 -14.071 1.00 91.69 378 GLU A C 1
ATOM 2982 O O . GLU A 1 378 ? 1.125 13.047 -12.954 1.00 91.69 378 GLU A O 1
ATOM 2987 N N . VAL A 1 379 ? 1.079 11.388 -14.458 1.00 88.88 379 VAL A N 1
ATOM 2988 C CA . VAL A 1 379 ? 1.772 10.401 -13.630 1.00 88.88 379 VAL A CA 1
ATOM 2989 C C . VAL A 1 379 ? 3.253 10.773 -13.553 1.00 88.88 379 VAL A C 1
ATOM 2991 O O . VAL A 1 379 ? 4.039 10.486 -14.460 1.00 88.88 379 VAL A O 1
ATOM 2994 N N . ILE A 1 380 ? 3.639 11.404 -12.439 1.00 90.38 380 ILE A N 1
ATOM 2995 C CA . ILE A 1 380 ? 4.980 11.967 -12.198 1.00 90.38 380 ILE A CA 1
ATOM 2996 C C . ILE A 1 380 ? 6.119 10.987 -12.556 1.00 90.38 380 ILE A C 1
ATOM 2998 O O . ILE A 1 380 ? 7.003 11.392 -13.313 1.00 90.38 380 ILE A O 1
ATOM 3002 N N . PRO A 1 381 ? 6.099 9.698 -12.146 1.00 89.31 381 PRO A N 1
ATOM 3003 C CA . PRO A 1 381 ? 7.148 8.752 -12.537 1.00 89.31 381 PRO A CA 1
ATOM 3004 C C . PRO A 1 381 ? 7.338 8.581 -14.052 1.00 89.31 381 PRO A C 1
ATOM 3006 O O . PRO A 1 381 ? 8.471 8.415 -14.505 1.00 89.31 381 PRO A O 1
ATOM 3009 N N . LEU A 1 382 ? 6.256 8.625 -14.842 1.00 92.75 382 LEU A N 1
ATOM 3010 C CA . LEU A 1 382 ? 6.318 8.534 -16.308 1.00 92.75 382 LEU A CA 1
ATOM 3011 C C . LEU A 1 382 ? 6.834 9.836 -16.922 1.00 92.75 382 LEU A C 1
ATOM 3013 O O . LEU A 1 382 ? 7.630 9.805 -17.862 1.00 92.75 382 LEU A O 1
ATOM 3017 N N . LYS A 1 383 ? 6.409 10.969 -16.357 1.00 94.19 383 LYS A N 1
ATOM 3018 C CA . LYS A 1 383 ? 6.848 12.307 -16.753 1.00 94.19 383 LYS A CA 1
ATOM 3019 C C . LYS A 1 383 ? 8.358 12.466 -16.611 1.00 94.19 383 LYS A C 1
ATOM 3021 O O . LYS A 1 383 ? 9.046 12.813 -17.570 1.00 94.19 383 LYS A O 1
ATOM 3026 N N . GLU A 1 384 ? 8.874 12.161 -15.423 1.00 94.06 384 GLU A N 1
ATOM 3027 C CA . GLU A 1 384 ? 10.302 12.208 -15.110 1.00 94.06 384 GLU A CA 1
ATOM 3028 C C . GLU A 1 384 ? 11.091 11.242 -15.996 1.00 94.06 384 GLU A C 1
ATOM 3030 O O . GLU A 1 384 ? 12.087 11.637 -16.603 1.00 94.06 384 GLU A O 1
ATOM 3035 N N . PHE A 1 385 ? 10.619 9.998 -16.144 1.00 94.69 385 PHE A N 1
ATOM 3036 C CA . PHE A 1 385 ? 11.241 9.015 -17.030 1.00 94.69 385 PHE A CA 1
ATOM 3037 C C . PHE A 1 385 ? 11.367 9.528 -18.471 1.00 94.69 385 PHE A C 1
ATOM 3039 O O . PHE A 1 385 ? 12.439 9.412 -19.066 1.00 94.69 385 PHE A O 1
ATOM 3046 N N . GLY A 1 386 ? 10.311 10.131 -19.020 1.00 95.50 386 GLY A N 1
ATOM 3047 C CA . GLY A 1 386 ? 10.317 10.717 -20.358 1.00 95.50 386 GLY A CA 1
ATOM 3048 C C . GLY A 1 386 ? 11.351 11.822 -20.534 1.00 95.50 386 GLY A C 1
ATOM 3049 O O . GLY A 1 386 ? 12.166 11.777 -21.458 1.00 95.50 386 GLY A O 1
ATOM 3050 N N . ILE A 1 387 ? 11.359 12.780 -19.604 1.00 95.62 387 ILE A N 1
ATOM 3051 C CA . ILE A 1 387 ? 12.289 13.915 -19.610 1.00 95.62 387 ILE A CA 1
ATOM 3052 C C . ILE A 1 387 ? 13.737 13.422 -19.524 1.00 95.62 387 ILE A C 1
ATOM 3054 O O . ILE A 1 387 ? 14.564 13.779 -20.364 1.00 95.62 387 ILE A O 1
ATOM 3058 N N . PHE A 1 388 ? 14.057 12.567 -18.550 1.00 96.12 388 PHE A N 1
ATOM 3059 C CA . PHE A 1 388 ? 15.426 12.084 -18.364 1.00 96.12 388 PHE A CA 1
ATOM 3060 C C . PHE A 1 388 ? 15.892 11.172 -19.498 1.00 96.12 388 PHE A C 1
ATOM 3062 O O . PHE A 1 388 ? 17.062 11.219 -19.875 1.00 96.12 388 PHE A O 1
ATOM 3069 N N . THR A 1 389 ? 14.990 10.397 -20.100 1.00 95.81 389 THR A N 1
ATOM 3070 C CA . THR A 1 389 ? 15.306 9.593 -21.286 1.00 95.81 389 THR A CA 1
ATOM 3071 C C . THR A 1 389 ? 15.613 10.487 -22.488 1.00 95.81 389 THR A C 1
ATOM 3073 O O . THR A 1 389 ? 16.612 10.262 -23.168 1.00 95.81 389 THR A O 1
ATOM 3076 N N . ALA A 1 390 ? 14.829 11.544 -22.720 1.00 96.88 390 ALA A N 1
ATOM 3077 C CA . ALA A 1 390 ? 15.084 12.521 -23.781 1.00 96.88 390 ALA A CA 1
ATOM 3078 C C . ALA A 1 390 ? 16.431 13.250 -23.592 1.00 96.88 390 ALA A C 1
ATOM 3080 O O . ALA A 1 390 ? 17.203 13.407 -24.545 1.00 96.88 390 ALA A O 1
ATOM 3081 N N . VAL A 1 391 ? 16.765 13.629 -22.354 1.00 96.88 391 VAL A N 1
ATOM 3082 C CA . VAL A 1 391 ? 18.081 14.194 -22.004 1.00 96.88 391 VAL A CA 1
ATOM 3083 C C . VAL A 1 391 ? 19.201 13.182 -22.266 1.00 96.88 391 VAL A C 1
ATOM 3085 O O . VAL A 1 391 ? 20.201 13.521 -22.898 1.00 96.88 391 VAL A O 1
ATOM 3088 N N . GLY A 1 392 ? 19.022 11.923 -21.860 1.00 96.19 392 GLY A N 1
ATOM 3089 C CA . GLY A 1 392 ? 20.003 10.867 -22.101 1.00 96.19 392 GLY A CA 1
ATOM 3090 C C . GLY A 1 392 ? 20.241 10.589 -23.585 1.00 96.19 392 GLY A C 1
ATOM 3091 O O . GLY A 1 392 ? 21.386 10.476 -24.019 1.00 96.19 392 GLY A O 1
ATOM 3092 N N . ILE A 1 393 ? 19.188 10.582 -24.404 1.00 96.31 393 ILE A N 1
ATOM 3093 C CA . ILE A 1 393 ? 19.318 10.450 -25.864 1.00 96.31 393 ILE A CA 1
ATOM 3094 C C . ILE A 1 393 ? 20.056 11.651 -26.456 1.00 96.31 393 ILE A C 1
ATOM 3096 O O . ILE A 1 393 ? 20.897 11.475 -27.337 1.00 96.31 393 ILE A O 1
ATOM 3100 N N . SER A 1 394 ? 19.806 12.858 -25.944 1.00 96.69 394 SER A N 1
ATOM 3101 C CA . SER A 1 394 ? 20.543 14.058 -26.358 1.00 96.69 394 SER A CA 1
ATOM 3102 C C . SER A 1 394 ? 22.041 13.907 -26.075 1.00 96.69 394 SER A C 1
ATOM 3104 O O . SER A 1 394 ? 22.865 14.177 -26.950 1.00 96.69 394 SER A O 1
ATOM 3106 N N . TYR A 1 395 ? 22.413 13.383 -24.901 1.00 96.69 395 TYR A N 1
ATOM 3107 C CA . TYR A 1 395 ? 23.807 13.051 -24.597 1.00 96.69 395 TYR A CA 1
ATOM 3108 C C . TYR A 1 395 ? 24.363 11.964 -25.523 1.00 96.69 395 TYR A C 1
ATOM 3110 O O . TYR A 1 395 ? 25.463 12.131 -26.044 1.00 96.69 395 TYR A O 1
ATOM 3118 N N . ALA A 1 396 ? 23.620 10.882 -25.785 1.00 95.06 396 ALA A N 1
ATOM 3119 C CA . ALA A 1 396 ? 24.040 9.839 -26.727 1.00 95.06 396 ALA A CA 1
ATOM 3120 C C . ALA A 1 396 ? 24.323 10.393 -28.127 1.00 95.06 396 ALA A C 1
ATOM 3122 O O . ALA A 1 396 ? 25.319 10.018 -28.748 1.00 95.06 396 ALA A O 1
ATOM 3123 N N . LEU A 1 397 ? 23.477 11.306 -28.607 1.00 94.94 397 LEU A N 1
ATOM 3124 C CA . LEU A 1 397 ? 23.625 11.938 -29.911 1.00 94.94 397 LEU A CA 1
ATOM 3125 C C . LEU A 1 397 ? 24.888 12.809 -29.966 1.00 94.94 397 LEU A C 1
ATOM 3127 O O . LEU A 1 397 ? 25.700 12.666 -30.880 1.00 94.94 397 LEU A O 1
ATOM 3131 N N . ILE A 1 398 ? 25.096 13.652 -28.949 1.00 94.69 398 ILE A N 1
ATOM 3132 C CA . ILE A 1 398 ? 26.281 14.516 -28.826 1.00 94.69 398 ILE A CA 1
ATOM 3133 C C . ILE A 1 398 ? 27.562 13.675 -28.779 1.00 94.69 398 ILE A C 1
ATOM 3135 O O . ILE A 1 398 ? 28.508 13.924 -29.528 1.00 94.69 398 ILE A O 1
ATOM 3139 N N . VAL A 1 399 ? 27.596 12.647 -27.929 1.00 94.06 399 VAL A N 1
ATOM 3140 C CA . VAL A 1 399 ? 28.763 11.768 -27.789 1.00 94.06 399 VAL A CA 1
ATOM 3141 C C . VAL A 1 399 ? 29.006 10.994 -29.095 1.00 94.06 399 VAL A C 1
ATOM 3143 O O . VAL A 1 399 ? 30.145 10.891 -29.550 1.00 94.06 399 VAL A O 1
ATOM 3146 N N . SER A 1 400 ? 27.963 10.520 -29.774 1.00 92.31 400 SER A N 1
ATOM 3147 C CA . SER A 1 400 ? 28.126 9.766 -31.024 1.00 92.31 400 SER A CA 1
ATOM 3148 C C . SER A 1 400 ? 28.628 10.619 -32.191 1.00 92.31 400 SER A C 1
ATOM 3150 O O . SER A 1 400 ? 29.428 10.141 -32.988 1.00 92.31 400 SER A O 1
ATOM 3152 N N . LEU A 1 401 ? 28.206 11.881 -32.294 1.00 92.38 401 LEU A N 1
ATOM 3153 C CA . LEU A 1 401 ? 28.589 12.758 -33.407 1.00 92.38 401 LEU A CA 1
ATOM 3154 C C . LEU A 1 401 ? 29.906 13.501 -33.178 1.00 92.38 401 LEU A C 1
ATOM 3156 O O . LEU A 1 401 ? 30.577 13.862 -34.140 1.00 92.38 401 LEU A O 1
ATOM 3160 N N . ILE A 1 402 ? 30.289 13.736 -31.922 1.00 91.94 402 ILE A N 1
ATOM 3161 C CA . ILE A 1 402 ? 31.490 14.515 -31.593 1.00 91.94 402 ILE A CA 1
ATOM 3162 C C . ILE A 1 402 ? 32.603 13.599 -31.089 1.00 91.94 402 ILE A C 1
ATOM 3164 O O . ILE A 1 402 ? 33.712 13.586 -31.627 1.00 91.94 402 ILE A O 1
ATOM 3168 N N . PHE A 1 403 ? 32.314 12.811 -30.054 1.00 90.94 403 PHE A N 1
ATOM 3169 C CA . PHE A 1 403 ? 33.333 12.048 -29.341 1.00 90.94 403 PHE A CA 1
ATOM 3170 C C . PHE A 1 403 ? 33.838 10.850 -30.158 1.00 90.94 403 PHE A C 1
ATOM 3172 O O . PHE A 1 403 ? 35.048 10.619 -30.211 1.00 90.94 403 PHE A O 1
ATOM 3179 N N . ILE A 1 404 ? 32.954 10.129 -30.859 1.00 90.50 404 ILE A N 1
ATOM 3180 C CA . ILE A 1 404 ? 33.363 9.001 -31.714 1.00 90.50 404 ILE A CA 1
ATOM 3181 C C . ILE A 1 404 ? 34.279 9.458 -32.863 1.00 90.50 404 ILE A C 1
ATOM 3183 O O . ILE A 1 404 ? 35.392 8.929 -32.940 1.00 90.50 404 ILE A O 1
ATOM 3187 N N . PRO A 1 405 ? 33.912 10.432 -33.727 1.00 90.00 405 PRO A N 1
ATOM 3188 C CA . PRO A 1 405 ? 34.810 10.894 -34.788 1.00 90.00 405 PRO A CA 1
ATOM 3189 C C . PRO A 1 405 ? 36.157 11.405 -34.264 1.00 90.00 405 PRO A C 1
ATOM 3191 O O . PRO A 1 405 ? 37.201 11.124 -34.859 1.00 90.00 405 PRO A O 1
ATOM 3194 N N . ALA A 1 406 ? 36.164 12.090 -33.114 1.00 90.38 406 ALA A N 1
ATOM 3195 C CA . ALA A 1 406 ? 37.394 12.554 -32.474 1.00 90.38 406 ALA A CA 1
ATOM 3196 C C . ALA A 1 406 ? 38.320 11.392 -32.061 1.00 90.38 406 ALA A C 1
ATOM 3198 O O . ALA A 1 406 ? 39.530 11.449 -32.303 1.00 90.38 406 ALA A O 1
ATOM 3199 N N . LEU A 1 407 ? 37.771 10.312 -31.494 1.00 88.81 407 LEU A N 1
ATOM 3200 C CA . LEU A 1 407 ? 38.539 9.112 -31.146 1.00 88.81 407 LEU A CA 1
ATOM 3201 C C . LEU A 1 407 ? 38.971 8.301 -32.374 1.00 88.81 407 LEU A C 1
ATOM 3203 O O . LEU A 1 407 ? 40.083 7.768 -32.409 1.00 88.81 407 LEU A O 1
ATOM 3207 N N . LEU A 1 408 ? 38.131 8.216 -33.405 1.00 88.06 408 LEU A N 1
ATOM 3208 C CA . LEU A 1 408 ? 38.477 7.540 -34.658 1.00 88.06 408 LEU A CA 1
ATOM 3209 C C . LEU A 1 408 ? 39.641 8.238 -35.374 1.00 88.06 408 LEU A C 1
ATOM 3211 O O . LEU A 1 408 ? 40.522 7.561 -35.912 1.00 88.06 408 LEU A O 1
ATOM 3215 N N . ARG A 1 409 ? 39.716 9.575 -35.301 1.00 86.38 409 ARG A N 1
ATOM 3216 C CA . ARG A 1 409 ? 40.830 10.367 -35.846 1.00 86.38 409 ARG A CA 1
ATOM 3217 C C . ARG A 1 409 ? 42.180 9.966 -35.241 1.00 86.38 409 ARG A C 1
ATOM 3219 O O . ARG A 1 409 ? 43.166 9.813 -35.969 1.00 86.38 409 ARG A O 1
ATOM 3226 N N . THR A 1 410 ? 42.242 9.770 -33.925 1.00 83.38 410 THR A N 1
ATOM 3227 C CA . THR A 1 410 ? 43.488 9.432 -33.208 1.00 83.38 410 THR A CA 1
ATOM 3228 C C . THR A 1 410 ? 43.793 7.928 -33.217 1.00 83.38 410 THR A C 1
ATOM 3230 O O . THR A 1 410 ? 44.953 7.523 -33.126 1.00 83.38 410 THR A O 1
ATOM 3233 N N . GLY A 1 411 ? 42.782 7.077 -33.404 1.00 75.00 411 GLY A N 1
ATOM 3234 C CA . GLY A 1 411 ? 42.924 5.622 -33.436 1.00 75.00 411 GLY A CA 1
ATOM 3235 C C . GLY A 1 411 ? 43.627 5.077 -34.688 1.00 75.00 411 GLY A C 1
ATOM 3236 O O . GLY A 1 411 ? 43.498 5.607 -35.790 1.00 75.00 411 GLY A O 1
ATOM 3237 N N . LYS A 1 412 ? 44.370 3.968 -34.550 1.00 73.25 412 LYS A N 1
ATOM 3238 C CA . LYS A 1 412 ? 44.886 3.203 -35.711 1.00 73.25 412 LYS A CA 1
ATOM 3239 C C . LYS A 1 412 ? 43.744 2.431 -36.406 1.00 73.25 412 LYS A C 1
ATOM 3241 O O . LYS A 1 412 ? 42.768 2.049 -35.757 1.00 73.25 412 LYS A O 1
ATOM 3246 N N . LEU A 1 413 ? 43.869 2.145 -37.697 1.00 74.75 413 LEU A N 1
ATOM 3247 C CA . LEU A 1 413 ? 42.918 1.253 -38.365 1.00 74.75 413 LEU A CA 1
ATOM 3248 C C . LEU A 1 413 ? 43.083 -0.179 -37.803 1.00 74.75 413 LEU A C 1
ATOM 3250 O O . LEU A 1 413 ? 44.224 -0.607 -37.601 1.00 74.75 413 LEU A O 1
ATOM 3254 N N . PRO A 1 414 ? 42.003 -0.913 -37.470 1.00 73.44 414 PRO A N 1
ATOM 3255 C CA . PRO A 1 414 ? 42.116 -2.311 -37.062 1.00 73.44 414 PRO A CA 1
ATOM 3256 C C . PRO A 1 414 ? 42.809 -3.144 -38.148 1.00 73.44 414 PRO A C 1
ATOM 3258 O O . PRO A 1 414 ? 42.490 -2.997 -39.323 1.00 73.44 414 PRO A O 1
ATOM 3261 N N . LYS A 1 415 ? 43.735 -4.038 -37.763 1.00 67.62 415 LYS A N 1
ATOM 3262 C CA . LYS A 1 415 ? 44.564 -4.814 -38.710 1.00 67.62 415 LYS A CA 1
ATOM 3263 C C . LYS A 1 415 ? 43.746 -5.598 -39.744 1.00 67.62 415 LYS A C 1
ATOM 3265 O O . LYS A 1 415 ? 44.172 -5.685 -40.881 1.00 67.62 415 LYS A O 1
ATOM 3270 N N . LYS A 1 416 ? 42.582 -6.134 -39.353 1.00 67.25 416 LYS A N 1
ATOM 3271 C CA . LYS A 1 416 ? 41.677 -6.856 -40.265 1.00 67.25 416 LYS A CA 1
ATOM 3272 C C . LYS A 1 416 ? 41.102 -5.948 -41.355 1.00 67.25 416 LYS A C 1
ATOM 3274 O O . LYS A 1 416 ? 41.151 -6.316 -42.513 1.00 67.25 416 LYS A O 1
ATOM 3279 N N . ILE A 1 417 ? 40.652 -4.746 -40.992 1.00 69.75 417 ILE A N 1
ATOM 3280 C CA . ILE A 1 417 ? 40.130 -3.761 -41.955 1.00 69.75 417 ILE A CA 1
ATOM 3281 C C . ILE A 1 417 ? 41.265 -3.212 -42.825 1.00 69.75 417 ILE A C 1
ATOM 3283 O O . ILE A 1 417 ? 41.098 -3.030 -44.019 1.00 69.75 417 ILE A O 1
ATOM 3287 N N . ALA A 1 418 ? 42.450 -3.004 -42.246 1.00 64.75 418 ALA A N 1
ATOM 3288 C CA . ALA A 1 418 ? 43.630 -2.589 -43.004 1.00 64.75 418 ALA A CA 1
ATOM 3289 C C . ALA A 1 418 ? 44.121 -3.653 -44.006 1.00 64.75 418 ALA A C 1
ATOM 3291 O O . ALA A 1 418 ? 44.775 -3.297 -44.978 1.00 64.75 418 ALA A O 1
ATOM 3292 N N . ALA A 1 419 ? 43.838 -4.935 -43.750 1.00 60.00 419 ALA A N 1
ATOM 3293 C CA . ALA A 1 419 ? 44.165 -6.049 -44.640 1.00 60.00 419 ALA A CA 1
ATOM 3294 C C . ALA A 1 419 ? 43.085 -6.303 -45.708 1.00 60.00 419 ALA A C 1
ATOM 3296 O O . ALA A 1 419 ? 43.371 -6.968 -46.695 1.00 60.00 419 ALA A O 1
ATOM 3297 N N . MET A 1 420 ? 41.874 -5.767 -45.527 1.00 63.50 420 MET A N 1
ATOM 3298 C CA . MET A 1 420 ? 40.740 -5.880 -46.451 1.00 63.50 420 MET A CA 1
ATOM 3299 C C . MET A 1 420 ? 40.812 -4.839 -47.583 1.00 63.50 420 MET A C 1
ATOM 3301 O O . MET A 1 420 ? 39.803 -4.225 -47.898 1.00 63.50 420 MET A O 1
ATOM 3305 N N . GLN A 1 421 ? 41.976 -4.627 -48.211 1.00 58.53 421 GLN A N 1
ATOM 3306 C CA . GLN A 1 421 ? 42.057 -3.849 -49.462 1.00 58.53 421 GLN A CA 1
ATOM 3307 C C . GLN A 1 421 ? 41.396 -4.640 -50.603 1.00 58.53 421 GLN A C 1
ATOM 3309 O O . GLN A 1 421 ? 42.072 -5.230 -51.437 1.00 58.53 421 GLN A O 1
ATOM 3314 N N . VAL A 1 422 ? 40.072 -4.717 -50.550 1.00 59.19 422 VAL A N 1
ATOM 3315 C CA . VAL A 1 422 ? 39.205 -5.573 -51.354 1.00 59.19 422 VAL A CA 1
ATOM 3316 C C . VAL A 1 422 ? 38.419 -4.669 -52.299 1.00 59.19 422 VAL A C 1
ATOM 3318 O O . VAL A 1 422 ? 37.993 -3.579 -51.900 1.00 59.19 422 VAL A O 1
ATOM 3321 N N . ASP A 1 423 ? 38.245 -5.100 -53.548 1.00 57.81 423 ASP A N 1
ATOM 3322 C CA . ASP A 1 423 ? 37.411 -4.377 -54.504 1.00 57.81 423 ASP A CA 1
ATOM 3323 C C . ASP A 1 423 ? 35.967 -4.299 -53.997 1.00 57.81 423 ASP A C 1
ATOM 3325 O O . ASP A 1 423 ? 35.465 -5.197 -53.317 1.00 57.81 423 ASP A O 1
ATOM 3329 N N . LYS A 1 424 ? 35.280 -3.200 -54.323 1.00 57.88 424 LYS A N 1
ATOM 3330 C CA . LYS A 1 424 ? 33.935 -2.909 -53.802 1.00 57.88 424 LYS A CA 1
ATOM 3331 C C . LYS A 1 424 ? 32.969 -4.083 -54.031 1.00 57.88 424 LYS A C 1
ATOM 3333 O O . LYS A 1 424 ? 32.146 -4.355 -53.171 1.00 57.88 424 LYS A O 1
ATOM 3338 N N . GLU A 1 425 ? 33.107 -4.793 -55.149 1.00 56.41 425 GLU A N 1
ATOM 3339 C CA . GLU A 1 425 ? 32.290 -5.954 -55.531 1.00 56.41 425 GLU A CA 1
ATOM 3340 C C . GLU A 1 425 ? 32.547 -7.192 -54.649 1.00 56.41 425 GLU A C 1
ATOM 3342 O O . GLU A 1 425 ? 31.597 -7.836 -54.209 1.00 56.41 425 GLU A O 1
ATOM 3347 N N . GLU A 1 426 ? 33.801 -7.472 -54.284 1.00 56.69 426 GLU A N 1
ATOM 3348 C CA . GLU A 1 426 ? 34.190 -8.635 -53.470 1.00 56.69 426 GLU A CA 1
ATOM 3349 C C . GLU A 1 426 ? 33.846 -8.437 -51.973 1.00 56.69 426 GLU A C 1
ATOM 3351 O O . GLU A 1 426 ? 33.444 -9.383 -51.293 1.00 56.69 426 GLU A O 1
ATOM 3356 N N . TYR A 1 427 ? 33.863 -7.192 -51.472 1.00 60.88 427 TYR A N 1
ATOM 3357 C CA . TYR A 1 427 ? 33.392 -6.853 -50.116 1.00 60.88 427 TYR A CA 1
ATOM 3358 C C . TYR A 1 427 ? 31.886 -7.123 -49.931 1.00 60.88 427 TYR A C 1
ATOM 3360 O O . TYR A 1 427 ? 31.454 -7.581 -48.869 1.00 60.88 427 TYR A O 1
ATOM 3368 N N . PHE A 1 428 ? 31.077 -6.862 -50.966 1.00 57.69 428 PHE A N 1
ATOM 3369 C CA . PHE A 1 428 ? 29.638 -7.146 -50.946 1.00 57.69 428 PHE A CA 1
ATOM 3370 C C . PHE A 1 428 ? 29.323 -8.625 -51.224 1.00 57.69 428 PHE A C 1
ATOM 3372 O O . PHE A 1 428 ? 28.344 -9.128 -50.670 1.00 57.69 428 PHE A O 1
ATOM 3379 N N . GLU A 1 429 ? 30.155 -9.356 -51.979 1.00 55.47 429 GLU A N 1
ATOM 3380 C CA . GLU A 1 429 ? 29.971 -10.804 -52.158 1.00 55.47 429 GLU A CA 1
ATOM 3381 C C . GLU A 1 429 ? 30.185 -11.598 -50.855 1.00 55.47 429 GLU A C 1
ATOM 3383 O O . GLU A 1 429 ? 29.402 -12.499 -50.531 1.00 55.47 429 GLU A O 1
ATOM 3388 N N . GLU A 1 430 ? 31.180 -11.223 -50.042 1.00 53.69 430 GLU A N 1
ATOM 3389 C CA . GLU A 1 430 ? 31.434 -11.839 -48.729 1.00 53.69 430 GLU A CA 1
ATOM 3390 C C . GLU A 1 430 ? 30.290 -11.564 -47.719 1.00 53.69 430 GLU A C 1
ATOM 3392 O O . GLU A 1 430 ? 30.084 -12.314 -46.756 1.00 53.69 430 GLU A O 1
ATOM 3397 N N . ALA A 1 431 ? 29.474 -10.530 -47.971 1.00 54.88 431 ALA A N 1
ATOM 3398 C CA . ALA A 1 431 ? 28.297 -10.179 -47.177 1.00 54.88 431 ALA A CA 1
ATOM 3399 C C . ALA A 1 431 ? 27.071 -11.092 -47.430 1.00 54.88 431 ALA A C 1
ATOM 3401 O O . ALA A 1 431 ? 26.096 -11.031 -46.669 1.00 54.88 431 ALA A O 1
ATOM 3402 N N . HIS A 1 432 ? 27.115 -12.018 -48.403 1.00 55.00 432 HIS A N 1
ATOM 3403 C CA . HIS A 1 432 ? 26.069 -13.029 -48.663 1.00 55.00 432 HIS A CA 1
ATOM 3404 C C . HIS A 1 432 ? 26.073 -14.214 -47.671 1.00 55.00 432 HIS A C 1
ATOM 3406 O O . HIS A 1 432 ? 25.901 -15.386 -48.033 1.00 55.00 432 HIS A O 1
ATOM 3412 N N . GLY A 1 433 ? 26.217 -13.921 -46.377 1.00 70.06 433 GLY A N 1
ATOM 3413 C CA . GLY A 1 433 ? 25.986 -14.885 -45.302 1.00 70.06 433 GLY A CA 1
ATOM 3414 C C . GLY A 1 433 ? 24.519 -15.339 -45.212 1.00 70.06 433 GLY A C 1
ATOM 3415 O O . GLY A 1 433 ? 23.645 -14.908 -45.966 1.00 70.06 433 GLY A O 1
ATOM 3416 N N . LEU A 1 434 ? 24.211 -16.197 -44.234 1.00 76.50 434 LEU A N 1
ATOM 3417 C CA . LEU A 1 434 ? 22.851 -16.715 -44.003 1.00 76.50 434 LEU A CA 1
ATOM 3418 C C . LEU A 1 434 ? 21.797 -15.595 -43.865 1.00 76.50 434 LEU A C 1
ATOM 3420 O O . LEU A 1 434 ? 20.712 -15.706 -44.430 1.00 76.50 434 LEU A O 1
ATOM 3424 N N . LEU A 1 435 ? 22.142 -14.495 -43.185 1.00 80.38 435 LEU A N 1
ATOM 3425 C CA . LEU A 1 435 ? 21.300 -13.297 -43.059 1.00 80.38 435 LEU A CA 1
ATOM 3426 C C . LEU A 1 435 ? 21.024 -12.617 -44.408 1.00 80.38 435 LEU A C 1
ATOM 3428 O O . LEU A 1 435 ? 19.876 -12.274 -44.676 1.00 80.38 435 LEU A O 1
ATOM 3432 N N . GLY A 1 436 ? 22.036 -12.475 -45.270 1.00 81.31 436 GLY A N 1
ATOM 3433 C CA . GLY A 1 436 ? 21.884 -11.881 -46.602 1.00 81.31 436 GLY A CA 1
ATOM 3434 C C . GLY A 1 436 ? 20.914 -12.675 -47.478 1.00 81.31 436 GLY A C 1
ATOM 3435 O O . GLY A 1 436 ? 19.995 -12.105 -48.056 1.00 81.31 436 GLY A O 1
ATOM 3436 N N . ARG A 1 437 ? 21.024 -14.012 -47.476 1.00 83.62 437 ARG A N 1
ATOM 3437 C CA . ARG A 1 437 ? 20.100 -14.896 -48.216 1.00 83.62 437 ARG A CA 1
ATOM 3438 C C . ARG A 1 437 ? 18.661 -14.817 -47.703 1.00 83.62 437 ARG A C 1
ATOM 3440 O O . ARG A 1 437 ? 17.717 -14.943 -48.480 1.00 83.62 437 ARG A O 1
ATOM 3447 N N . ILE A 1 438 ? 18.479 -14.656 -46.391 1.00 87.69 438 ILE A N 1
ATOM 3448 C CA . ILE A 1 438 ? 17.149 -14.468 -45.798 1.00 87.69 438 ILE A CA 1
ATOM 3449 C C . ILE A 1 438 ? 16.577 -13.115 -46.226 1.00 87.69 438 ILE A C 1
ATOM 3451 O O . ILE A 1 438 ? 15.444 -13.072 -46.699 1.00 87.69 438 ILE A O 1
ATOM 3455 N N . LEU A 1 439 ? 17.355 -12.036 -46.105 1.00 88.25 439 LEU A N 1
ATOM 3456 C CA . LEU A 1 439 ? 16.946 -10.685 -46.500 1.00 88.25 439 LEU A CA 1
ATOM 3457 C C . LEU A 1 439 ? 16.568 -10.613 -47.981 1.00 88.25 439 LEU A C 1
ATOM 3459 O O . LEU A 1 439 ? 15.541 -10.029 -48.312 1.00 88.25 439 LEU A O 1
ATOM 3463 N N . GLU A 1 440 ? 17.330 -11.266 -48.856 1.00 86.56 440 GLU A N 1
ATOM 3464 C CA . GLU A 1 440 ? 17.037 -11.334 -50.289 1.00 86.56 440 GLU A CA 1
ATOM 3465 C C . GLU A 1 440 ? 15.719 -12.070 -50.568 1.00 86.56 440 GLU A C 1
ATOM 3467 O O . GLU A 1 440 ? 14.860 -11.562 -51.291 1.00 86.56 440 GLU A O 1
ATOM 3472 N N . LYS A 1 441 ? 15.490 -13.227 -49.926 1.00 87.25 441 LYS A N 1
ATOM 3473 C CA . LYS A 1 441 ? 14.213 -13.954 -50.035 1.00 87.25 441 LYS A CA 1
ATOM 3474 C C . LYS A 1 441 ? 13.033 -13.132 -49.520 1.00 87.25 441 LYS A C 1
ATOM 3476 O O . LYS A 1 441 ? 11.976 -13.124 -50.152 1.00 87.25 441 LYS A O 1
ATOM 3481 N N . VAL A 1 442 ? 13.202 -12.445 -48.390 1.00 88.12 442 VAL A N 1
ATOM 3482 C CA . VAL A 1 442 ? 12.174 -11.568 -47.812 1.00 88.12 442 VAL A CA 1
ATOM 3483 C C . VAL A 1 442 ? 11.893 -10.390 -48.742 1.00 88.12 442 VAL A C 1
ATOM 3485 O O . VAL A 1 442 ? 10.730 -10.101 -49.015 1.00 88.12 442 VAL A O 1
ATOM 3488 N N . GLY A 1 443 ? 12.927 -9.741 -49.276 1.00 87.81 443 GLY A N 1
ATOM 3489 C CA . GLY A 1 443 ? 12.791 -8.649 -50.237 1.00 87.81 443 GLY A CA 1
ATOM 3490 C C . GLY A 1 443 ? 12.058 -9.097 -51.499 1.00 87.81 443 GLY A C 1
ATOM 3491 O O . GLY A 1 443 ? 11.065 -8.485 -51.894 1.00 87.81 443 GLY A O 1
ATOM 3492 N N . HIS A 1 444 ? 12.467 -10.230 -52.073 1.00 88.50 444 HIS A N 1
ATOM 3493 C CA . HIS A 1 444 ? 11.821 -10.799 -53.251 1.00 88.50 444 HIS A CA 1
ATOM 3494 C C . HIS A 1 444 ? 10.341 -11.115 -52.995 1.00 88.50 444 HIS A C 1
ATOM 3496 O O . HIS A 1 444 ? 9.492 -10.817 -53.840 1.00 88.50 444 HIS A O 1
ATOM 3502 N N . TRP A 1 445 ? 10.009 -11.692 -51.834 1.00 89.69 445 TRP A N 1
ATOM 3503 C CA . TRP A 1 445 ? 8.626 -11.985 -51.457 1.00 89.69 445 TRP A CA 1
ATOM 3504 C C . TRP A 1 445 ? 7.800 -10.709 -51.270 1.00 89.69 445 TRP A C 1
ATOM 3506 O O . TRP A 1 445 ? 6.714 -10.604 -51.836 1.00 89.69 445 TRP A O 1
ATOM 3516 N N . THR A 1 446 ? 8.333 -9.711 -50.566 1.00 89.00 446 THR A N 1
ATOM 3517 C CA . THR A 1 446 ? 7.650 -8.431 -50.331 1.00 89.00 446 THR A CA 1
ATOM 3518 C C . THR A 1 446 ? 7.329 -7.710 -51.643 1.00 89.00 446 THR A C 1
ATOM 3520 O O . THR A 1 446 ? 6.215 -7.220 -51.807 1.00 89.00 446 THR A O 1
ATOM 3523 N N . VAL A 1 447 ? 8.247 -7.706 -52.617 1.00 90.06 447 VAL A N 1
ATOM 3524 C CA . VAL A 1 447 ? 8.042 -7.044 -53.919 1.00 90.06 447 VAL A CA 1
ATOM 3525 C C . VAL A 1 447 ? 7.056 -7.820 -54.805 1.00 90.06 447 VAL A C 1
ATOM 3527 O O . VAL A 1 447 ? 6.068 -7.265 -55.296 1.00 90.06 447 VAL A O 1
ATOM 3530 N N . HIS A 1 448 ? 7.262 -9.129 -54.979 1.00 91.69 448 HIS A N 1
ATOM 3531 C CA . HIS A 1 448 ? 6.498 -9.928 -55.949 1.00 91.69 448 HIS A CA 1
ATOM 3532 C C . HIS A 1 448 ? 5.161 -10.454 -55.408 1.00 91.69 448 HIS A C 1
ATOM 3534 O O . HIS A 1 448 ? 4.272 -10.810 -56.184 1.00 91.69 448 HIS A O 1
ATOM 3540 N N . LYS A 1 449 ? 4.994 -10.522 -54.082 1.00 91.75 449 LYS A N 1
ATOM 3541 C CA . LYS A 1 449 ? 3.782 -11.009 -53.399 1.00 91.75 449 LYS A CA 1
ATOM 3542 C C . LYS A 1 449 ? 3.163 -9.940 -52.486 1.00 91.75 449 LYS A C 1
ATOM 3544 O O . LYS A 1 449 ? 2.453 -10.280 -51.540 1.00 91.75 449 LYS A O 1
ATOM 3549 N N . HIS A 1 450 ? 3.346 -8.656 -52.814 1.00 90.44 450 HIS A N 1
ATOM 3550 C CA . HIS A 1 450 ? 2.889 -7.505 -52.018 1.00 90.44 450 HIS A CA 1
ATOM 3551 C C . HIS A 1 450 ? 1.405 -7.562 -51.603 1.00 90.44 450 HIS A C 1
ATOM 3553 O O . HIS A 1 450 ? 1.073 -7.168 -50.492 1.00 90.44 450 HIS A O 1
ATOM 3559 N N . LYS A 1 451 ? 0.497 -8.100 -52.435 1.00 93.25 451 LYS A N 1
ATOM 3560 C CA . LYS A 1 451 ? -0.932 -8.245 -52.073 1.00 93.25 451 LYS A CA 1
ATOM 3561 C C . LYS A 1 451 ? -1.143 -9.128 -50.839 1.00 93.25 451 LYS A C 1
ATOM 3563 O O . LYS A 1 451 ? -1.938 -8.785 -49.971 1.00 93.25 451 LYS A O 1
ATOM 3568 N N . TYR A 1 452 ? -0.411 -10.239 -50.747 1.00 91.75 452 TYR A N 1
ATOM 3569 C CA . TYR A 1 452 ? -0.465 -11.130 -49.586 1.00 91.75 452 TYR A CA 1
ATOM 3570 C C . TYR A 1 452 ? 0.201 -10.492 -48.367 1.00 91.75 452 TYR A C 1
ATOM 3572 O O . TYR A 1 452 ? -0.295 -10.652 -47.258 1.00 91.75 452 TYR A O 1
ATOM 3580 N N . PHE A 1 453 ? 1.276 -9.726 -48.577 1.00 89.88 453 PHE A N 1
ATOM 3581 C CA . PHE A 1 453 ? 1.912 -8.943 -47.520 1.00 89.88 453 PHE A CA 1
ATOM 3582 C C . PHE A 1 453 ? 0.949 -7.906 -46.919 1.00 89.88 453 PHE A C 1
ATOM 3584 O O . PHE A 1 453 ? 0.767 -7.888 -45.706 1.00 89.88 453 PHE A O 1
ATOM 3591 N N . PHE A 1 454 ? 0.270 -7.099 -47.742 1.00 93.50 454 PHE A N 1
ATOM 3592 C CA . PHE A 1 454 ? -0.710 -6.122 -47.254 1.00 93.50 454 PHE A CA 1
ATOM 3593 C C . PHE A 1 454 ? -1.939 -6.781 -46.621 1.00 93.50 454 PHE A C 1
ATOM 3595 O O . PHE A 1 454 ? -2.444 -6.271 -45.626 1.00 93.50 454 PHE A O 1
ATOM 3602 N N . ALA A 1 455 ? -2.394 -7.926 -47.141 1.00 95.19 455 ALA A N 1
ATOM 3603 C CA . ALA A 1 455 ? -3.464 -8.698 -46.511 1.00 95.19 455 ALA A CA 1
ATOM 3604 C C . ALA A 1 455 ? -3.048 -9.208 -45.122 1.00 95.19 455 ALA A C 1
ATOM 3606 O O . ALA A 1 455 ? -3.789 -9.033 -44.159 1.00 95.19 455 ALA A O 1
ATOM 3607 N N . LEU A 1 456 ? -1.843 -9.775 -44.997 1.00 93.25 456 LEU A N 1
ATOM 3608 C CA . LEU A 1 456 ? -1.289 -10.203 -43.714 1.00 93.25 456 LEU A CA 1
ATOM 3609 C C . LEU A 1 456 ? -1.149 -9.020 -42.749 1.00 93.25 456 LEU A C 1
ATOM 3611 O O . LEU A 1 456 ? -1.561 -9.127 -41.599 1.00 93.25 456 LEU A O 1
ATOM 3615 N N . LEU A 1 457 ? -0.623 -7.886 -43.218 1.00 94.38 457 LEU A N 1
ATOM 3616 C CA . LEU A 1 457 ? -0.497 -6.671 -42.416 1.00 94.38 457 LEU A CA 1
ATOM 3617 C C . LEU A 1 457 ? -1.864 -6.177 -41.928 1.00 94.38 457 LEU A C 1
ATOM 3619 O O . LEU A 1 457 ? -2.003 -5.855 -40.754 1.00 94.38 457 LEU A O 1
ATOM 3623 N N . ALA A 1 458 ? -2.882 -6.161 -42.792 1.00 96.88 458 ALA A N 1
ATOM 3624 C CA . ALA A 1 458 ? -4.239 -5.769 -42.422 1.00 96.88 458 ALA A CA 1
ATOM 3625 C C . ALA A 1 458 ? -4.845 -6.716 -41.377 1.00 96.88 458 ALA A C 1
ATOM 3627 O O . ALA A 1 458 ? -5.469 -6.251 -40.427 1.00 96.88 458 ALA A O 1
ATOM 3628 N N . VAL A 1 459 ? -4.618 -8.029 -41.503 1.00 97.88 459 VAL A N 1
ATOM 3629 C CA . VAL A 1 459 ? -5.043 -9.016 -40.499 1.00 97.88 459 VAL A CA 1
ATOM 3630 C C . VAL A 1 459 ? -4.329 -8.776 -39.168 1.00 97.88 459 VAL A C 1
ATOM 3632 O O . VAL A 1 459 ? -4.984 -8.710 -38.134 1.00 97.88 459 VAL A O 1
ATOM 3635 N N . VAL A 1 460 ? -3.007 -8.589 -39.176 1.00 97.38 460 VAL A N 1
ATOM 3636 C CA . VAL A 1 460 ? -2.220 -8.331 -37.958 1.00 97.38 460 VAL A CA 1
ATOM 3637 C C . VAL A 1 460 ? -2.624 -7.011 -37.298 1.00 97.38 460 VAL A C 1
ATOM 3639 O O . VAL A 1 460 ? -2.744 -6.963 -36.074 1.00 97.38 460 VAL A O 1
ATOM 3642 N N . LEU A 1 461 ? -2.889 -5.960 -38.078 1.00 97.50 461 LEU A N 1
ATOM 3643 C CA . LEU A 1 461 ? -3.387 -4.679 -37.572 1.00 97.50 461 LEU A CA 1
ATOM 3644 C C . LEU A 1 461 ? -4.805 -4.812 -37.015 1.00 97.50 461 LEU A C 1
ATOM 3646 O O . LEU A 1 461 ? -5.065 -4.323 -35.922 1.00 97.50 461 LEU A O 1
ATOM 3650 N N . GLY A 1 462 ? -5.701 -5.511 -37.714 1.00 97.75 462 GLY A N 1
ATOM 3651 C CA . GLY A 1 462 ? -7.065 -5.763 -37.251 1.00 97.75 462 GLY A CA 1
ATOM 3652 C C . GLY A 1 462 ? -7.094 -6.552 -35.942 1.00 97.75 462 GLY A C 1
ATOM 3653 O O . GLY A 1 462 ? -7.782 -6.156 -35.006 1.00 97.75 462 GLY A O 1
ATOM 3654 N N . LEU A 1 463 ? -6.283 -7.610 -35.837 1.00 97.75 463 LEU A N 1
ATOM 3655 C CA . LEU A 1 463 ? -6.121 -8.383 -34.603 1.00 97.75 463 LEU A CA 1
ATOM 3656 C C . LEU A 1 463 ? -5.484 -7.553 -33.483 1.00 97.75 463 LEU A C 1
ATOM 3658 O O . LEU A 1 463 ? -5.916 -7.662 -32.341 1.00 97.75 463 LEU A O 1
ATOM 3662 N N . SER A 1 464 ? -4.502 -6.703 -33.797 1.00 97.12 464 SER A N 1
ATOM 3663 C CA . SER A 1 464 ? -3.890 -5.792 -32.820 1.00 97.12 464 SER A CA 1
ATOM 3664 C C . SER A 1 464 ? -4.900 -4.774 -32.283 1.00 97.12 464 SER A C 1
ATOM 3666 O O . SER A 1 464 ? -5.007 -4.623 -31.072 1.00 97.12 464 SER A O 1
ATOM 3668 N N . ILE A 1 465 ? -5.674 -4.119 -33.159 1.00 96.94 465 ILE A N 1
ATOM 3669 C CA . ILE A 1 465 ? -6.725 -3.156 -32.779 1.00 96.94 465 ILE A CA 1
ATOM 3670 C C . ILE A 1 465 ? -7.819 -3.850 -31.970 1.00 96.94 465 ILE A C 1
ATOM 3672 O O . ILE A 1 465 ? -8.291 -3.319 -30.974 1.00 96.94 465 ILE A O 1
ATOM 3676 N N . TRP A 1 466 ? -8.221 -5.055 -32.366 1.00 97.25 466 TRP A N 1
ATOM 3677 C CA . TRP A 1 466 ? -9.167 -5.826 -31.574 1.00 97.25 466 TRP A CA 1
ATOM 3678 C C . TRP A 1 466 ? -8.586 -6.170 -30.194 1.00 97.25 466 TRP A C 1
ATOM 3680 O O . TRP A 1 466 ? -9.244 -5.957 -29.179 1.00 97.25 466 TRP A O 1
ATOM 3690 N N . GLY A 1 467 ? -7.323 -6.595 -30.133 1.00 96.88 467 GLY A N 1
ATOM 3691 C CA . GLY A 1 467 ? -6.617 -6.874 -28.885 1.00 96.88 467 GLY A CA 1
ATOM 3692 C C . GLY A 1 467 ? -6.515 -5.665 -27.950 1.00 96.88 467 GLY A C 1
ATOM 3693 O O . GLY A 1 467 ? -6.663 -5.832 -26.741 1.00 96.88 467 GLY A O 1
ATOM 3694 N N . THR A 1 468 ? -6.341 -4.442 -28.471 1.00 95.56 468 THR A N 1
ATOM 3695 C CA . THR A 1 468 ? -6.299 -3.241 -27.617 1.00 95.56 468 THR A CA 1
ATOM 3696 C C . THR A 1 468 ? -7.630 -2.963 -26.924 1.00 95.56 468 THR A C 1
ATOM 3698 O O . THR A 1 468 ? -7.617 -2.466 -25.801 1.00 95.56 468 THR A O 1
ATOM 3701 N N . THR A 1 469 ? -8.767 -3.344 -27.522 1.00 94.25 469 THR A N 1
ATOM 3702 C CA . THR A 1 469 ? -10.089 -3.206 -26.877 1.00 94.25 469 THR A CA 1
ATOM 3703 C C . THR A 1 469 ? -10.296 -4.148 -25.687 1.00 94.25 469 THR A C 1
ATOM 3705 O O . THR A 1 469 ? -11.201 -3.928 -24.888 1.00 94.25 469 THR A O 1
ATOM 3708 N N . LEU A 1 470 ? -9.452 -5.175 -25.540 1.00 94.88 470 LEU A N 1
ATOM 3709 C CA . LEU A 1 470 ? -9.511 -6.140 -24.439 1.00 94.88 470 LEU A CA 1
ATOM 3710 C C . LEU A 1 470 ? -8.617 -5.751 -23.248 1.00 94.88 470 LEU A C 1
ATOM 3712 O O . LEU A 1 470 ? -8.634 -6.438 -22.225 1.00 94.88 470 LEU A O 1
ATOM 3716 N N . MET A 1 471 ? -7.817 -4.684 -23.365 1.00 90.50 471 MET A N 1
ATOM 3717 C CA . MET A 1 471 ? -6.911 -4.259 -22.296 1.00 90.50 471 MET A CA 1
ATOM 3718 C C . MET A 1 471 ? -7.680 -3.649 -21.121 1.00 90.50 471 MET A C 1
ATOM 3720 O O . MET A 1 471 ? -8.500 -2.751 -21.295 1.00 90.50 471 MET A O 1
ATOM 3724 N N . LYS A 1 472 ? -7.357 -4.100 -19.906 1.00 84.94 472 LYS A N 1
ATOM 3725 C CA . LYS A 1 472 ? -7.821 -3.502 -18.650 1.00 84.94 472 LYS A CA 1
ATOM 3726 C C . LYS A 1 472 ? -6.698 -2.661 -18.052 1.00 84.94 472 LYS A C 1
ATOM 3728 O O . LYS A 1 472 ? -5.565 -3.129 -17.964 1.00 84.94 472 LYS A O 1
ATOM 3733 N N . VAL A 1 473 ? -7.007 -1.427 -17.663 1.00 82.94 473 VAL A N 1
ATOM 3734 C CA . VAL A 1 473 ? -6.042 -0.526 -17.021 1.00 82.94 473 VAL A CA 1
ATOM 3735 C C . VAL A 1 473 ? -6.118 -0.743 -15.514 1.00 82.94 473 VAL A C 1
ATOM 3737 O O . VAL A 1 473 ? -7.042 -0.267 -14.864 1.00 82.94 473 VAL A O 1
ATOM 3740 N N . GLU A 1 474 ? -5.157 -1.481 -14.966 1.00 80.69 474 GLU A N 1
ATOM 3741 C CA . GLU A 1 474 ? -5.100 -1.817 -13.545 1.00 80.69 474 GLU A CA 1
ATOM 3742 C C . GLU A 1 474 ? -3.680 -1.651 -13.013 1.00 80.69 474 GLU A C 1
ATOM 3744 O O . GLU A 1 474 ? -2.714 -2.102 -13.631 1.00 80.69 474 GLU A O 1
ATOM 3749 N N . VAL A 1 475 ? -3.556 -0.998 -11.859 1.00 80.81 475 VAL A N 1
ATOM 3750 C CA . VAL A 1 475 ? -2.286 -0.844 -11.155 1.00 80.81 475 VAL A CA 1
ATOM 3751 C C . VAL A 1 475 ? -2.458 -1.407 -9.755 1.00 80.81 475 VAL A C 1
ATOM 3753 O O . VAL A 1 475 ? -2.911 -0.718 -8.851 1.00 80.81 475 VAL A O 1
ATOM 3756 N N . ASN A 1 476 ? -2.075 -2.666 -9.573 1.00 82.62 476 ASN A N 1
ATOM 3757 C CA . ASN A 1 476 ? -1.980 -3.284 -8.258 1.00 82.62 476 ASN A CA 1
ATOM 3758 C C . ASN A 1 476 ? -0.502 -3.583 -7.954 1.00 82.62 476 ASN A C 1
ATOM 3760 O O . ASN A 1 476 ? 0.079 -4.469 -8.587 1.00 82.62 476 ASN A O 1
ATOM 3764 N N . PRO A 1 477 ? 0.131 -2.871 -7.000 1.00 82.06 477 PRO A N 1
ATOM 3765 C CA . PRO A 1 477 ? 1.535 -3.084 -6.655 1.00 82.06 477 PRO A CA 1
ATOM 3766 C C . PRO A 1 477 ? 1.858 -4.521 -6.242 1.00 82.06 477 PRO A C 1
ATOM 3768 O O . PRO A 1 477 ? 2.973 -4.982 -6.472 1.00 82.06 477 PRO A O 1
ATOM 3771 N N . ILE A 1 478 ? 0.896 -5.239 -5.655 1.00 84.44 478 ILE A N 1
ATOM 3772 C CA . ILE A 1 478 ? 1.083 -6.618 -5.195 1.00 84.44 478 ILE A CA 1
ATOM 3773 C C . ILE A 1 478 ? 1.220 -7.553 -6.399 1.00 84.44 478 ILE A C 1
ATOM 3775 O O . ILE A 1 478 ? 2.147 -8.364 -6.435 1.00 84.44 478 ILE A O 1
ATOM 3779 N N . ASP A 1 479 ? 0.410 -7.364 -7.442 1.00 85.31 479 ASP A N 1
ATOM 3780 C CA . ASP A 1 479 ? 0.448 -8.162 -8.679 1.00 85.31 479 ASP A CA 1
ATOM 3781 C C . ASP A 1 479 ? 1.735 -7.958 -9.499 1.00 85.31 479 ASP A C 1
ATOM 3783 O O . ASP A 1 479 ? 2.058 -8.766 -10.370 1.00 85.31 479 ASP A O 1
ATOM 3787 N N . MET A 1 480 ? 2.523 -6.921 -9.190 1.00 85.06 480 MET A N 1
ATOM 3788 C CA . MET A 1 480 ? 3.856 -6.716 -9.771 1.00 85.06 480 MET A CA 1
ATOM 3789 C C . MET A 1 480 ? 4.905 -7.694 -9.212 1.00 85.06 480 MET A C 1
ATOM 3791 O O . MET A 1 480 ? 5.993 -7.835 -9.778 1.00 85.06 480 MET A O 1
ATOM 3795 N N . PHE A 1 481 ? 4.604 -8.378 -8.104 1.00 87.75 481 PHE A N 1
ATOM 3796 C CA . PHE A 1 481 ? 5.446 -9.423 -7.532 1.00 87.75 481 PHE A CA 1
ATOM 3797 C C . PHE A 1 481 ? 5.123 -10.792 -8.140 1.00 87.75 481 PHE A C 1
ATOM 3799 O O . PHE A 1 481 ? 3.989 -11.095 -8.497 1.00 87.75 481 PHE A O 1
ATOM 3806 N N . LYS A 1 482 ? 6.124 -11.681 -8.213 1.00 87.94 482 LYS A N 1
ATOM 3807 C CA . LYS A 1 482 ? 5.900 -13.075 -8.635 1.00 87.94 482 LYS A CA 1
ATOM 3808 C C . LYS A 1 482 ? 4.933 -13.776 -7.668 1.00 87.94 482 LYS A C 1
ATOM 3810 O O . LYS A 1 482 ? 5.100 -13.639 -6.454 1.00 87.94 482 LYS A O 1
ATOM 3815 N N . GLN A 1 483 ? 4.027 -14.604 -8.203 1.00 81.81 483 GLN A N 1
ATOM 3816 C CA . GLN A 1 483 ? 2.960 -15.341 -7.488 1.00 81.81 483 GLN A CA 1
ATOM 3817 C C . GLN A 1 483 ? 3.438 -16.403 -6.463 1.00 81.81 483 GLN A C 1
ATOM 3819 O O . GLN A 1 483 ? 2.681 -17.273 -6.063 1.00 81.81 483 GLN A O 1
ATOM 3824 N N . SER A 1 484 ? 4.698 -16.366 -6.035 1.00 83.81 484 SER A N 1
ATOM 3825 C CA . SER A 1 484 ? 5.295 -17.307 -5.076 1.00 83.81 484 SER A CA 1
ATOM 3826 C C . SER A 1 484 ? 6.215 -16.594 -4.081 1.00 83.81 484 SER A C 1
ATOM 3828 O O . SER A 1 484 ? 7.217 -17.149 -3.624 1.00 83.81 484 SER A O 1
ATOM 3830 N N . THR A 1 485 ? 5.985 -15.300 -3.873 1.00 88.25 485 THR A N 1
ATOM 3831 C CA . THR A 1 485 ? 6.791 -14.479 -2.970 1.00 88.25 485 THR A CA 1
ATOM 3832 C C . THR A 1 485 ? 6.108 -14.395 -1.606 1.00 88.25 485 THR A C 1
ATOM 3834 O O . THR A 1 485 ? 4.882 -14.327 -1.559 1.00 88.25 485 THR A O 1
ATOM 3837 N N . PRO A 1 486 ? 6.866 -14.310 -0.494 1.00 87.25 486 PRO A N 1
ATOM 3838 C CA . PRO A 1 486 ? 6.275 -14.216 0.843 1.00 87.25 486 PRO A CA 1
ATOM 3839 C C . PRO A 1 486 ? 5.278 -13.062 1.010 1.00 87.25 486 PRO A C 1
ATOM 3841 O O . PRO A 1 486 ? 4.360 -13.164 1.815 1.00 87.25 486 PRO A O 1
ATOM 3844 N N . ILE A 1 487 ? 5.445 -11.973 0.250 1.00 88.38 487 ILE A N 1
ATOM 3845 C CA . ILE A 1 487 ? 4.536 -10.821 0.278 1.00 88.38 487 ILE A CA 1
ATOM 3846 C C . ILE A 1 487 ? 3.181 -11.121 -0.379 1.00 88.38 487 ILE A C 1
ATOM 3848 O O . ILE A 1 487 ? 2.159 -10.691 0.142 1.00 88.38 487 ILE A O 1
ATOM 3852 N N . GLN A 1 488 ? 3.162 -11.896 -1.468 1.00 88.25 488 GLN A N 1
ATOM 3853 C CA . GLN A 1 488 ? 1.933 -12.367 -2.116 1.00 88.25 488 GLN A CA 1
ATOM 3854 C C . GLN A 1 488 ? 1.165 -13.321 -1.190 1.00 88.25 488 GLN A C 1
ATOM 3856 O O . GLN A 1 488 ? -0.038 -13.155 -0.993 1.00 88.25 488 GLN A O 1
ATOM 3861 N N . ASP A 1 489 ? 1.872 -14.248 -0.533 1.00 88.94 489 ASP A N 1
ATOM 3862 C CA . ASP A 1 489 ? 1.270 -15.158 0.450 1.00 88.94 489 ASP A CA 1
ATOM 3863 C C . ASP A 1 489 ? 0.734 -14.398 1.675 1.00 88.94 489 ASP A C 1
ATOM 3865 O O . ASP A 1 489 ? -0.356 -14.685 2.168 1.00 88.94 489 ASP A O 1
ATOM 3869 N N . ALA A 1 490 ? 1.489 -13.411 2.171 1.00 89.69 490 ALA A N 1
ATOM 3870 C CA . ALA A 1 490 ? 1.085 -12.576 3.298 1.00 89.69 490 ALA A CA 1
ATOM 3871 C C . ALA A 1 490 ? -0.149 -11.724 2.976 1.00 89.69 490 ALA A C 1
ATOM 3873 O O . ALA A 1 490 ? -1.070 -11.661 3.787 1.00 89.69 490 ALA A O 1
ATOM 3874 N N . ASP A 1 491 ? -0.187 -11.088 1.804 1.00 87.75 491 ASP A N 1
ATOM 3875 C CA . ASP A 1 491 ? -1.346 -10.313 1.362 1.00 87.75 491 ASP A CA 1
ATOM 3876 C C . ASP A 1 491 ? -2.589 -11.192 1.173 1.00 87.75 491 ASP A C 1
ATOM 3878 O O . ASP A 1 491 ? -3.657 -10.867 1.693 1.00 87.75 491 ASP A O 1
ATOM 3882 N N . GLY A 1 492 ? -2.442 -12.349 0.515 1.00 88.06 492 GLY A N 1
ATOM 3883 C CA . GLY A 1 492 ? -3.526 -13.319 0.359 1.00 88.06 492 GLY A CA 1
ATOM 3884 C C . GLY A 1 492 ? -4.086 -13.784 1.702 1.00 88.06 492 GLY A C 1
ATOM 3885 O O . GLY A 1 492 ? -5.297 -13.737 1.916 1.00 88.06 492 GLY A O 1
ATOM 3886 N N . PHE A 1 493 ? -3.206 -14.129 2.645 1.00 89.56 493 PHE A N 1
ATOM 3887 C CA . PHE A 1 493 ? -3.604 -14.531 3.992 1.00 89.56 493 PHE A CA 1
ATOM 3888 C C . PHE A 1 493 ? -4.365 -13.423 4.738 1.00 89.56 493 PHE A C 1
ATOM 3890 O O . PHE A 1 493 ? -5.370 -13.705 5.396 1.00 89.56 493 PHE A O 1
ATOM 3897 N N . ILE A 1 494 ? -3.920 -12.163 4.630 1.00 88.75 494 ILE A N 1
ATOM 3898 C CA . ILE A 1 494 ? -4.599 -11.022 5.262 1.00 88.75 494 ILE A CA 1
ATOM 3899 C C . ILE A 1 494 ? -5.961 -10.773 4.614 1.00 88.75 494 ILE A C 1
ATOM 3901 O O . ILE A 1 494 ? -6.936 -10.589 5.335 1.00 88.75 494 ILE A O 1
ATOM 3905 N N . ARG A 1 495 ? -6.062 -10.824 3.282 1.00 85.50 495 ARG A N 1
ATOM 3906 C CA . ARG A 1 495 ? -7.329 -10.658 2.552 1.00 85.50 495 ARG A CA 1
ATOM 3907 C C . ARG A 1 495 ? -8.372 -11.718 2.922 1.00 85.50 495 ARG A C 1
ATOM 3909 O O . ARG A 1 495 ? -9.561 -11.414 2.953 1.00 85.50 495 ARG A O 1
ATOM 3916 N N . GLU A 1 496 ? -7.944 -12.947 3.200 1.00 87.88 496 GLU A N 1
ATOM 3917 C CA . GLU A 1 496 ? -8.839 -14.044 3.595 1.00 87.88 496 GLU A CA 1
ATOM 3918 C C . GLU A 1 496 ? -9.293 -13.967 5.062 1.00 87.88 496 GLU A C 1
ATOM 3920 O O . GLU A 1 496 ? -10.402 -14.395 5.385 1.00 87.88 496 GLU A O 1
ATOM 3925 N N . ASN A 1 497 ? -8.457 -13.431 5.960 1.00 89.94 497 ASN A N 1
ATOM 3926 C CA . ASN A 1 497 ? -8.690 -13.480 7.411 1.00 89.94 497 ASN A CA 1
ATOM 3927 C C . ASN A 1 497 ? -9.082 -12.134 8.043 1.00 89.94 497 ASN A C 1
ATOM 3929 O O . ASN A 1 497 ? -9.694 -12.110 9.112 1.00 89.94 497 ASN A O 1
ATOM 3933 N N . PHE A 1 498 ? -8.739 -11.016 7.413 1.00 90.38 498 PHE A N 1
ATOM 3934 C CA . PHE A 1 498 ? -8.919 -9.662 7.935 1.00 90.38 498 PHE A CA 1
ATOM 3935 C C . PHE A 1 498 ? -9.610 -8.763 6.903 1.00 90.38 498 PHE A C 1
ATOM 3937 O O . PHE A 1 498 ? -10.014 -9.201 5.829 1.00 90.38 498 PHE A O 1
ATOM 3944 N N . ALA A 1 499 ? -9.802 -7.490 7.249 1.00 88.56 499 ALA A N 1
ATOM 3945 C CA . ALA A 1 499 ? -10.510 -6.527 6.409 1.00 88.56 499 ALA A CA 1
ATOM 3946 C C . ALA A 1 499 ? -9.758 -6.186 5.105 1.00 88.56 499 ALA A C 1
ATOM 3948 O O . ALA A 1 499 ? -10.360 -5.659 4.177 1.00 88.56 499 ALA A O 1
ATOM 3949 N N . GLY A 1 500 ? -8.468 -6.507 5.013 1.00 86.00 500 GLY A N 1
ATOM 3950 C CA . GLY A 1 500 ? -7.631 -6.253 3.844 1.00 86.00 500 GLY A CA 1
ATOM 3951 C C . GLY A 1 500 ? -6.390 -5.435 4.184 1.00 86.00 500 GLY A C 1
ATOM 3952 O O . GLY A 1 500 ? -6.093 -5.193 5.354 1.00 86.00 500 GLY A O 1
ATOM 3953 N N . THR A 1 501 ? -5.640 -5.060 3.151 1.00 78.38 501 THR A N 1
ATOM 3954 C CA . THR A 1 501 ? -4.302 -4.451 3.260 1.00 78.38 501 THR A CA 1
ATOM 3955 C C . THR A 1 501 ? -4.229 -3.029 2.717 1.00 78.38 501 THR A C 1
ATOM 3957 O O . THR A 1 501 ? -3.300 -2.304 3.070 1.00 78.38 501 THR A O 1
ATOM 3960 N N . SER A 1 502 ? -5.205 -2.609 1.907 1.00 79.44 502 SER A N 1
ATOM 3961 C CA . SER A 1 502 ? -5.272 -1.264 1.333 1.00 79.44 502 SER A CA 1
ATOM 3962 C C . SER A 1 502 ? -6.261 -0.401 2.102 1.00 79.44 502 SER A C 1
ATOM 3964 O O . SER A 1 502 ? -7.376 -0.829 2.398 1.00 79.44 502 SER A O 1
ATOM 3966 N N . THR A 1 503 ? -5.861 0.827 2.425 1.00 79.06 503 THR A N 1
ATOM 3967 C CA . THR A 1 503 ? -6.687 1.763 3.194 1.00 79.06 503 THR A CA 1
ATOM 3968 C C . THR A 1 503 ? -6.727 3.126 2.530 1.00 79.06 503 THR A C 1
ATOM 3970 O O . THR A 1 503 ? -5.685 3.614 2.093 1.00 79.06 503 THR A O 1
ATOM 3973 N N . PHE A 1 504 ? -7.880 3.785 2.536 1.00 81.94 504 PHE A N 1
ATOM 3974 C CA . PHE A 1 504 ? -7.960 5.211 2.236 1.00 81.94 504 PHE A CA 1
ATOM 3975 C C . PHE A 1 504 ? -8.858 5.930 3.237 1.00 81.94 504 PHE A C 1
ATOM 3977 O O . PHE A 1 504 ? -9.731 5.336 3.870 1.00 81.94 504 PHE A O 1
ATOM 3984 N N . ASP A 1 505 ? -8.616 7.227 3.383 1.00 85.19 505 ASP A N 1
ATOM 3985 C CA . ASP A 1 505 ? -9.304 8.062 4.353 1.00 85.19 505 ASP A CA 1
ATOM 3986 C C . ASP A 1 505 ? -10.333 8.945 3.652 1.00 85.19 505 ASP A C 1
ATOM 3988 O O . ASP A 1 505 ? -9.984 9.760 2.797 1.00 85.19 505 ASP A O 1
ATOM 3992 N N . LEU A 1 506 ? -11.596 8.836 4.057 1.00 88.81 506 LEU A N 1
ATOM 3993 C CA . LEU A 1 506 ? -12.628 9.794 3.689 1.00 88.81 506 LEU A CA 1
ATOM 3994 C C . LEU A 1 506 ? -12.697 10.883 4.763 1.00 88.81 506 LEU A C 1
ATOM 3996 O O . LEU A 1 506 ? -13.187 10.652 5.869 1.00 88.81 506 LEU A O 1
ATOM 4000 N N . ILE A 1 507 ? -12.186 12.070 4.439 1.00 90.06 507 ILE A N 1
ATOM 4001 C CA . ILE A 1 507 ? -12.221 13.236 5.328 1.00 90.06 507 ILE A CA 1
ATOM 4002 C C . ILE A 1 507 ? -13.500 14.024 5.047 1.00 90.06 507 ILE A C 1
ATOM 4004 O O . ILE A 1 507 ? -13.700 14.522 3.941 1.00 90.06 507 ILE A O 1
ATOM 4008 N N . LEU A 1 508 ? -14.365 14.137 6.051 1.00 90.88 508 LEU A N 1
ATOM 4009 C CA . LEU A 1 508 ? -15.607 14.896 5.979 1.00 90.88 508 LEU A CA 1
ATOM 4010 C C . LEU A 1 508 ? -15.460 16.187 6.779 1.00 90.88 508 LEU A C 1
ATOM 4012 O O . LEU A 1 508 ? -15.225 16.146 7.987 1.00 90.88 508 LEU A O 1
ATOM 4016 N N . ASP A 1 509 ? -15.621 17.319 6.095 1.00 91.00 509 ASP A N 1
ATOM 4017 C CA . ASP A 1 509 ? -15.538 18.657 6.676 1.00 91.00 509 ASP A CA 1
ATOM 4018 C C . ASP A 1 509 ? -16.931 19.254 6.881 1.00 91.00 509 ASP A C 1
ATOM 4020 O O . ASP A 1 509 ? -17.724 19.376 5.946 1.00 91.00 509 ASP A O 1
ATOM 4024 N N . THR A 1 510 ? -17.232 19.629 8.123 1.00 91.31 510 THR A N 1
ATOM 4025 C CA . THR A 1 510 ? -18.490 20.292 8.489 1.00 91.31 510 THR A CA 1
ATOM 4026 C C . THR A 1 510 ? -18.462 21.808 8.264 1.00 91.31 510 THR A C 1
ATOM 4028 O O . THR A 1 510 ? -19.494 22.464 8.401 1.00 91.31 510 THR A O 1
ATOM 4031 N N . GLY A 1 511 ? -17.297 22.389 7.954 1.00 89.50 511 GLY A N 1
ATOM 4032 C CA . GLY A 1 511 ? -17.078 23.819 7.713 1.00 89.50 511 GLY A CA 1
ATOM 4033 C C . GLY A 1 511 ? -17.248 24.712 8.946 1.00 89.50 511 GLY A C 1
ATOM 4034 O O . GLY A 1 511 ? -17.142 25.933 8.843 1.00 89.50 511 GLY A O 1
ATOM 4035 N N . THR A 1 512 ? -17.545 24.129 10.111 1.00 89.50 512 THR A N 1
ATOM 4036 C CA . THR A 1 512 ? -17.879 24.851 11.342 1.00 89.50 512 THR A CA 1
ATOM 4037 C C . THR A 1 512 ? -17.242 24.181 12.552 1.00 89.50 512 THR A C 1
ATOM 4039 O O . THR A 1 512 ? -17.144 22.957 12.638 1.00 89.50 512 THR A O 1
ATOM 4042 N N . GLN A 1 513 ? -16.810 24.990 13.518 1.00 86.19 513 GLN A N 1
ATOM 4043 C CA . GLN A 1 513 ? -16.259 24.477 14.769 1.00 86.19 513 GLN A CA 1
ATOM 4044 C C . GLN A 1 513 ? -17.335 23.701 15.543 1.00 86.19 513 GLN A C 1
ATOM 4046 O O . GLN A 1 513 ? -18.465 24.169 15.673 1.00 86.19 513 GLN A O 1
ATOM 4051 N N . ASN A 1 514 ? -16.977 22.531 16.079 1.00 84.81 514 ASN A N 1
ATOM 4052 C CA . ASN A 1 514 ? -17.902 21.586 16.716 1.00 84.81 514 ASN A CA 1
ATOM 4053 C C . ASN A 1 514 ? -19.036 21.073 15.806 1.00 84.81 514 ASN A C 1
ATOM 4055 O O . ASN A 1 514 ? -19.988 20.477 16.307 1.00 84.81 514 ASN A O 1
ATOM 4059 N N . GLY A 1 515 ? -18.953 21.238 14.483 1.00 86.38 515 GLY A N 1
ATOM 4060 C CA . GLY A 1 515 ? -19.970 20.706 13.574 1.00 86.38 515 GLY A CA 1
ATOM 4061 C C . GLY A 1 515 ? -20.087 19.178 13.634 1.00 86.38 515 GLY A C 1
ATOM 4062 O O . GLY A 1 515 ? -21.173 18.634 13.444 1.00 86.38 515 GLY A O 1
ATOM 4063 N N . VAL A 1 516 ? -18.998 18.478 13.975 1.00 87.56 516 VAL A N 1
ATOM 4064 C CA . VAL A 1 516 ? -18.945 17.007 14.048 1.00 87.56 516 VAL A CA 1
ATOM 4065 C C . VAL A 1 516 ? -19.848 16.428 15.130 1.00 87.56 516 VAL A C 1
ATOM 4067 O O . VAL A 1 516 ? -20.347 15.319 14.971 1.00 87.56 516 VAL A O 1
ATOM 4070 N N . VAL A 1 517 ? -20.071 17.149 16.231 1.00 90.00 517 VAL A N 1
ATOM 4071 C CA . VAL A 1 517 ? -20.880 16.627 17.346 1.00 90.00 517 VAL A CA 1
ATOM 4072 C C . VAL A 1 517 ? -22.379 16.770 17.114 1.00 90.00 517 VAL A C 1
ATOM 4074 O O . VAL A 1 517 ? -23.172 16.319 17.936 1.00 90.00 517 VAL A O 1
ATOM 4077 N N . ASN A 1 518 ? -22.772 17.361 15.983 1.00 91.12 518 ASN A N 1
ATOM 4078 C CA . ASN A 1 518 ? -24.165 17.459 15.598 1.00 91.12 518 ASN A CA 1
ATOM 4079 C C . ASN A 1 518 ? -24.741 16.048 15.329 1.00 91.12 518 ASN A C 1
ATOM 4081 O O . ASN A 1 518 ? -24.236 15.339 14.449 1.00 91.12 518 ASN A O 1
ATOM 4085 N N . PRO A 1 519 ? -25.815 15.639 16.032 1.00 91.56 519 PRO A N 1
ATOM 4086 C CA . PRO A 1 519 ? -26.412 14.316 15.861 1.00 91.56 519 PRO A CA 1
ATOM 4087 C C . PRO A 1 519 ? -26.915 14.069 14.430 1.00 91.56 519 PRO A C 1
ATOM 4089 O O . PRO A 1 519 ? -26.731 12.970 13.910 1.00 91.56 519 PRO A O 1
ATOM 4092 N N . ASP A 1 520 ? -27.464 15.080 13.749 1.00 90.75 520 ASP A N 1
ATOM 4093 C CA . ASP A 1 520 ? -27.956 14.943 12.372 1.00 90.75 520 ASP A CA 1
ATOM 4094 C C . ASP A 1 520 ? -26.812 14.667 11.388 1.00 90.75 520 ASP A C 1
ATOM 4096 O O . ASP A 1 520 ? -26.963 13.890 10.440 1.00 90.75 520 ASP A O 1
ATOM 4100 N N . PHE A 1 521 ? -25.652 15.295 11.609 1.00 92.25 521 PHE A N 1
ATOM 4101 C CA . PHE A 1 521 ? -24.449 15.034 10.822 1.00 92.25 521 PHE A CA 1
ATOM 4102 C C . PHE A 1 521 ? -23.975 13.598 11.042 1.00 92.25 521 PHE A C 1
ATOM 4104 O O . PHE A 1 521 ? -23.843 12.847 10.076 1.00 92.25 521 PHE A O 1
ATOM 4111 N N . LEU A 1 522 ? -23.812 13.181 12.299 1.00 93.12 522 LEU A N 1
ATOM 4112 C CA . LEU A 1 522 ? -23.372 11.826 12.635 1.00 93.12 522 LEU A CA 1
ATOM 4113 C C . LEU A 1 522 ? -24.332 10.757 12.102 1.00 93.12 522 LEU A C 1
ATOM 4115 O O . LEU A 1 522 ? -23.876 9.724 11.622 1.00 93.12 522 LEU A O 1
ATOM 4119 N N . GLN A 1 523 ? -25.645 11.004 12.096 1.00 93.44 523 GLN A N 1
ATOM 4120 C CA . GLN A 1 523 ? -26.619 10.082 11.502 1.00 93.44 523 GLN A CA 1
ATOM 4121 C C . GLN A 1 523 ? -26.456 9.948 9.985 1.00 93.44 523 GLN A C 1
ATOM 4123 O O . GLN A 1 523 ? -26.647 8.865 9.431 1.00 93.44 523 GLN A O 1
ATOM 4128 N N . ARG A 1 524 ? -26.111 11.032 9.280 1.00 93.69 524 ARG A N 1
ATOM 4129 C CA . ARG A 1 524 ? -25.799 10.961 7.842 1.00 93.69 524 ARG A CA 1
ATOM 4130 C C . ARG A 1 524 ? -24.511 10.184 7.595 1.00 93.69 524 ARG A C 1
ATOM 4132 O O . ARG A 1 524 ? -24.460 9.413 6.641 1.00 93.69 524 ARG A O 1
ATOM 4139 N N . VAL A 1 525 ? -23.517 10.356 8.463 1.00 94.00 525 VAL A N 1
ATOM 4140 C CA . VAL A 1 525 ? -22.256 9.604 8.430 1.00 94.00 525 VAL A CA 1
ATOM 4141 C C . VAL A 1 525 ? -22.512 8.112 8.667 1.00 94.00 525 VAL A C 1
ATOM 4143 O O . VAL A 1 525 ? -22.044 7.295 7.884 1.00 94.00 525 VAL A O 1
ATOM 4146 N N . ASP A 1 526 ? -23.329 7.751 9.659 1.00 94.38 526 ASP A N 1
ATOM 4147 C CA . ASP A 1 526 ? -23.722 6.360 9.945 1.00 94.38 526 ASP A CA 1
ATOM 4148 C C . ASP A 1 526 ? -24.453 5.709 8.758 1.00 94.38 526 ASP A C 1
ATOM 4150 O O . ASP A 1 526 ? -24.166 4.577 8.361 1.00 94.38 526 ASP A O 1
ATOM 4154 N N . LYS A 1 527 ? -25.367 6.455 8.120 1.00 95.00 527 LYS A N 1
ATOM 4155 C CA . LYS A 1 527 ? -26.065 6.013 6.902 1.00 95.00 527 LYS A CA 1
ATOM 4156 C C . LYS A 1 527 ? -25.109 5.826 5.725 1.00 95.00 527 LYS A C 1
ATOM 4158 O O . LYS A 1 527 ? -25.275 4.874 4.962 1.00 95.00 527 LYS A O 1
ATOM 4163 N N . LEU A 1 528 ? -24.138 6.726 5.559 1.00 94.06 528 LEU A N 1
ATOM 4164 C CA . LEU A 1 528 ? -23.109 6.617 4.527 1.00 94.06 528 LEU A CA 1
ATOM 4165 C C . LEU A 1 528 ? -22.238 5.380 4.765 1.00 94.06 528 LEU A C 1
ATOM 4167 O O . LEU A 1 528 ? -22.090 4.576 3.849 1.00 94.06 528 LEU A O 1
ATOM 4171 N N . GLN A 1 529 ? -21.753 5.185 5.993 1.00 93.00 529 GLN A N 1
ATOM 4172 C CA . GLN A 1 529 ? -21.002 3.999 6.403 1.00 93.00 529 GLN A CA 1
ATOM 4173 C C . GLN A 1 529 ? -21.784 2.717 6.086 1.00 93.00 529 GLN A C 1
ATOM 4175 O O . GLN A 1 529 ? -21.298 1.875 5.340 1.00 93.00 529 GLN A O 1
ATOM 4180 N N . THR A 1 530 ? -23.038 2.620 6.537 1.00 93.12 530 THR A N 1
ATOM 4181 C CA . THR A 1 530 ? -23.895 1.442 6.303 1.00 93.12 530 THR A CA 1
ATOM 4182 C C . THR A 1 530 ? -24.147 1.177 4.813 1.00 93.12 530 THR A C 1
ATOM 4184 O O . THR A 1 530 ? -24.369 0.040 4.397 1.00 93.12 530 THR A O 1
ATOM 4187 N N . ARG A 1 531 ? -24.170 2.225 3.979 1.00 93.25 531 ARG A N 1
ATOM 4188 C CA . ARG A 1 531 ? -24.320 2.082 2.525 1.00 93.25 531 ARG A CA 1
ATOM 4189 C C . ARG A 1 531 ? -23.037 1.565 1.881 1.00 93.25 531 ARG A C 1
ATOM 4191 O O . ARG A 1 531 ? -23.130 0.683 1.035 1.00 93.25 531 ARG A O 1
ATOM 4198 N N . LEU A 1 532 ? -21.890 2.112 2.274 1.00 91.31 532 LEU A N 1
ATOM 4199 C CA . LEU A 1 532 ? -20.579 1.734 1.753 1.00 91.31 532 LEU A CA 1
ATOM 4200 C C . LEU A 1 532 ? -20.191 0.310 2.184 1.00 91.31 532 LEU A C 1
ATOM 4202 O O . LEU A 1 532 ? -19.729 -0.467 1.364 1.00 91.31 532 LEU A O 1
ATOM 4206 N N . GLU A 1 533 ? -20.480 -0.097 3.422 1.00 90.25 533 GLU A N 1
ATOM 4207 C CA . GLU A 1 533 ? -20.203 -1.455 3.927 1.00 90.25 533 GLU A CA 1
ATOM 4208 C C . GLU A 1 533 ? -20.905 -2.582 3.145 1.00 90.25 533 GLU A C 1
ATOM 4210 O O . GLU A 1 533 ? -20.528 -3.746 3.273 1.00 90.25 533 GLU A O 1
ATOM 4215 N N . LYS A 1 534 ? -21.923 -2.266 2.331 1.00 91.69 534 LYS A N 1
ATOM 4216 C CA . LYS A 1 534 ? -22.586 -3.243 1.451 1.00 91.69 534 LYS A CA 1
ATOM 4217 C C . LYS A 1 534 ? -21.768 -3.580 0.207 1.00 91.69 534 LYS A C 1
ATOM 4219 O O . LYS A 1 534 ? -22.078 -4.573 -0.451 1.00 91.69 534 LYS A O 1
ATOM 4224 N N . ASP A 1 535 ? -20.780 -2.759 -0.137 1.00 90.56 535 ASP A N 1
ATOM 4225 C CA . ASP A 1 535 ? -19.931 -2.996 -1.293 1.00 90.56 535 ASP A CA 1
ATOM 4226 C C . ASP A 1 535 ? -18.983 -4.184 -1.034 1.00 90.56 535 ASP A C 1
ATOM 4228 O O . ASP A 1 535 ? -18.308 -4.222 -0.000 1.00 90.56 535 ASP A O 1
ATOM 4232 N N . PRO A 1 536 ? -18.899 -5.178 -1.939 1.00 87.75 536 PRO A N 1
ATOM 4233 C CA . PRO A 1 536 ? -18.064 -6.359 -1.733 1.00 87.75 536 PRO A CA 1
ATOM 4234 C C . PRO A 1 536 ? -16.560 -6.056 -1.654 1.00 87.75 536 PRO A C 1
ATOM 4236 O O . PRO A 1 536 ? -15.830 -6.858 -1.054 1.00 87.75 536 PRO A O 1
ATOM 4239 N N . VAL A 1 537 ? -16.103 -4.946 -2.244 1.00 87.25 537 VAL A N 1
ATOM 4240 C CA . VAL A 1 537 ? -14.703 -4.496 -2.251 1.00 87.25 537 VAL A CA 1
ATOM 4241 C C . VAL A 1 537 ? -14.302 -3.967 -0.875 1.00 87.25 537 VAL A C 1
ATOM 4243 O O . VAL A 1 537 ? -13.162 -4.169 -0.440 1.00 87.25 537 VAL A O 1
ATOM 4246 N N . ILE A 1 538 ? -15.243 -3.350 -0.157 1.00 89.75 538 ILE A N 1
ATOM 4247 C CA . ILE A 1 538 ? -15.019 -2.860 1.198 1.00 89.75 538 ILE A CA 1
ATOM 4248 C C . ILE A 1 538 ? -14.926 -4.053 2.151 1.00 89.75 538 ILE A C 1
ATOM 4250 O O . ILE A 1 538 ? -15.804 -4.912 2.253 1.00 89.75 538 ILE A O 1
ATOM 4254 N N . GLY A 1 539 ? -13.805 -4.127 2.858 1.00 89.00 539 GLY A N 1
ATOM 4255 C CA . GLY A 1 539 ? -13.610 -5.092 3.926 1.00 89.00 539 GLY A CA 1
ATOM 4256 C C . GLY A 1 539 ? -14.158 -4.599 5.249 1.00 89.00 539 GLY A C 1
ATOM 4257 O O . GLY A 1 539 ? -14.830 -5.362 5.946 1.00 89.00 539 GLY A O 1
ATOM 4258 N N . LYS A 1 540 ? -13.870 -3.337 5.589 1.00 90.56 540 LYS A N 1
ATOM 4259 C CA . LYS A 1 540 ? -14.380 -2.689 6.798 1.00 90.56 540 LYS A CA 1
ATOM 4260 C C . LYS A 1 540 ? -14.251 -1.172 6.736 1.00 90.56 540 LYS A C 1
ATOM 4262 O O . LYS A 1 540 ? -13.310 -0.661 6.137 1.00 90.56 540 LYS A O 1
ATOM 4267 N N . ILE A 1 541 ? -15.143 -0.466 7.423 1.00 90.38 541 ILE A N 1
ATOM 4268 C CA . ILE A 1 541 ? -15.040 0.975 7.657 1.00 90.38 541 ILE A CA 1
ATOM 4269 C C . ILE A 1 541 ? -14.796 1.219 9.145 1.00 90.38 541 ILE A C 1
ATOM 4271 O O . ILE A 1 541 ? -15.416 0.600 10.003 1.00 90.38 541 ILE A O 1
ATOM 4275 N N . MET A 1 542 ? -13.858 2.111 9.440 1.00 86.62 542 MET A N 1
ATOM 4276 C CA . MET A 1 542 ? -13.494 2.544 10.782 1.00 86.62 542 MET A CA 1
ATOM 4277 C C . MET A 1 542 ? -13.916 4.005 10.934 1.00 86.62 542 MET A C 1
ATOM 4279 O O . MET A 1 542 ? -13.350 4.888 10.285 1.00 86.62 542 MET A O 1
ATOM 4283 N N . SER A 1 543 ? -14.920 4.260 11.772 1.00 88.06 543 SER A N 1
ATOM 4284 C CA . SER A 1 543 ? -15.569 5.569 11.901 1.00 88.06 543 SER A CA 1
ATOM 4285 C C . SER A 1 543 ? -15.659 6.020 13.363 1.00 88.06 543 SER A C 1
ATOM 4287 O O . SER A 1 543 ? -15.885 5.180 14.239 1.00 88.06 543 SER A O 1
ATOM 4289 N N . PRO A 1 544 ? -15.579 7.335 13.666 1.00 85.94 544 PRO A N 1
ATOM 4290 C CA . PRO A 1 544 ? -15.876 7.850 15.006 1.00 85.94 544 PRO A CA 1
ATOM 4291 C C . PRO A 1 544 ? -17.281 7.487 15.492 1.00 85.94 544 PRO A C 1
ATOM 4293 O O . PRO A 1 544 ? -17.522 7.391 16.694 1.00 85.94 544 PRO A O 1
ATOM 4296 N N . VAL A 1 545 ? -18.217 7.295 14.558 1.00 90.69 545 VAL A N 1
ATOM 4297 C CA . VAL A 1 545 ? -19.612 6.982 14.869 1.00 90.69 545 VAL A CA 1
ATOM 4298 C C . VAL A 1 545 ? -19.722 5.674 15.648 1.00 90.69 545 VAL A C 1
ATOM 4300 O O . VAL A 1 545 ? -20.517 5.597 16.582 1.00 90.69 545 VAL A O 1
ATOM 4303 N N . ASP A 1 546 ? -18.903 4.666 15.338 1.00 89.94 546 ASP A N 1
ATOM 4304 C CA . ASP A 1 546 ? -18.927 3.387 16.055 1.00 89.94 546 ASP A CA 1
ATOM 4305 C C . ASP A 1 546 ? -18.566 3.551 17.532 1.00 89.94 546 ASP A C 1
ATOM 4307 O O . ASP A 1 546 ? -19.199 2.940 18.392 1.00 89.94 546 ASP A O 1
ATOM 4311 N N . PHE A 1 547 ? -17.620 4.437 17.846 1.00 88.00 547 PHE A N 1
ATOM 4312 C CA . PHE A 1 547 ? -17.259 4.752 19.227 1.00 88.00 547 PHE A CA 1
ATOM 4313 C C . PHE A 1 547 ? -18.376 5.492 19.959 1.00 88.00 547 PHE A C 1
ATOM 4315 O O . PHE A 1 547 ? -18.655 5.191 21.117 1.00 88.00 547 PHE A O 1
ATOM 4322 N N . ILE A 1 548 ? -19.044 6.434 19.286 1.00 90.62 548 ILE A N 1
ATOM 4323 C CA . ILE A 1 548 ? -20.177 7.173 19.858 1.00 90.62 548 ILE A CA 1
ATOM 4324 C C . ILE A 1 548 ? -21.336 6.212 20.151 1.00 90.62 548 ILE A C 1
ATOM 4326 O O . ILE A 1 548 ? -21.884 6.243 21.252 1.00 90.62 548 ILE A O 1
ATOM 4330 N N . LYS A 1 549 ? -21.667 5.312 19.211 1.00 92.44 549 LYS A N 1
ATOM 4331 C CA . LYS A 1 549 ? -22.672 4.250 19.406 1.00 92.44 549 LYS A CA 1
ATOM 4332 C C . LYS A 1 549 ? -22.282 3.323 20.558 1.00 92.44 549 LYS A C 1
ATOM 4334 O O . LYS A 1 549 ? -23.125 3.008 21.397 1.00 92.44 549 LYS A O 1
ATOM 4339 N N . LYS A 1 550 ? -21.008 2.917 20.634 1.00 90.69 550 LYS A N 1
ATOM 4340 C CA . LYS A 1 550 ? -20.514 2.048 21.709 1.00 90.69 550 LYS A CA 1
ATOM 4341 C C . LYS A 1 550 ? -20.584 2.728 23.071 1.00 90.69 550 LYS A C 1
ATOM 4343 O O . LYS A 1 550 ? -21.024 2.102 24.028 1.00 90.69 550 LYS A O 1
ATOM 4348 N N . MET A 1 551 ? -20.214 4.003 23.161 1.00 89.88 551 MET A N 1
ATOM 4349 C CA . MET A 1 551 ? -20.310 4.759 24.408 1.00 89.88 551 MET A CA 1
ATOM 4350 C C . MET A 1 551 ? -21.764 4.958 24.832 1.00 89.88 551 MET A C 1
ATOM 4352 O O . MET A 1 551 ? -22.087 4.757 25.998 1.00 89.88 551 MET A O 1
ATOM 4356 N N . HIS A 1 552 ? -22.658 5.271 23.891 1.00 92.25 552 HIS A N 1
ATOM 4357 C CA . HIS A 1 552 ? -24.087 5.381 24.175 1.00 92.25 552 HIS A CA 1
ATOM 4358 C C . HIS A 1 552 ? -24.659 4.072 24.736 1.00 92.25 552 HIS A C 1
ATOM 4360 O O . HIS A 1 552 ? -25.353 4.100 25.752 1.00 92.25 552 HIS A O 1
ATOM 4366 N N . GLN A 1 553 ? -24.300 2.930 24.142 1.00 91.06 553 GLN A N 1
ATOM 4367 C CA . GLN A 1 553 ? -24.635 1.605 24.667 1.00 91.06 553 GLN A CA 1
ATOM 4368 C C . GLN A 1 553 ? -24.067 1.394 26.080 1.00 91.06 553 GLN A C 1
ATOM 4370 O O . GLN A 1 553 ? -24.791 0.970 26.981 1.00 91.06 553 GLN A O 1
ATOM 4375 N N . SER A 1 554 ? -22.784 1.687 26.298 1.00 89.44 554 SER A N 1
ATOM 4376 C CA . SER A 1 554 ? -22.142 1.481 27.600 1.00 89.44 554 SER A CA 1
ATOM 4377 C C . SER A 1 554 ? -22.761 2.350 28.695 1.00 89.44 554 SER A C 1
ATOM 4379 O O . SER A 1 554 ? -22.992 1.851 29.790 1.00 89.44 554 SER A O 1
ATOM 4381 N N . MET A 1 555 ? -23.120 3.604 28.401 1.00 87.94 555 MET A N 1
ATOM 4382 C CA . MET A 1 555 ? -23.825 4.500 29.333 1.00 87.94 555 MET A CA 1
ATOM 4383 C C . MET A 1 555 ? -25.209 3.976 29.742 1.00 87.94 555 MET A C 1
ATOM 4385 O O . MET A 1 555 ? -25.702 4.329 30.809 1.00 87.94 555 MET A O 1
ATOM 4389 N N . HIS A 1 556 ? -25.796 3.088 28.937 1.00 88.19 556 HIS A N 1
ATOM 4390 C CA . HIS A 1 556 ? -27.025 2.352 29.241 1.00 88.19 556 HIS A CA 1
ATOM 4391 C C . HIS A 1 556 ? -26.733 0.902 29.665 1.00 88.19 556 HIS A C 1
ATOM 4393 O O . HIS A 1 556 ? -27.526 -0.009 29.435 1.00 88.19 556 HIS A O 1
ATOM 4399 N N . TYR A 1 557 ? -25.575 0.682 30.293 1.00 86.50 557 TYR A N 1
ATOM 4400 C CA . TYR A 1 557 ? -25.160 -0.587 30.899 1.00 86.50 557 TYR A CA 1
ATOM 4401 C C . TYR A 1 557 ? -25.132 -1.770 29.919 1.00 86.50 557 TYR A C 1
ATOM 4403 O O . TYR A 1 557 ? -25.432 -2.915 30.267 1.00 86.50 557 TYR A O 1
ATOM 4411 N N . GLY A 1 558 ? -24.755 -1.468 28.674 1.00 82.56 558 GLY A N 1
ATOM 4412 C CA . GLY A 1 558 ? -24.522 -2.436 27.609 1.00 82.56 558 GLY A CA 1
ATOM 4413 C C . GLY A 1 558 ? -25.780 -2.884 26.851 1.00 82.56 558 GLY A C 1
ATOM 4414 O O . GLY A 1 558 ? -25.673 -3.714 25.947 1.00 82.56 558 GLY A O 1
ATOM 4415 N N . ASP A 1 559 ? -26.949 -2.301 27.139 1.00 84.31 559 ASP A N 1
ATOM 4416 C CA . ASP A 1 559 ? -28.189 -2.596 26.416 1.00 84.31 559 ASP A CA 1
ATOM 4417 C C . ASP A 1 559 ? -28.036 -2.337 24.903 1.00 84.31 559 ASP A C 1
ATOM 4419 O O . ASP A 1 559 ? -27.783 -1.218 24.443 1.00 84.31 559 ASP A O 1
ATOM 4423 N N . GLY A 1 560 ? -28.197 -3.402 24.111 1.00 84.88 560 GLY A N 1
ATOM 4424 C CA . GLY A 1 560 ? -28.068 -3.377 22.655 1.00 84.88 560 GLY A CA 1
ATOM 4425 C C . GLY A 1 560 ? -29.026 -2.407 21.956 1.00 84.88 560 GLY A C 1
ATOM 4426 O O . GLY A 1 560 ? -28.681 -1.896 20.891 1.00 84.88 560 GLY A O 1
ATOM 4427 N N . ALA A 1 561 ? -30.172 -2.068 22.560 1.00 88.12 561 ALA A N 1
ATOM 4428 C CA . ALA A 1 561 ? -31.115 -1.081 22.019 1.00 88.12 561 ALA A CA 1
ATOM 4429 C C . ALA A 1 561 ? -30.532 0.348 21.942 1.00 88.12 561 ALA A C 1
ATOM 4431 O O . ALA A 1 561 ? -31.063 1.219 21.238 1.00 88.12 561 ALA A O 1
ATOM 4432 N N . TYR A 1 562 ? -29.425 0.591 22.649 1.00 90.75 562 TYR A N 1
ATOM 4433 C CA . TYR A 1 562 ? -28.722 1.869 22.700 1.00 90.75 562 TYR A CA 1
ATOM 4434 C C . TYR A 1 562 ? -27.442 1.895 21.851 1.00 90.75 562 TYR A C 1
ATOM 4436 O O . TYR A 1 562 ? -26.767 2.923 21.823 1.00 90.75 562 TYR A O 1
ATOM 4444 N N . TYR A 1 563 ? -27.132 0.840 21.080 1.00 92.31 563 TYR A N 1
ATOM 4445 C CA . TYR A 1 563 ? -26.057 0.874 20.073 1.00 92.31 563 TYR A CA 1
ATOM 4446 C C . TYR A 1 563 ? -26.480 1.676 18.828 1.00 92.31 563 TYR A C 1
ATOM 4448 O O . TYR A 1 563 ? -26.681 1.160 17.732 1.00 92.31 563 TYR A O 1
ATOM 4456 N N . ARG A 1 564 ? -26.671 2.978 19.025 1.00 93.75 564 ARG A N 1
ATOM 4457 C CA . ARG A 1 564 ? -27.096 3.966 18.028 1.00 93.75 564 ARG A CA 1
ATOM 4458 C C . ARG A 1 564 ? -26.662 5.353 18.476 1.00 93.75 564 ARG A C 1
ATOM 4460 O O . ARG A 1 564 ? -26.285 5.539 19.630 1.00 93.75 564 ARG A O 1
ATOM 4467 N N . ILE A 1 565 ? -26.712 6.332 17.582 1.00 93.62 565 ILE A N 1
ATOM 4468 C CA . ILE A 1 565 ? -26.440 7.724 17.954 1.00 93.62 565 ILE A CA 1
ATOM 4469 C C . ILE A 1 565 ? -27.551 8.201 18.912 1.00 93.62 565 ILE A C 1
ATOM 4471 O O . ILE A 1 565 ? -28.713 7.853 18.690 1.00 93.62 565 ILE A O 1
ATOM 4475 N N . PRO A 1 566 ? -27.234 8.964 19.975 1.00 92.62 566 PRO A N 1
ATOM 4476 C CA . PRO A 1 566 ? -28.241 9.513 20.879 1.00 92.62 566 PRO A CA 1
ATOM 4477 C C . PRO A 1 566 ? -29.295 10.351 20.145 1.00 92.62 566 PRO A C 1
ATOM 4479 O O . PRO A 1 566 ? -28.971 11.300 19.436 1.00 92.62 566 PRO A O 1
ATOM 4482 N N . GLU A 1 567 ? -30.567 10.012 20.350 1.00 89.50 567 GLU A N 1
ATOM 4483 C CA . GLU A 1 567 ? -31.725 10.720 19.774 1.00 89.50 567 GLU A CA 1
ATOM 4484 C C . GLU A 1 567 ? -32.627 11.346 20.840 1.00 89.50 567 GLU A C 1
ATOM 4486 O O . GLU A 1 567 ? -33.511 12.144 20.522 1.00 89.50 567 GLU A O 1
ATOM 4491 N N . LYS A 1 568 ? -32.430 10.954 22.099 1.00 87.81 568 LYS A N 1
ATOM 4492 C CA . LYS A 1 568 ? -33.237 11.331 23.257 1.00 87.81 568 LYS A CA 1
ATOM 4493 C C . LYS A 1 568 ? -32.316 11.830 24.360 1.00 87.81 568 LYS A C 1
ATOM 4495 O O . LYS A 1 568 ? -31.179 11.376 24.465 1.00 87.81 568 LYS A O 1
ATOM 4500 N N . VAL A 1 569 ? -32.817 12.758 25.162 1.00 85.94 569 VAL A N 1
ATOM 4501 C CA . VAL A 1 569 ? -32.130 13.276 26.349 1.00 85.94 569 VAL A CA 1
ATOM 4502 C C . VAL A 1 569 ? -32.943 12.828 27.550 1.00 85.94 569 VAL A C 1
ATOM 4504 O O . VAL A 1 569 ? -34.168 12.926 27.520 1.00 85.94 569 VAL A O 1
ATOM 4507 N N . PHE A 1 570 ? -32.274 12.333 28.583 1.00 83.88 570 PHE A N 1
ATOM 4508 C CA . PHE A 1 570 ? -32.908 11.912 29.827 1.00 83.88 570 PHE A CA 1
ATOM 4509 C C . PHE A 1 570 ? -32.447 12.823 30.965 1.00 83.88 570 PHE A C 1
ATOM 4511 O O . PHE A 1 570 ? -31.314 13.305 30.942 1.00 83.88 570 PHE A O 1
ATOM 4518 N N . ASP A 1 571 ? -33.330 13.093 31.922 1.00 78.31 571 ASP A N 1
ATOM 4519 C CA . ASP A 1 571 ? -32.977 13.791 33.158 1.00 78.31 571 ASP A CA 1
ATOM 4520 C C . ASP A 1 571 ? -32.294 12.851 34.172 1.00 78.31 571 ASP A C 1
ATOM 4522 O O . ASP A 1 571 ? -32.201 11.639 33.965 1.00 78.31 571 ASP A O 1
ATOM 4526 N N . ASP A 1 572 ? -31.838 13.405 35.299 1.00 72.38 572 ASP A N 1
ATOM 4527 C CA . ASP A 1 572 ? -31.184 12.644 36.377 1.00 72.38 572 ASP A CA 1
ATOM 4528 C C . ASP A 1 572 ? -32.104 11.588 37.025 1.00 72.38 572 ASP A C 1
ATOM 4530 O O . ASP A 1 572 ? -31.636 10.706 37.745 1.00 72.38 572 ASP A O 1
ATOM 4534 N N . GLN A 1 573 ? -33.417 11.671 36.786 1.00 67.19 573 GLN A N 1
ATOM 4535 C CA . GLN A 1 573 ? -34.417 10.710 37.254 1.00 67.19 573 GLN A CA 1
ATOM 4536 C C . GLN A 1 573 ? -34.730 9.635 36.197 1.00 67.19 573 GLN A C 1
ATOM 4538 O O . GLN A 1 573 ? -35.514 8.725 36.468 1.00 67.19 573 GLN A O 1
ATOM 4543 N N . GLY A 1 574 ? -34.102 9.706 35.018 1.00 69.88 574 GLY A N 1
ATOM 4544 C CA . GLY A 1 574 ? -34.279 8.771 33.910 1.00 69.88 574 GLY A CA 1
ATOM 4545 C C . GLY A 1 574 ? -35.499 9.052 33.029 1.00 69.88 574 GLY A C 1
ATOM 4546 O O . GLY A 1 574 ? -35.838 8.219 32.188 1.00 69.88 574 GLY A O 1
ATOM 4547 N N . ASN A 1 575 ? -36.163 10.200 33.184 1.00 79.00 575 ASN A N 1
ATOM 4548 C CA . ASN A 1 575 ? -37.299 10.579 32.350 1.00 79.00 575 ASN A CA 1
ATOM 4549 C C . ASN A 1 575 ? -36.826 11.279 31.074 1.00 79.00 575 ASN A C 1
ATOM 4551 O O . ASN A 1 575 ? -35.911 12.102 31.098 1.00 79.00 575 ASN A O 1
ATOM 4555 N N . GLU A 1 576 ? -37.467 10.972 29.945 1.00 85.31 576 GLU A N 1
ATOM 4556 C CA . GLU A 1 576 ? -37.173 11.625 28.667 1.00 85.31 576 GLU A CA 1
ATOM 4557 C C . GLU A 1 576 ? -37.556 13.111 28.722 1.00 85.31 576 GLU A C 1
ATOM 4559 O O . GLU A 1 576 ? -38.712 13.465 28.963 1.00 85.31 576 GLU A O 1
ATOM 4564 N N . GLN A 1 577 ? -36.588 13.989 28.462 1.00 86.50 577 GLN A N 1
ATOM 4565 C CA . GLN A 1 577 ? -36.822 15.420 28.323 1.00 86.50 577 GLN A CA 1
ATOM 4566 C C . GLN A 1 577 ? -37.436 15.723 26.955 1.00 86.50 577 GLN A C 1
ATOM 4568 O O . GLN A 1 577 ? -36.889 15.371 25.906 1.00 86.50 577 GLN A O 1
ATOM 4573 N N . VAL A 1 578 ? -38.568 16.424 26.970 1.00 84.88 578 VAL A N 1
ATOM 4574 C CA . VAL A 1 578 ? -39.271 16.860 25.761 1.00 84.88 578 VAL A CA 1
ATOM 4575 C C . VAL A 1 578 ? -38.868 18.295 25.439 1.00 84.88 578 VAL A C 1
ATOM 4577 O O . VAL A 1 578 ? -39.096 19.203 26.233 1.00 84.88 578 VAL A O 1
ATOM 4580 N N . PHE A 1 579 ? -38.300 18.499 24.253 1.00 86.69 579 PHE A N 1
ATOM 4581 C CA . PHE A 1 579 ? -37.928 19.818 23.740 1.00 86.69 579 PHE A CA 1
ATOM 4582 C C . PHE A 1 579 ? -38.965 20.291 22.724 1.00 86.69 579 PHE A C 1
ATOM 4584 O O . PHE A 1 579 ? -39.384 19.519 21.859 1.00 86.69 579 PHE A O 1
ATOM 4591 N N . SER A 1 580 ? -39.360 21.560 22.805 1.00 81.44 580 SER A N 1
ATOM 4592 C CA . SER A 1 580 ? -40.234 22.205 21.817 1.00 81.44 580 SER A CA 1
ATOM 4593 C C . SER A 1 580 ? -39.472 22.658 20.569 1.00 81.44 580 SER A C 1
ATOM 4595 O O . SER A 1 580 ? -40.040 22.658 19.478 1.00 81.44 580 SER A O 1
ATOM 4597 N N . ASP A 1 581 ? -38.190 23.007 20.715 1.00 88.12 581 ASP A N 1
ATOM 4598 C CA . ASP A 1 581 ? -37.300 23.397 19.624 1.00 88.12 581 ASP A CA 1
ATOM 4599 C C . ASP A 1 581 ? -36.265 22.297 19.3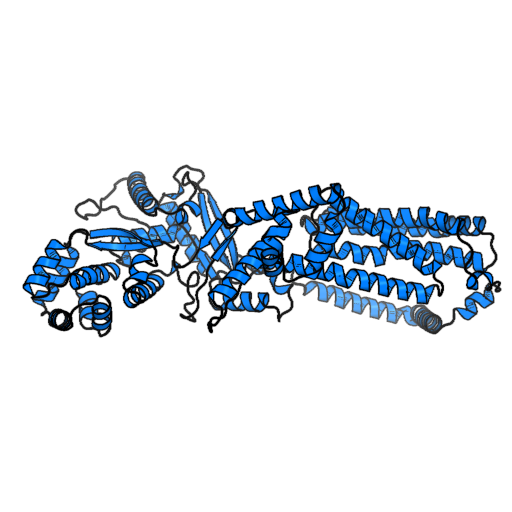31 1.00 88.12 581 ASP A C 1
ATOM 4601 O O . ASP A 1 581 ? -35.528 21.829 20.205 1.00 88.12 581 ASP A O 1
ATOM 4605 N N . VAL A 1 582 ? -36.173 21.912 18.056 1.00 85.81 582 VAL A N 1
ATOM 4606 C CA . VAL A 1 582 ? -35.172 20.968 17.543 1.00 85.81 582 VAL A CA 1
ATOM 4607 C C . VAL A 1 582 ? -33.753 21.497 17.772 1.00 85.81 582 VAL A C 1
ATOM 4609 O O . VAL A 1 582 ? -32.842 20.714 18.038 1.00 85.81 582 VAL A O 1
ATOM 4612 N N . SER A 1 583 ? -33.551 22.816 17.717 1.00 85.81 583 SER A N 1
ATOM 4613 C CA . SER A 1 583 ? -32.237 23.427 17.924 1.00 85.81 583 SER A CA 1
ATOM 4614 C C . SER A 1 583 ? -31.728 23.226 19.358 1.00 85.81 583 SER A C 1
ATOM 4616 O O . SER A 1 583 ? -30.560 22.884 19.556 1.00 85.81 583 SER A O 1
ATOM 4618 N N . GLU A 1 584 ? -32.607 23.352 20.356 1.00 88.12 584 GLU A N 1
ATOM 4619 C CA . GLU A 1 584 ? -32.279 23.120 21.766 1.00 88.12 584 GLU A CA 1
ATOM 4620 C C . GLU A 1 584 ? -31.996 21.644 22.033 1.00 88.12 584 GLU A C 1
ATOM 4622 O O . GLU A 1 584 ? -30.974 21.315 22.642 1.00 88.12 584 GLU A O 1
ATOM 4627 N N . LYS A 1 585 ? -32.831 20.753 21.482 1.00 89.25 585 LYS A N 1
ATOM 4628 C CA . LYS A 1 585 ? -32.601 19.306 21.530 1.00 89.25 585 LYS A CA 1
ATOM 4629 C C . LYS A 1 585 ? -31.229 18.939 20.961 1.00 89.25 585 LYS A C 1
ATOM 4631 O O . LYS A 1 585 ? -30.468 18.210 21.595 1.00 89.25 585 LYS A O 1
ATOM 4636 N N . ASN A 1 586 ? -30.888 19.466 19.785 1.00 88.50 586 ASN A N 1
ATOM 4637 C CA . ASN A 1 586 ? -29.614 19.180 19.128 1.00 88.50 586 ASN A CA 1
ATOM 4638 C C . ASN A 1 586 ? -28.419 19.715 19.923 1.00 88.50 586 ASN A C 1
ATOM 4640 O O . ASN A 1 586 ? -27.386 19.047 19.966 1.00 88.50 586 ASN A O 1
ATOM 4644 N N . ARG A 1 587 ? -28.541 20.866 20.599 1.00 89.56 587 ARG A N 1
ATOM 4645 C CA . ARG A 1 587 ? -27.496 21.353 21.518 1.00 89.56 587 ARG A CA 1
ATOM 4646 C C . ARG A 1 587 ? -27.315 20.423 22.714 1.00 89.56 587 ARG A C 1
ATOM 4648 O O . ARG A 1 587 ? -26.178 20.096 23.044 1.00 89.56 587 ARG A O 1
ATOM 4655 N N . ALA A 1 588 ? -28.404 19.966 23.332 1.00 89.75 588 ALA A N 1
ATOM 4656 C CA . ALA A 1 588 ? -28.340 19.029 24.453 1.00 89.75 588 ALA A CA 1
ATOM 4657 C C . ALA A 1 588 ? -27.690 17.693 24.043 1.00 89.75 588 ALA A C 1
ATOM 4659 O O . ALA A 1 588 ? -26.761 17.227 24.702 1.00 89.75 588 ALA A O 1
ATOM 4660 N N . LEU A 1 589 ? -28.098 17.127 22.902 1.00 92.38 589 LEU A N 1
ATOM 4661 C CA . LEU A 1 589 ? -27.491 15.914 22.341 1.00 92.38 589 LEU A CA 1
ATOM 4662 C C . LEU A 1 589 ? -26.012 16.112 21.987 1.00 92.38 589 LEU A C 1
ATOM 4664 O O . LEU A 1 589 ? -25.191 15.248 22.288 1.00 92.38 589 LEU A O 1
ATOM 4668 N N . SER A 1 590 ? -25.651 17.261 21.410 1.00 91.44 590 SER A N 1
ATOM 4669 C CA . SER A 1 590 ? -24.254 17.585 21.092 1.00 91.44 590 SER A CA 1
ATOM 4670 C C . SER A 1 590 ? -23.381 17.618 22.349 1.00 91.44 590 SER A C 1
ATOM 4672 O O . SER A 1 590 ? -22.251 17.136 22.320 1.00 91.44 590 SER A O 1
ATOM 4674 N N . SER A 1 591 ? -23.900 18.125 23.472 1.00 90.00 591 SER A N 1
ATOM 4675 C CA . SER A 1 591 ? -23.204 18.108 24.767 1.00 90.00 591 SER A CA 1
ATOM 4676 C C . SER A 1 591 ? -22.988 16.690 25.301 1.00 90.00 591 SER A C 1
ATOM 4678 O O . SER A 1 591 ? -21.905 16.386 25.798 1.00 90.00 591 SER A O 1
ATOM 4680 N N . ILE A 1 592 ? -23.975 15.799 25.149 1.00 91.19 592 ILE A N 1
ATOM 4681 C CA . ILE A 1 592 ? -23.836 14.376 25.507 1.00 91.19 592 ILE A CA 1
ATOM 4682 C C . ILE A 1 592 ? -22.747 13.719 24.650 1.00 91.19 592 ILE A C 1
ATOM 4684 O O . ILE A 1 592 ? -21.852 13.060 25.177 1.00 91.19 592 ILE A O 1
ATOM 4688 N N . ILE A 1 593 ? -22.782 13.945 23.335 1.00 91.00 593 ILE A N 1
ATOM 4689 C CA . ILE A 1 593 ? -21.803 13.402 22.384 1.00 91.00 593 ILE A CA 1
ATOM 4690 C C . ILE A 1 593 ? -20.394 13.933 22.680 1.00 91.00 593 ILE A C 1
ATOM 4692 O O . ILE A 1 593 ? -19.431 13.168 22.656 1.00 91.00 593 ILE A O 1
ATOM 4696 N N . LEU A 1 594 ? -20.257 15.219 23.017 1.00 88.56 594 LEU A N 1
ATOM 4697 C CA . LEU A 1 594 ? -18.994 15.796 23.487 1.00 88.56 594 LEU A CA 1
ATOM 4698 C C . LEU A 1 594 ? -18.484 15.089 24.746 1.00 88.56 594 LEU A C 1
ATOM 4700 O O . LEU A 1 594 ? -17.295 14.773 24.820 1.00 88.56 594 LEU A O 1
ATOM 4704 N N . GLY A 1 595 ? -19.377 14.799 25.697 1.00 88.00 595 GLY A N 1
ATOM 4705 C CA . GLY A 1 595 ? -19.071 13.997 26.880 1.00 88.00 595 GLY A CA 1
ATOM 4706 C C . GLY A 1 595 ? -18.524 12.620 26.506 1.00 88.00 595 GLY A C 1
ATOM 4707 O O . GLY A 1 595 ? -17.457 12.236 26.980 1.00 88.00 595 GLY A O 1
ATOM 4708 N N . TYR A 1 596 ? -19.180 11.921 25.577 1.00 88.44 596 TYR A N 1
ATOM 4709 C CA . TYR A 1 596 ? -18.739 10.603 25.105 1.00 88.44 596 TYR A CA 1
ATOM 4710 C C . TYR A 1 596 ? -17.354 10.646 24.466 1.00 88.44 596 TYR A C 1
ATOM 4712 O O . TYR A 1 596 ? -16.505 9.821 24.790 1.00 88.44 596 TYR A O 1
ATOM 4720 N N . ILE A 1 597 ? -17.102 11.631 23.601 1.00 83.62 597 ILE A N 1
ATOM 4721 C CA . ILE A 1 597 ? -15.794 11.821 22.962 1.00 83.62 597 ILE A CA 1
ATOM 4722 C C . ILE A 1 597 ? -14.716 12.105 24.016 1.00 83.62 597 ILE A C 1
ATOM 4724 O O . ILE A 1 597 ? -13.602 11.608 23.891 1.00 83.62 597 ILE A O 1
ATOM 4728 N N . SER A 1 598 ? -15.036 12.876 25.060 1.00 81.88 598 SER A N 1
ATOM 4729 C CA . SER A 1 598 ? -14.077 13.228 26.115 1.00 81.88 598 SER A CA 1
ATOM 4730 C C . SER A 1 598 ? -13.700 12.069 27.044 1.00 81.88 598 SER A C 1
ATOM 4732 O O . SER A 1 598 ? -12.628 12.109 27.637 1.00 81.88 598 SER A O 1
ATOM 4734 N N . MET A 1 599 ? -14.554 11.044 27.167 1.00 80.62 599 MET A N 1
ATOM 4735 C CA . MET A 1 599 ? -14.295 9.873 28.018 1.00 80.62 599 MET A CA 1
ATOM 4736 C C . MET A 1 599 ? -13.251 8.923 27.431 1.00 80.62 599 MET A C 1
ATOM 4738 O O . MET A 1 599 ? -12.633 8.157 28.169 1.00 80.62 599 MET A O 1
ATOM 4742 N N . PHE A 1 600 ? -13.039 8.960 26.119 1.00 72.25 600 PHE A N 1
ATOM 4743 C CA . PHE A 1 600 ? -11.926 8.254 25.511 1.00 72.25 600 PHE A CA 1
ATOM 4744 C C . PHE A 1 600 ? -10.652 9.088 25.683 1.00 72.25 600 PHE A C 1
ATOM 4746 O O . PHE A 1 600 ? -10.415 10.066 24.977 1.00 72.25 600 PHE A O 1
ATOM 4753 N N . ASP A 1 601 ? -9.847 8.695 26.667 1.00 54.97 601 ASP A N 1
ATOM 4754 C CA . ASP A 1 601 ? -8.643 9.407 27.115 1.00 54.97 601 ASP A CA 1
ATOM 4755 C C . ASP A 1 601 ? -7.461 9.292 26.123 1.00 54.97 601 ASP A C 1
ATOM 4757 O O . ASP A 1 601 ? -6.478 10.028 26.211 1.00 54.97 601 ASP A O 1
ATOM 4761 N N . ARG A 1 602 ? -7.538 8.388 25.133 1.00 58.59 602 ARG A N 1
ATOM 4762 C CA . ARG A 1 602 ? -6.436 8.119 24.195 1.00 58.59 602 ARG A CA 1
ATOM 4763 C C . ARG A 1 602 ? -6.498 8.891 22.886 1.00 58.59 602 ARG A C 1
ATOM 4765 O O . ARG A 1 602 ? -7.557 9.223 22.353 1.00 58.59 602 ARG A O 1
ATOM 4772 N N . ASP A 1 603 ? -5.311 9.055 22.299 1.00 52.44 603 ASP A N 1
ATOM 4773 C CA . ASP A 1 603 ? -5.097 9.572 20.943 1.00 52.44 603 ASP A CA 1
ATOM 4774 C C . ASP A 1 603 ? -5.917 8.830 19.870 1.00 52.44 603 ASP A C 1
ATOM 4776 O O . ASP A 1 603 ? -6.120 9.361 18.784 1.00 52.44 603 ASP A O 1
ATOM 4780 N N . ASP A 1 604 ? -6.430 7.635 20.175 1.00 52.00 604 ASP A N 1
ATOM 4781 C CA . ASP A 1 604 ? -7.225 6.756 19.315 1.00 52.00 604 ASP A CA 1
ATOM 4782 C C . ASP A 1 604 ? -8.426 7.455 18.664 1.00 52.00 604 ASP A C 1
ATOM 4784 O O . ASP A 1 604 ? -8.634 7.276 17.467 1.00 52.00 604 ASP A O 1
ATOM 4788 N N . LEU A 1 605 ? -9.166 8.292 19.405 1.00 50.12 605 LEU A N 1
ATOM 4789 C CA . LEU A 1 605 ? -10.301 9.068 18.876 1.00 50.12 605 LEU A CA 1
ATOM 4790 C C . LEU A 1 605 ? -9.921 10.474 18.400 1.00 50.12 605 LEU A C 1
ATOM 4792 O O . LEU A 1 605 ? -10.508 10.972 17.436 1.00 50.12 605 LEU A O 1
ATOM 4796 N N . ARG A 1 606 ? -8.887 11.085 18.997 1.00 48.38 606 ARG A N 1
ATOM 4797 C CA . ARG A 1 606 ? -8.280 12.340 18.495 1.00 48.38 606 ARG A CA 1
ATOM 4798 C C . ARG A 1 606 ? -7.660 12.175 17.102 1.00 48.38 606 ARG A C 1
ATOM 4800 O O . ARG A 1 606 ? -7.445 13.152 16.398 1.00 48.38 606 ARG A O 1
ATOM 4807 N N . MET A 1 607 ? -7.377 10.935 16.706 1.00 52.06 607 MET A N 1
ATOM 4808 C CA . MET A 1 607 ? -6.891 10.548 15.382 1.00 52.06 607 MET A CA 1
ATOM 4809 C C . MET A 1 607 ? -7.960 10.694 14.284 1.00 52.06 607 MET A C 1
ATOM 4811 O O . MET A 1 607 ? -7.633 10.750 13.097 1.00 52.06 607 MET A O 1
ATOM 4815 N N . VAL A 1 608 ? -9.233 10.677 14.684 1.00 67.19 608 VAL A N 1
ATOM 4816 C CA . VAL A 1 608 ? -10.385 10.495 13.796 1.00 67.19 608 VAL A CA 1
ATOM 4817 C C . VAL A 1 608 ? -11.286 11.729 13.783 1.00 67.19 608 VAL A C 1
ATOM 4819 O O . VAL A 1 608 ? -11.998 11.950 12.810 1.00 67.19 608 VAL A O 1
ATOM 4822 N N . ILE A 1 609 ? -11.229 12.544 14.837 1.00 77.56 609 ILE A N 1
ATOM 4823 C CA . ILE A 1 609 ? -11.866 13.858 14.932 1.00 77.56 609 ILE A CA 1
ATOM 4824 C C . ILE A 1 609 ? -10.768 14.885 15.202 1.00 77.56 609 ILE A C 1
ATOM 4826 O O . ILE A 1 609 ? -9.975 14.711 16.127 1.00 77.56 609 ILE A O 1
ATOM 4830 N N . ASP A 1 610 ? -10.714 15.959 14.417 1.00 78.62 610 ASP A N 1
ATOM 4831 C CA . ASP A 1 610 ? -9.720 17.013 14.627 1.00 78.62 610 ASP A CA 1
ATOM 4832 C C . ASP A 1 610 ? -9.961 17.801 15.934 1.00 78.62 610 ASP A C 1
ATOM 4834 O O . ASP A 1 610 ? -11.022 17.741 16.560 1.00 78.62 610 ASP A O 1
ATOM 4838 N N . GLN A 1 611 ? -8.974 18.598 16.355 1.00 76.62 611 GLN A N 1
ATOM 4839 C CA . GLN A 1 611 ? -9.050 19.351 17.617 1.00 76.62 611 GLN A CA 1
ATOM 4840 C C . GLN A 1 611 ? -10.248 20.314 17.672 1.00 76.62 611 GLN A C 1
ATOM 4842 O O . GLN 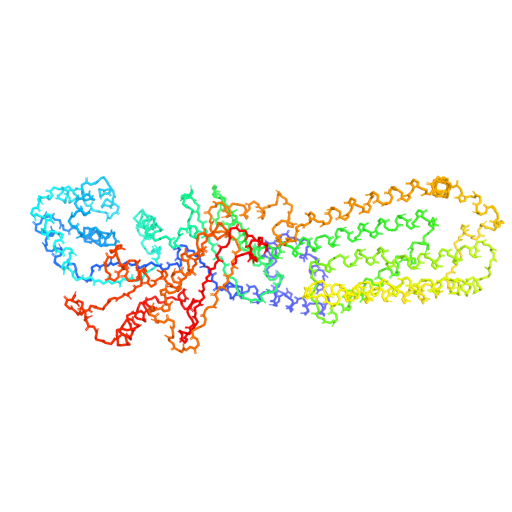A 1 611 ? -10.876 20.460 18.728 1.00 76.62 611 GLN A O 1
ATOM 4847 N N . ASN A 1 612 ? -10.598 20.922 16.533 1.00 79.69 612 ASN A N 1
ATOM 4848 C CA . ASN A 1 612 ? -11.723 21.849 16.418 1.00 79.69 612 ASN A CA 1
ATOM 4849 C C . ASN A 1 612 ? -13.072 21.136 16.255 1.00 79.69 612 ASN A C 1
ATOM 4851 O O . ASN A 1 612 ? -14.108 21.807 16.239 1.00 79.69 612 ASN A O 1
ATOM 4855 N N . LYS A 1 613 ? -13.073 19.797 16.161 1.00 84.50 613 LYS A N 1
ATOM 4856 C CA . LYS A 1 613 ? -14.259 18.963 15.924 1.00 84.50 613 LYS A CA 1
ATOM 4857 C C . LYS A 1 613 ? -15.055 19.460 14.716 1.00 84.50 613 LYS A C 1
ATOM 4859 O O . LYS A 1 613 ? -16.283 19.532 14.745 1.00 84.50 613 LYS A O 1
ATOM 4864 N N . GLN A 1 614 ? -14.322 19.864 13.689 1.00 86.44 614 GLN A N 1
ATOM 4865 C CA . GLN A 1 614 ? -14.801 20.312 12.393 1.00 86.44 614 GLN A CA 1
ATOM 4866 C C . GLN A 1 614 ? -14.700 19.185 11.356 1.00 86.44 614 GLN A C 1
ATOM 4868 O O . GLN A 1 614 ? -15.582 19.060 10.504 1.00 86.44 614 GLN A O 1
ATOM 4873 N N . LEU A 1 615 ? -13.656 18.362 11.444 1.00 87.69 615 LEU A N 1
ATOM 4874 C CA . LEU A 1 615 ? -13.341 17.285 10.517 1.00 87.69 615 LEU A CA 1
ATOM 4875 C C . LEU A 1 615 ? -13.540 15.931 11.194 1.00 87.69 615 LEU A C 1
ATOM 4877 O O . LEU A 1 615 ? -13.100 15.729 12.329 1.00 87.69 615 LEU A O 1
ATOM 4881 N N . ILE A 1 616 ? -14.113 14.980 10.459 1.00 88.94 616 ILE A N 1
ATOM 4882 C CA . ILE A 1 616 ? -13.959 13.557 10.770 1.00 88.94 616 ILE A CA 1
ATOM 4883 C C . ILE A 1 616 ? -13.225 12.824 9.662 1.00 88.94 616 ILE A C 1
ATOM 4885 O O . ILE A 1 616 ? -13.387 13.134 8.487 1.00 88.94 616 ILE A O 1
ATOM 4889 N N . LYS A 1 617 ? -12.452 11.812 10.038 1.00 88.81 617 LYS A N 1
ATOM 4890 C CA . LYS A 1 617 ? -11.771 10.892 9.130 1.00 88.81 617 LYS A CA 1
ATOM 4891 C C . LYS A 1 617 ? -12.440 9.520 9.212 1.00 88.81 617 LYS A C 1
ATOM 4893 O O . LYS A 1 617 ? -12.441 8.905 10.261 1.00 88.81 617 LYS A O 1
ATOM 4898 N N . MET A 1 618 ? -12.979 8.992 8.125 1.00 88.56 618 MET A N 1
ATOM 4899 C CA . MET A 1 618 ? -13.409 7.591 8.072 1.00 88.56 618 MET A CA 1
ATOM 4900 C C . MET A 1 618 ? -12.347 6.770 7.352 1.00 88.56 618 MET A C 1
ATOM 4902 O O . MET A 1 618 ? -12.062 7.028 6.186 1.00 88.56 618 MET A O 1
ATOM 4906 N N . GLY A 1 619 ? -11.754 5.799 8.044 1.00 88.19 619 GLY A N 1
ATOM 4907 C CA . GLY A 1 619 ? -10.778 4.889 7.449 1.00 88.19 619 GLY A CA 1
ATOM 4908 C C . GLY A 1 619 ? -11.492 3.736 6.754 1.00 88.19 619 GLY A C 1
ATOM 4909 O O . GLY A 1 619 ? -12.125 2.921 7.421 1.00 88.19 619 GLY A O 1
ATOM 4910 N N . ILE A 1 620 ? -11.400 3.656 5.433 1.00 89.06 620 ILE A N 1
ATOM 4911 C CA . ILE A 1 620 ? -12.005 2.590 4.633 1.00 89.06 620 ILE A CA 1
ATOM 4912 C C . ILE A 1 620 ? -10.913 1.584 4.287 1.00 89.06 620 ILE A C 1
ATOM 4914 O O . ILE A 1 620 ? -9.909 1.934 3.670 1.00 89.06 620 ILE A O 1
ATOM 4918 N N . ILE A 1 621 ? -11.105 0.334 4.706 1.00 88.75 621 ILE A N 1
ATOM 4919 C CA . ILE A 1 621 ? -10.205 -0.786 4.433 1.00 88.75 621 ILE A CA 1
ATOM 4920 C C . ILE A 1 621 ? -10.800 -1.604 3.290 1.00 88.75 621 ILE A C 1
ATOM 4922 O O . ILE A 1 621 ? -11.927 -2.100 3.387 1.00 88.75 621 ILE A O 1
ATOM 4926 N N . LEU A 1 622 ? -10.033 -1.751 2.216 1.00 86.75 622 LEU A N 1
ATOM 4927 C CA . LEU A 1 622 ? -10.393 -2.504 1.025 1.00 86.75 622 LEU A CA 1
ATOM 4928 C C . LEU A 1 622 ? -9.777 -3.899 1.064 1.00 86.75 622 LEU A C 1
ATOM 4930 O O . LEU A 1 622 ? -8.618 -4.077 1.442 1.00 86.75 622 LEU A O 1
ATOM 4934 N N . LYS A 1 623 ? -10.530 -4.887 0.573 1.00 83.00 623 LYS A N 1
ATOM 4935 C CA . LYS A 1 623 ? -10.041 -6.265 0.417 1.00 83.00 623 LYS A CA 1
ATOM 4936 C C . LYS A 1 623 ? -8.990 -6.403 -0.683 1.00 83.00 623 LYS A C 1
ATOM 4938 O O . LYS A 1 623 ? -8.339 -7.437 -0.762 1.00 83.00 623 LYS A O 1
ATOM 4943 N N . THR A 1 624 ? -8.858 -5.414 -1.564 1.00 76.38 624 THR A N 1
ATOM 4944 C CA . THR A 1 624 ? -7.968 -5.442 -2.728 1.00 76.38 624 THR A CA 1
ATOM 4945 C C . THR A 1 624 ? -7.257 -4.104 -2.902 1.00 76.38 624 THR A C 1
ATOM 4947 O O . THR A 1 624 ? -7.831 -3.059 -2.604 1.00 76.38 624 THR A O 1
ATOM 4950 N N . GLY A 1 625 ? -6.031 -4.149 -3.427 1.00 69.56 625 GLY A N 1
ATOM 4951 C CA . GLY A 1 625 ? -5.280 -2.979 -3.895 1.00 69.56 625 GLY A CA 1
ATOM 4952 C C . GLY A 1 625 ? -5.596 -2.579 -5.340 1.00 69.56 625 GLY A C 1
ATOM 4953 O O . GLY A 1 625 ? -4.854 -1.804 -5.935 1.00 69.56 625 GLY A O 1
ATOM 4954 N N . SER A 1 626 ? -6.659 -3.136 -5.933 1.00 74.44 626 SER A N 1
ATOM 4955 C CA . SER A 1 626 ? -7.093 -2.823 -7.297 1.00 74.44 626 SER A CA 1
ATOM 4956 C C . SER A 1 626 ? -7.503 -1.357 -7.437 1.00 74.44 626 SER A C 1
ATOM 4958 O O . SER A 1 626 ? -8.441 -0.884 -6.786 1.00 74.44 626 SER A O 1
ATOM 4960 N N . THR A 1 627 ? -6.857 -0.645 -8.360 1.00 73.75 627 THR A N 1
ATOM 4961 C CA . THR A 1 627 ? -7.254 0.722 -8.724 1.00 73.75 627 THR A CA 1
ATOM 4962 C C . THR A 1 627 ? -8.611 0.784 -9.412 1.00 73.75 627 THR A C 1
ATOM 4964 O O . THR A 1 627 ? -9.296 1.788 -9.267 1.00 73.75 627 THR A O 1
ATOM 4967 N N . ILE A 1 628 ? -9.018 -0.268 -10.134 1.00 75.38 628 ILE A N 1
ATOM 4968 C CA . ILE A 1 628 ? -10.335 -0.319 -10.788 1.00 75.38 628 ILE A CA 1
ATOM 4969 C C . ILE A 1 628 ? -11.419 -0.359 -9.718 1.00 75.38 628 ILE A C 1
ATOM 4971 O O . ILE A 1 628 ? -12.292 0.505 -9.694 1.00 75.38 628 ILE A O 1
ATOM 4975 N N . ALA A 1 629 ? -11.298 -1.311 -8.789 1.00 74.00 629 ALA A N 1
ATOM 4976 C CA . ALA A 1 629 ? -12.246 -1.465 -7.695 1.00 74.00 629 ALA A CA 1
ATOM 4977 C C . ALA A 1 629 ? -12.313 -0.201 -6.821 1.00 74.00 629 ALA A C 1
ATOM 4979 O O . ALA A 1 629 ? -13.379 0.171 -6.348 1.00 74.00 629 ALA A O 1
ATOM 4980 N N . THR A 1 630 ? -11.179 0.488 -6.654 1.00 74.38 630 THR A N 1
ATOM 4981 C CA . THR A 1 630 ? -11.117 1.757 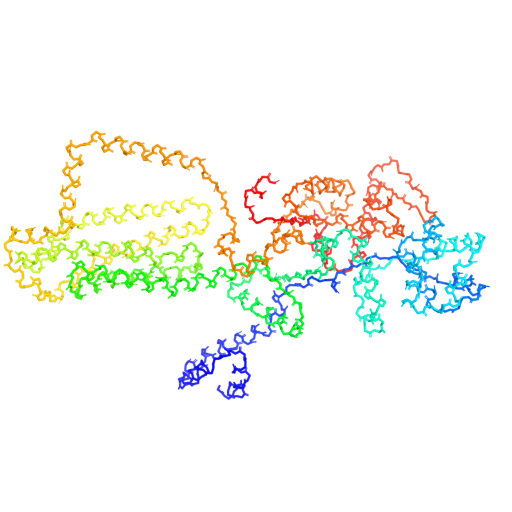-5.915 1.00 74.38 630 THR A CA 1
ATOM 4982 C C . THR A 1 630 ? -11.745 2.925 -6.681 1.00 74.38 630 THR A C 1
ATOM 4984 O O . THR A 1 630 ? -12.262 3.828 -6.043 1.00 74.38 630 THR A O 1
ATOM 4987 N N . SER A 1 631 ? -11.698 2.952 -8.020 1.00 75.38 631 SER A N 1
ATOM 4988 C CA . SER A 1 631 ? -12.304 4.042 -8.807 1.00 75.38 631 SER A CA 1
ATOM 4989 C C . SER A 1 631 ? -13.808 3.883 -9.026 1.00 75.38 631 SER A C 1
ATOM 4991 O O . SER A 1 631 ? -14.489 4.867 -9.299 1.00 75.38 631 SER A O 1
ATOM 4993 N N . GLU A 1 632 ? -14.304 2.642 -9.003 1.00 77.00 632 GLU A N 1
ATOM 4994 C CA . GLU A 1 632 ? -15.738 2.346 -9.108 1.00 77.00 632 GLU A CA 1
ATOM 4995 C C . GLU A 1 632 ? -16.496 2.688 -7.817 1.00 77.00 632 GLU A C 1
ATOM 4997 O O . GLU A 1 632 ? -17.673 3.054 -7.886 1.00 77.00 632 GLU A O 1
ATOM 5002 N N . LEU A 1 633 ? -15.816 2.564 -6.671 1.00 72.19 633 LEU A N 1
ATOM 5003 C CA . LEU A 1 633 ? -16.291 2.931 -5.337 1.00 72.19 633 LEU A CA 1
ATOM 5004 C C . LEU A 1 633 ? -16.332 4.454 -5.145 1.00 72.19 633 LEU A C 1
ATOM 5006 O O . LEU A 1 633 ? -17.342 4.938 -4.577 1.00 72.19 633 LEU A O 1
#

Secondary structure (DSSP, 8-state):
-HHHHTTHHHHHHHH--HHHHHHHHHHTTSHHHHHHHHHHHHHHHHHHTTGGGTEEEEE-TTTSEEEEEEES--HHHHHHHHHTT---HHHHHHHHHHHHTTTTSHHHHHHHHTSHHHHHHHHHTT--HHHHHHHHT--HHHHHHHHHHHHHS-EEEEEEESS-HHHHHH-HHHHHHHHHHHHTS-GGGBTTTB-SS-TT-B--EEEEPTT--HHHHHHHHHHHHHHHHHHTTTSS------SHHHHHHHHHHHHHHHHHHHHHHHHHHHHHHHHHHH-SHHHHHHHHHHHHHHHHHHHHHHHHTT----TGGGGHHHHHHHHHHHHHHHHHHHHHHHHHTT--HHHHHHHHHHHHHHHHHHHHHHHHHHHHGGGG-SSHHHHHHHHHHHHHHHHHHHIIIIIHHHHHHHSPPPHHHHH----HHHHHHTT-SHHHHHHHHHHHHHHHTHHHHHHHHHHHHHHHHHHHTT------TTTTS-TTSHHHHHHHHHHHHSS-SEEEEEEEE-SSTTGGG-HHHHHHHHHHHHHHTTSTTEEEEE-HHHHHHHHHHHHTTT-GGG-S-----B-TTSPBPPPS-HHHHHHHHHHHHHHHHHH--SHHHHTTB-TTS-EEEEEEEES---HHHHHH-

Radius of gyration: 37.64 Å; chains: 1; bounding box: 85×49×110 Å